Protein AF-A0A946YDR9-F1 (afdb_monomer)

Radius of gyration: 46.2 Å; Cα contacts (8 Å, |Δi|>4): 593; chains: 1; bounding box: 92×73×109 Å

Foldseek 3Di:
DADQQQGDWDDDLLHTPPDDDPDHGDDCPVPDPPDDDDDQADPVRPRHHDDDDQDDDDDPDDDDSVVSNVDSVVPGFDWDKDWAQPCVQQVHRQKTWIWTWTAPDPWKIKTFFTFIAGPPQVDQRAFKWFAQKFKDKPPGTAPAFGPRRGFTDGRHSVQQDHPPGHTRDRDMTIGTDDPDDVPIDMHMDTCGTGPDHDDDDDPDPPDDDDDDDDDDADPKWWDFLVLLLVLLCQLLQADCVPPQLVVLSVVLNVLDHHGGGPVPDDPSNLVSLLSNQLRSLLCSLVQVHPDGVCRLLPPQDDPPDQGFFLCPQLVDLVSLCSLLVSLCVSLADPPDPPDDDSVVLSVVLNVLSCVLCVQCDDDHRDRRGSVSVSVSSSVSSSPSSSDPSSTMD

Sequence (393 aa):
TYDPVNGRRIYVNGVFTYDVDPVAGGTLVDWDNSFAFVIGNEVSNDRPWAGTVRFVAIHNRAIDQAAITQNFNVGVGEKFFLLFNVGTHSGNADDYVLFEVSQFDSYSYLFNTPRYISLDPNVTPDGIPLAGMRIGINGAEANVGQAYQNINTTISSSLYTPGVGQPLSQMGTVIPLENGPNFDEFFLTFEVLGTSTNIVTEPAPLAPAPPPNLPPAPVIGLRTFEEIDATMAAVTDVSRNQVDVEAVYLTVKQQLPTVEGIEGFLSAHQMAVSQMAIEYCNALVEDNGQTSRDVYFAGFFQPGLAPATADTAFDTAGKRDQIIVPLMNRVMNTNLTDQPATADVTGELDSLITILTSCATGGSPTCATTQRTEEVVKAVCAATLGSAAMLIQ

pLDDT: mean 91.29, std 6.26, range [66.81, 98.38]

Nearest PDB structures (foldseek):
  1rke-assembly1_B  TM=2.268E-01  e=4.550E-01  Homo sapiens
  3h2u-assembly2_C  TM=2.664E-01  e=5.427E+00  Homo sapiens

Solvent-accessible surface area (backbone atoms only — not comparable to full-atom values): 22859 Å² total; per-residue (Å²): 78,54,44,49,84,78,16,59,45,60,66,58,96,53,37,76,69,78,68,78,61,93,60,78,40,57,79,74,81,88,61,66,87,83,66,82,91,70,79,61,37,52,98,85,62,84,51,79,54,92,80,84,87,82,75,87,87,89,69,101,58,59,72,52,70,67,57,42,37,50,51,51,73,72,58,76,66,69,72,46,77,48,73,44,79,40,11,93,45,60,77,44,81,52,26,25,42,36,29,47,32,29,66,69,56,101,54,27,32,34,44,28,54,38,20,44,36,59,74,44,91,89,62,74,64,58,79,28,40,38,25,33,34,36,54,24,47,75,91,41,71,48,95,56,53,54,69,46,41,75,37,74,51,62,46,32,53,91,63,44,40,92,96,74,24,23,78,68,46,88,64,62,30,53,37,78,54,83,76,37,91,93,63,58,45,75,50,77,48,47,34,28,35,37,88,44,75,42,91,80,80,78,79,77,79,80,75,77,78,77,80,81,87,71,80,83,76,69,88,53,28,26,50,27,46,68,53,46,54,52,48,51,24,67,56,51,38,25,56,67,79,38,73,67,41,35,53,50,46,70,70,32,54,86,37,38,43,87,54,49,45,51,89,70,71,48,75,55,32,56,56,31,42,40,54,51,21,38,40,49,24,45,37,22,71,70,50,62,21,79,52,47,38,33,69,65,25,51,87,62,39,52,87,98,52,81,59,54,31,26,44,68,48,54,70,42,70,74,48,44,43,32,54,52,50,54,52,45,69,54,52,46,80,81,92,64,88,91,59,84,56,70,68,57,55,51,50,52,52,53,50,49,49,52,62,75,39,50,50,17,49,77,98,75,50,78,43,54,30,42,66,47,33,54,54,49,53,26,50,51,44,16,57,56,56,48,26,63,69,56,41,52,84

Mean predicted aligned error: 16.1 Å

Secondary structure (DSSP, 8-state):
-EETTTEE--EETTEE--PPPSSPP--STT--TT----SSS-TTS-S---S--------SSPPPHHHHHHHHHH-SS-EEEEEEE-HHHHS-TTEEEEEEEEEEETTEEEEEEEEEEE--TT----SEEEE--EEEETTEE-SS--GGGG-EEEE-TTT-BTTTBEE--S--EEEE-SS-TTT--EEEE-SEETTEE----PPPPPPPPPPP-PPPPPSSBB--HHHHHHHHHHHHT--TTSHHHHHHHHHHGGGS-SSSBGGG--HHHHHHHHHHHHHHHHHHHTT-SSS-HHHHTBTTB-TTSPPPPHHHHSSSHHHHHHHHHHHHHHHSPSS-SSS--HHHHHHHHHHHHHHHHGGGSSSS-S--SHHHHHHHHHHHHHHHHTSHHHHB-

Structure (mmCIF, N/CA/C/O backbone):
data_AF-A0A946YDR9-F1
#
_entry.id   AF-A0A946YDR9-F1
#
loop_
_atom_site.group_PDB
_atom_site.id
_atom_site.type_symbol
_atom_site.label_atom_id
_atom_site.label_alt_id
_atom_site.label_comp_id
_atom_site.label_asym_id
_atom_site.label_entity_id
_atom_site.label_seq_id
_atom_site.pdbx_PDB_ins_code
_atom_site.Cartn_x
_atom_site.Cartn_y
_atom_site.Cartn_z
_atom_site.occupancy
_atom_site.B_iso_or_equiv
_atom_site.auth_seq_id
_atom_site.auth_comp_id
_atom_site.auth_asym_id
_atom_site.auth_atom_id
_atom_site.pdbx_PDB_model_num
ATOM 1 N N . THR A 1 1 ? -19.010 -35.464 39.115 1.00 91.50 1 THR A N 1
ATOM 2 C CA . THR A 1 1 ? -19.508 -36.052 40.374 1.00 91.50 1 THR A CA 1
ATOM 3 C C . THR A 1 1 ? -18.909 -37.430 40.567 1.00 91.50 1 THR A C 1
ATOM 5 O O . THR A 1 1 ? -18.359 -37.979 39.617 1.00 91.50 1 THR A O 1
ATOM 8 N N . TYR A 1 2 ? -18.986 -37.972 41.782 1.00 91.62 2 TYR A N 1
ATOM 9 C CA . TYR A 1 2 ? -18.615 -39.353 42.082 1.00 91.62 2 TYR A CA 1
ATOM 10 C C . TYR A 1 2 ? -19.626 -39.951 43.055 1.00 91.62 2 TYR A C 1
ATOM 12 O O . TYR A 1 2 ? -19.909 -39.327 44.079 1.00 91.62 2 TYR A O 1
ATOM 20 N N . ASP A 1 3 ? -20.134 -41.142 42.754 1.00 89.31 3 ASP A N 1
ATOM 21 C CA . ASP A 1 3 ? -20.862 -41.969 43.713 1.00 89.31 3 ASP A CA 1
ATOM 22 C C . ASP A 1 3 ? -20.497 -43.458 43.553 1.00 89.31 3 ASP A C 1
ATOM 24 O O . ASP A 1 3 ? -20.046 -43.861 42.477 1.00 89.31 3 ASP A O 1
ATOM 28 N N . PRO A 1 4 ? -20.683 -44.290 44.597 1.00 89.00 4 PRO A N 1
ATOM 29 C CA . PRO A 1 4 ? -20.256 -45.690 44.564 1.00 89.00 4 PRO A CA 1
ATOM 30 C C . PRO A 1 4 ? -20.956 -46.557 43.511 1.00 89.00 4 PRO A C 1
ATOM 32 O O . PRO A 1 4 ? -20.424 -47.600 43.147 1.00 89.00 4 PRO A O 1
ATOM 35 N N . VAL A 1 5 ? -22.141 -46.161 43.035 1.00 87.75 5 VAL A N 1
ATOM 36 C CA . VAL A 1 5 ? -22.944 -46.952 42.091 1.00 87.75 5 VAL A CA 1
ATOM 37 C C . VAL A 1 5 ? -22.599 -46.583 40.652 1.00 87.75 5 VAL A C 1
ATOM 39 O O . VAL A 1 5 ? -22.399 -47.460 39.817 1.00 87.75 5 VAL A O 1
ATOM 42 N N . ASN A 1 6 ? -22.524 -45.287 40.355 1.00 85.94 6 ASN A N 1
ATOM 43 C CA . ASN A 1 6 ? -22.332 -44.783 38.998 1.00 85.94 6 ASN A CA 1
ATOM 44 C C . ASN A 1 6 ? -20.879 -44.419 38.661 1.00 85.94 6 ASN A C 1
ATOM 46 O O . ASN A 1 6 ? -20.597 -44.118 37.502 1.00 85.94 6 ASN A O 1
ATOM 50 N N . GLY A 1 7 ? -19.975 -44.409 39.644 1.00 88.69 7 GLY A N 1
ATOM 51 C CA . GLY A 1 7 ? -18.570 -44.049 39.456 1.00 88.69 7 GLY A CA 1
ATOM 52 C C . GLY A 1 7 ? -18.347 -42.557 39.187 1.00 88.69 7 GLY A C 1
ATOM 53 O O . GLY A 1 7 ? -19.137 -41.698 39.592 1.00 88.69 7 GLY A O 1
ATOM 54 N N . ARG A 1 8 ? -17.221 -42.232 38.535 1.00 91.38 8 ARG A N 1
ATOM 55 C CA . ARG A 1 8 ? -16.860 -40.855 38.158 1.00 91.38 8 ARG A CA 1
ATOM 56 C C . ARG A 1 8 ? -17.678 -40.406 36.947 1.00 91.38 8 ARG A C 1
ATOM 58 O O . ARG A 1 8 ? -17.757 -41.107 35.947 1.00 91.38 8 ARG A O 1
ATOM 65 N N . ARG A 1 9 ? -18.236 -39.197 37.016 1.00 91.25 9 ARG A N 1
ATOM 66 C CA . ARG A 1 9 ? -18.926 -38.533 35.898 1.00 91.25 9 ARG A CA 1
ATOM 67 C C . ARG A 1 9 ? -18.440 -37.104 35.723 1.00 91.25 9 ARG A C 1
ATOM 69 O O . ARG A 1 9 ? -18.333 -36.369 36.708 1.00 91.25 9 ARG A O 1
ATOM 76 N N . ILE A 1 10 ? -18.209 -36.693 34.483 1.00 93.94 10 ILE A N 1
ATOM 77 C CA . ILE A 1 10 ? -17.803 -35.331 34.125 1.00 93.94 10 ILE A CA 1
ATOM 78 C C . ILE A 1 10 ? -18.978 -34.642 33.431 1.00 93.94 10 ILE A C 1
ATOM 80 O O . ILE A 1 10 ? -19.720 -35.259 32.673 1.00 93.94 10 ILE A O 1
ATOM 84 N N . TYR A 1 11 ? -19.184 -33.366 33.746 1.00 93.88 11 TYR A N 1
ATOM 85 C CA . TYR A 1 11 ? -20.238 -32.557 33.147 1.00 93.88 11 TYR A CA 1
ATOM 86 C C . TYR A 1 11 ? -19.611 -31.286 32.589 1.00 93.88 11 TYR A C 1
ATOM 88 O O . TYR A 1 11 ? -18.813 -30.645 33.274 1.00 93.88 11 TYR A O 1
ATOM 96 N N . VAL A 1 12 ? -19.989 -30.917 31.369 1.00 94.75 12 VAL A N 1
ATOM 97 C CA . VAL A 1 12 ? -19.563 -29.681 30.704 1.00 94.75 12 VAL A CA 1
ATOM 98 C C . VAL A 1 12 ? -20.820 -28.917 30.312 1.00 94.75 12 VAL A C 1
ATOM 100 O O . VAL A 1 12 ? -21.735 -29.486 29.725 1.00 94.75 12 VAL A O 1
ATOM 103 N N . ASN A 1 13 ? -20.895 -27.637 30.684 1.00 93.44 13 ASN A N 1
ATOM 104 C CA . ASN A 1 13 ? -22.062 -26.776 30.450 1.00 93.44 13 ASN A CA 1
ATOM 105 C C . ASN A 1 13 ? -23.391 -27.386 30.938 1.00 93.44 13 ASN A C 1
ATOM 107 O O . ASN A 1 13 ? -24.417 -27.321 30.267 1.00 93.44 13 ASN A O 1
ATOM 111 N N . GLY A 1 14 ? -23.348 -28.045 32.099 1.00 93.31 14 GLY A N 1
ATOM 112 C CA . GLY A 1 14 ? -24.506 -28.704 32.703 1.00 93.31 14 GLY A CA 1
ATOM 113 C C . GLY A 1 14 ? -24.895 -30.053 32.083 1.00 93.31 14 GLY A C 1
ATOM 114 O O . GLY A 1 14 ? -25.849 -30.665 32.557 1.00 93.31 14 GLY A O 1
ATOM 115 N N . VAL A 1 15 ? -24.173 -30.549 31.072 1.00 95.62 15 VAL A N 1
ATOM 116 C CA . VAL A 1 15 ? -24.495 -31.788 30.341 1.00 95.62 15 VAL A CA 1
ATOM 117 C C . VAL A 1 15 ? -23.473 -32.881 30.650 1.00 95.62 15 VAL A C 1
ATOM 119 O O . VAL A 1 15 ? -22.272 -32.615 30.677 1.00 95.62 15 VAL A O 1
ATOM 122 N N . PHE A 1 16 ? -23.939 -34.113 30.885 1.00 92.75 16 PHE A N 1
ATOM 123 C CA . PHE A 1 16 ? -23.058 -35.271 31.068 1.00 92.75 16 PHE A CA 1
ATOM 124 C C . PHE A 1 16 ? -22.285 -35.560 29.776 1.00 92.75 16 PHE A C 1
ATOM 126 O O . PHE A 1 16 ? -22.880 -35.646 28.704 1.00 92.75 16 PHE A O 1
ATOM 133 N N . THR A 1 17 ? -20.969 -35.731 29.875 1.00 94.56 17 THR A N 1
ATOM 134 C CA . THR A 1 17 ? -20.088 -35.932 28.712 1.00 94.56 17 THR A CA 1
ATOM 135 C C . THR A 1 17 ? -20.127 -37.349 28.138 1.00 94.56 17 THR A C 1
ATOM 137 O O . THR A 1 17 ? -19.547 -37.586 27.084 1.00 94.56 17 THR A O 1
ATOM 140 N N . TYR A 1 18 ? -20.822 -38.284 28.797 1.00 89.69 18 TYR A N 1
ATOM 141 C CA . TYR A 1 18 ? -20.838 -39.717 28.468 1.00 89.69 18 TYR A CA 1
ATOM 142 C C . TYR A 1 18 ? -19.482 -40.423 28.591 1.00 89.69 18 TYR A C 1
ATOM 144 O O . TYR A 1 18 ? -19.336 -41.552 28.123 1.00 89.69 18 TYR A O 1
ATOM 152 N N . ASP A 1 19 ? -18.512 -39.804 29.267 1.00 84.44 19 ASP A N 1
ATOM 153 C CA . ASP A 1 19 ? -17.231 -40.445 29.545 1.00 84.44 19 ASP A CA 1
ATOM 154 C C . ASP A 1 19 ? -17.431 -41.687 30.423 1.00 84.44 19 ASP A C 1
ATOM 156 O O . ASP A 1 19 ? -18.103 -41.640 31.460 1.00 84.44 19 ASP A O 1
ATOM 160 N N . VAL A 1 20 ? -16.834 -42.801 29.998 1.00 81.00 20 VAL A N 1
ATOM 161 C CA . VAL A 1 20 ? -16.876 -44.077 30.714 1.00 81.00 20 VAL A CA 1
ATOM 162 C C . VAL A 1 20 ? -15.559 -44.270 31.445 1.00 81.00 20 VAL A C 1
ATOM 164 O O . VAL A 1 20 ? -14.491 -44.339 30.839 1.00 81.00 20 VAL A O 1
ATOM 167 N N . ASP A 1 21 ? -15.648 -44.376 32.764 1.00 82.88 21 ASP A N 1
ATOM 168 C CA . ASP A 1 21 ? -14.520 -44.721 33.609 1.00 82.88 21 ASP A CA 1
ATOM 169 C C . ASP A 1 21 ? -14.238 -46.234 33.526 1.00 82.88 21 ASP A C 1
ATOM 171 O O . ASP A 1 21 ? -15.134 -47.026 33.826 1.00 82.88 21 ASP A O 1
ATOM 175 N N . PRO A 1 22 ? -13.022 -46.672 33.140 1.00 85.56 22 PRO A N 1
ATOM 176 C CA . PRO A 1 22 ? -12.668 -48.091 33.158 1.00 85.56 22 PRO A CA 1
ATOM 177 C C . PRO A 1 22 ? -12.613 -48.681 34.578 1.00 85.56 22 PRO A C 1
ATOM 179 O O . PRO A 1 22 ? -12.590 -49.902 34.731 1.00 85.56 22 PRO A O 1
ATOM 182 N N . VAL A 1 23 ? -12.579 -47.839 35.615 1.00 85.38 23 VAL A N 1
ATOM 183 C CA . VAL A 1 23 ? -12.617 -48.244 37.021 1.00 85.38 23 VAL A CA 1
ATOM 184 C C . VAL A 1 23 ? -14.060 -48.202 37.525 1.00 85.38 23 VAL A C 1
ATOM 186 O O . VAL A 1 23 ? -14.744 -47.186 37.423 1.00 85.38 23 VAL A O 1
ATOM 189 N N . ALA A 1 24 ? -14.526 -49.315 38.096 1.00 84.25 24 ALA A N 1
ATOM 190 C CA . ALA A 1 24 ? -15.854 -49.385 38.698 1.00 84.25 24 ALA A CA 1
ATOM 191 C C . ALA A 1 24 ? -15.983 -48.442 39.910 1.00 84.25 24 ALA A C 1
ATOM 193 O O . ALA A 1 24 ? -15.006 -48.153 40.606 1.00 84.25 24 ALA A O 1
ATOM 194 N N . GLY A 1 25 ? -17.209 -47.983 40.179 1.00 84.75 25 GLY A N 1
ATOM 195 C CA . GLY A 1 25 ? -17.519 -47.202 41.378 1.00 84.75 25 GLY A CA 1
ATOM 196 C C . GLY A 1 25 ? -17.183 -47.956 42.672 1.00 84.75 25 GLY A C 1
ATOM 197 O O . GLY A 1 25 ? -17.188 -49.186 42.717 1.00 84.75 25 GLY A O 1
ATOM 198 N N . GLY A 1 26 ? -16.869 -47.208 43.731 1.00 87.12 26 GLY A N 1
ATOM 199 C CA . GLY A 1 26 ? -16.431 -47.752 45.014 1.00 87.12 26 GLY A CA 1
ATOM 200 C C . GLY A 1 26 ? -16.503 -46.726 46.146 1.00 87.12 26 GLY A C 1
ATOM 201 O O . GLY A 1 26 ? -17.160 -45.690 46.039 1.00 87.12 26 GLY A O 1
ATOM 202 N N . THR A 1 27 ? -15.851 -47.025 47.267 1.00 85.19 27 THR A N 1
ATOM 203 C CA . THR A 1 27 ? -15.768 -46.117 48.420 1.00 85.19 27 THR A CA 1
ATOM 204 C C . THR A 1 27 ? -14.498 -45.276 48.365 1.00 85.19 27 THR A C 1
ATOM 206 O O . THR A 1 27 ? -13.451 -45.782 47.981 1.00 85.19 27 THR A O 1
ATOM 209 N N . LEU A 1 28 ? -14.551 -44.036 48.855 1.00 84.50 28 LEU A N 1
ATOM 210 C CA . LEU A 1 28 ? -13.370 -43.172 49.016 1.00 84.50 28 LEU A CA 1
ATOM 211 C C . LEU A 1 28 ? -12.676 -43.358 50.381 1.00 84.50 28 LEU A C 1
ATOM 213 O O . LEU A 1 28 ? -12.039 -42.438 50.876 1.00 84.50 28 LEU A O 1
ATOM 217 N N . VAL A 1 29 ? -12.842 -44.516 51.032 1.00 86.19 29 VAL A N 1
ATOM 218 C CA . VAL A 1 29 ? -12.305 -44.762 52.386 1.00 86.19 29 VAL A CA 1
ATOM 219 C C . VAL A 1 29 ? -10.777 -44.825 52.411 1.00 86.19 29 VAL A C 1
ATOM 221 O O . VAL A 1 29 ? -10.168 -44.445 53.403 1.00 86.19 29 VAL A O 1
ATOM 224 N N . ASP A 1 30 ? -10.170 -45.241 51.300 1.00 84.12 30 ASP A N 1
ATOM 225 C CA . ASP A 1 30 ? -8.717 -45.345 51.147 1.00 84.12 30 ASP A CA 1
ATOM 226 C C . ASP A 1 30 ? -8.065 -44.002 50.767 1.00 84.12 30 ASP A C 1
ATOM 228 O O . ASP A 1 30 ? -6.878 -43.946 50.448 1.00 84.12 30 ASP A O 1
ATOM 232 N N . TRP A 1 31 ? -8.839 -42.911 50.747 1.00 84.44 31 TRP A N 1
ATOM 233 C CA . TRP A 1 31 ? -8.338 -41.589 50.398 1.00 84.44 31 TRP A CA 1
ATOM 234 C C . TRP A 1 31 ? -7.679 -40.931 51.614 1.00 84.44 31 TRP A C 1
ATOM 236 O O . TRP A 1 31 ? -8.318 -40.712 52.644 1.00 84.44 31 TRP A O 1
ATOM 246 N N . ASP A 1 32 ? -6.388 -40.627 51.490 1.00 85.94 32 ASP A N 1
ATOM 247 C CA . ASP A 1 32 ? -5.591 -40.022 52.553 1.00 85.94 32 ASP A CA 1
ATOM 248 C C . ASP A 1 32 ? -5.863 -38.511 52.634 1.00 85.94 32 ASP A C 1
ATOM 250 O O . ASP A 1 32 ? -5.846 -37.795 51.629 1.00 85.94 32 ASP A O 1
ATOM 254 N N . ASN A 1 33 ? -6.115 -38.006 53.842 1.00 84.75 33 ASN A N 1
ATOM 255 C CA . ASN A 1 33 ? -6.421 -36.593 54.067 1.00 84.75 33 ASN A CA 1
ATOM 256 C C . ASN A 1 33 ? -5.191 -35.667 53.978 1.00 84.75 33 ASN A C 1
ATOM 258 O O . ASN A 1 33 ? -5.351 -34.449 54.036 1.00 84.75 33 ASN A O 1
ATOM 262 N N . SER A 1 34 ? -3.987 -36.221 53.824 1.00 87.06 34 SER A N 1
ATOM 263 C CA . SER A 1 34 ? -2.749 -35.483 53.554 1.00 87.06 34 SER A CA 1
ATOM 264 C C . SER A 1 34 ? -2.573 -35.091 52.084 1.00 87.06 34 SER A C 1
ATOM 266 O O . SER A 1 34 ? -1.670 -34.315 51.766 1.00 87.06 34 SER A O 1
ATOM 268 N N . PHE A 1 35 ? -3.419 -35.588 51.174 1.00 85.50 35 PHE A N 1
ATOM 269 C CA . PHE A 1 35 ? -3.336 -35.226 49.762 1.00 85.50 35 PHE A CA 1
ATOM 270 C C . PHE A 1 35 ? -3.655 -33.747 49.521 1.00 85.50 35 PHE A C 1
ATOM 272 O O . PHE A 1 35 ? -4.637 -33.196 50.019 1.00 85.50 35 PHE A O 1
ATOM 279 N N . ALA A 1 36 ? -2.814 -33.102 48.710 1.00 85.12 36 ALA A N 1
ATOM 280 C CA . ALA A 1 36 ? -2.982 -31.708 48.340 1.00 85.12 36 ALA A CA 1
ATOM 281 C C . ALA A 1 36 ? -4.062 -31.552 47.264 1.00 85.12 36 ALA A C 1
ATOM 283 O O . ALA A 1 36 ? -4.066 -32.252 46.250 1.00 85.12 36 ALA A O 1
ATOM 284 N N . PHE A 1 37 ? -4.943 -30.574 47.454 1.00 85.94 37 PHE A N 1
ATOM 285 C CA . PHE A 1 37 ? -5.838 -30.113 46.405 1.00 85.94 37 PHE A CA 1
ATOM 286 C C . PHE A 1 37 ? -5.147 -29.005 45.608 1.00 85.94 37 PHE A C 1
ATOM 288 O O . PHE A 1 37 ? -4.919 -27.911 46.123 1.00 85.94 37 PHE A O 1
ATOM 295 N N . VAL A 1 38 ? -4.799 -29.301 44.357 1.00 87.31 38 VAL A N 1
ATOM 296 C CA . VAL A 1 38 ? -4.127 -28.370 43.443 1.00 87.31 38 VAL A CA 1
ATOM 297 C C . VAL A 1 38 ? -5.003 -28.164 42.213 1.00 87.31 38 VAL A C 1
ATOM 299 O O . VAL A 1 38 ? -5.618 -29.104 41.711 1.00 87.31 38 VAL A O 1
ATOM 302 N N . ILE A 1 39 ? -5.075 -26.923 41.729 1.00 88.81 39 ILE A N 1
ATOM 303 C CA . ILE A 1 39 ? -5.800 -26.559 40.511 1.00 88.81 39 ILE A CA 1
ATOM 304 C C . ILE A 1 39 ? -4.841 -25.846 39.564 1.00 88.81 39 ILE A C 1
ATOM 306 O O . ILE A 1 39 ? -4.040 -25.021 39.994 1.00 88.81 39 ILE A O 1
ATOM 310 N N . GLY A 1 40 ? -4.947 -26.139 38.268 1.00 86.50 40 GLY A N 1
ATOM 311 C CA . GLY A 1 40 ? -4.155 -25.471 37.234 1.00 86.50 40 GLY A CA 1
ATOM 312 C C . GLY A 1 40 ? -2.707 -25.963 37.125 1.00 86.50 40 GLY A C 1
ATOM 313 O O . GLY A 1 40 ? -1.941 -25.410 36.340 1.00 86.50 40 GLY A O 1
ATOM 314 N N . ASN A 1 41 ? -2.332 -26.996 37.886 1.00 86.19 41 ASN A N 1
ATOM 315 C CA . ASN A 1 41 ? -1.095 -27.753 37.710 1.00 86.19 41 ASN A CA 1
ATOM 316 C C . ASN A 1 41 ? -1.170 -29.108 38.444 1.00 86.19 41 ASN A C 1
ATOM 318 O O . ASN A 1 41 ? -2.125 -29.379 39.173 1.00 86.19 41 ASN A O 1
ATOM 322 N N . GLU A 1 42 ? -0.149 -29.940 38.262 1.00 84.06 42 GLU A N 1
ATOM 323 C CA . GLU A 1 42 ? 0.174 -31.088 39.114 1.00 84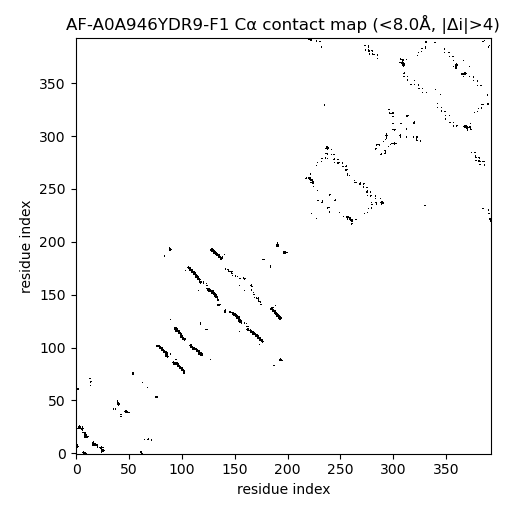.06 42 GLU A CA 1
ATOM 324 C C . GLU A 1 42 ? 1.109 -30.638 40.262 1.00 84.06 42 GLU A C 1
ATOM 326 O O . GLU A 1 42 ? 1.735 -29.578 40.174 1.00 84.06 42 GLU A O 1
ATOM 331 N N . VAL A 1 43 ? 1.211 -31.406 41.355 1.00 80.94 43 VAL A N 1
ATOM 332 C CA . VAL A 1 43 ? 2.051 -31.062 42.524 1.00 80.94 43 VAL A CA 1
ATOM 333 C C . VAL A 1 43 ? 3.537 -30.917 42.150 1.00 80.94 43 VAL A C 1
ATOM 335 O O . VAL A 1 43 ? 4.251 -30.110 42.741 1.00 80.94 43 VAL A O 1
ATOM 338 N N . SER A 1 44 ? 4.004 -31.652 41.141 1.00 82.38 44 SER A N 1
ATOM 339 C CA . SER A 1 44 ? 5.353 -31.580 40.567 1.00 82.38 44 SER A CA 1
ATOM 340 C C . SER A 1 44 ? 5.595 -30.358 39.678 1.00 82.38 44 SER A C 1
ATOM 342 O O . SER A 1 44 ? 6.733 -30.127 39.269 1.00 82.38 44 SER A O 1
ATOM 344 N N . ASN A 1 45 ? 4.561 -29.548 39.417 1.00 79.00 45 ASN A N 1
ATOM 345 C CA . ASN A 1 45 ? 4.618 -28.325 38.619 1.00 79.00 45 ASN A CA 1
ATOM 346 C C . ASN A 1 45 ? 4.960 -28.543 37.123 1.00 79.00 45 ASN A C 1
ATOM 348 O O . ASN A 1 45 ? 5.352 -27.597 36.440 1.00 79.00 45 ASN A O 1
ATOM 352 N N . ASP A 1 46 ? 4.805 -29.762 36.597 1.00 88.19 46 ASP A N 1
ATOM 353 C CA . ASP A 1 46 ? 5.217 -30.161 35.241 1.00 88.19 46 ASP A CA 1
ATOM 354 C C . ASP A 1 46 ? 4.137 -29.978 34.152 1.00 88.19 46 ASP A C 1
ATOM 356 O O . ASP A 1 46 ? 4.400 -30.196 32.966 1.00 88.19 46 ASP A O 1
ATOM 360 N N . ARG A 1 47 ? 2.923 -29.551 34.529 1.00 83.81 47 ARG A N 1
ATOM 361 C CA . ARG A 1 47 ? 1.763 -29.375 33.635 1.00 83.81 47 ARG A CA 1
ATOM 362 C C . ARG A 1 47 ? 1.051 -28.039 33.877 1.00 83.81 47 ARG A C 1
ATOM 364 O O . ARG A 1 47 ? -0.126 -28.031 34.251 1.00 83.81 47 ARG A O 1
ATOM 371 N N . PRO A 1 48 ? 1.735 -26.900 33.670 1.00 85.50 48 PRO A N 1
ATOM 372 C CA . PRO A 1 48 ? 1.143 -25.596 33.922 1.00 85.50 48 PRO A CA 1
ATOM 373 C C . PRO A 1 48 ? -0.043 -25.347 32.986 1.00 85.50 48 PRO A C 1
ATOM 375 O O . PRO A 1 48 ? 0.066 -25.465 31.765 1.00 85.50 48 PRO A O 1
ATOM 378 N N . TRP A 1 49 ? -1.179 -24.973 33.567 1.00 90.06 49 TRP A N 1
ATOM 379 C CA . TRP A 1 49 ? -2.359 -24.528 32.839 1.00 90.06 49 TRP A CA 1
ATOM 380 C C . TRP A 1 49 ? -2.459 -23.002 32.875 1.00 90.06 49 TRP A C 1
ATOM 382 O O . TRP A 1 49 ? -2.323 -22.379 33.927 1.00 90.06 49 TRP A O 1
ATOM 392 N N . ALA A 1 50 ? -2.731 -22.403 31.716 1.00 86.25 50 ALA A N 1
ATOM 393 C CA . ALA A 1 50 ? -2.963 -20.972 31.583 1.00 86.25 50 ALA A CA 1
ATOM 394 C C . ALA A 1 50 ? -4.468 -20.697 31.480 1.00 86.25 50 ALA A C 1
ATOM 396 O O . ALA A 1 50 ? -5.087 -20.925 30.440 1.00 86.25 50 ALA A O 1
ATOM 397 N N . GLY A 1 51 ? -5.052 -20.195 32.564 1.00 84.88 51 GLY A N 1
ATOM 398 C CA . GLY A 1 51 ? -6.431 -19.726 32.594 1.00 84.88 51 GLY A CA 1
ATOM 399 C C . GLY A 1 51 ? -6.829 -19.201 33.970 1.00 84.88 51 GLY A C 1
ATOM 400 O O . GLY A 1 51 ? -6.001 -19.081 34.873 1.00 84.88 51 GLY A O 1
ATOM 401 N N . THR A 1 52 ? -8.111 -18.881 34.138 1.00 81.19 52 THR A N 1
ATOM 402 C CA . THR A 1 52 ? -8.655 -18.361 35.399 1.00 81.19 52 THR A CA 1
ATOM 403 C C . THR A 1 52 ? -9.763 -19.264 35.911 1.00 81.19 52 THR A C 1
ATOM 405 O O . THR A 1 52 ? -10.712 -19.575 35.192 1.00 81.19 52 THR A O 1
ATOM 408 N N . VAL A 1 53 ? -9.670 -19.651 37.180 1.00 84.50 53 VAL A N 1
ATOM 409 C CA . VAL A 1 53 ? -10.723 -20.392 37.874 1.00 84.50 53 VAL A CA 1
ATOM 410 C C . VAL A 1 53 ? -11.551 -19.397 38.672 1.00 84.50 53 VAL A C 1
ATOM 412 O O . VAL A 1 53 ? -11.066 -18.820 39.639 1.00 84.50 53 VAL A O 1
ATOM 415 N N . ARG A 1 54 ? -12.794 -19.167 38.242 1.00 77.69 54 ARG A N 1
ATOM 416 C CA . ARG A 1 54 ? -13.678 -18.152 38.842 1.00 77.69 54 ARG A CA 1
ATOM 417 C C . ARG A 1 54 ? -14.438 -18.646 40.075 1.00 77.69 54 ARG A C 1
ATOM 419 O O . ARG A 1 54 ? -14.838 -17.837 40.900 1.00 77.69 54 ARG A O 1
ATOM 426 N N . PHE A 1 55 ? -14.654 -19.954 40.199 1.00 84.94 55 PHE A N 1
ATOM 427 C CA . PHE A 1 55 ? -15.346 -20.551 41.339 1.00 84.94 55 PHE A CA 1
ATOM 428 C C . PHE A 1 55 ? -15.002 -22.036 41.459 1.00 84.94 55 PHE A C 1
ATOM 430 O O . PHE A 1 55 ? -15.034 -22.760 40.463 1.00 84.94 55 PHE A O 1
ATOM 437 N N . VAL A 1 56 ? -14.715 -22.492 42.681 1.00 89.19 56 VAL A N 1
ATOM 438 C CA . VAL A 1 56 ? -14.574 -23.914 43.017 1.00 89.19 56 VAL A CA 1
ATOM 439 C C . VAL A 1 56 ? -15.385 -24.212 44.261 1.00 89.19 56 VAL A C 1
ATOM 441 O O . VAL A 1 56 ? -15.236 -23.546 45.282 1.00 89.19 56 VAL A O 1
ATOM 444 N N . ALA A 1 57 ? -16.202 -25.257 44.181 1.00 89.31 57 ALA A N 1
ATOM 445 C CA . ALA A 1 57 ? -16.910 -25.815 45.317 1.00 89.31 57 ALA A CA 1
ATOM 446 C C . ALA A 1 57 ? -16.644 -27.317 45.407 1.00 89.31 57 ALA A C 1
ATOM 448 O O . ALA A 1 57 ? -16.642 -28.026 44.399 1.00 89.31 57 ALA A O 1
ATOM 449 N N . ILE A 1 58 ? -16.448 -27.798 46.634 1.00 91.00 58 ILE A N 1
ATOM 450 C CA . ILE A 1 58 ? -16.312 -29.219 46.945 1.00 91.00 58 ILE A CA 1
ATOM 451 C C . ILE A 1 58 ? -17.515 -29.611 47.795 1.00 91.00 58 ILE A C 1
ATOM 453 O O . ILE A 1 58 ? -17.768 -29.026 48.847 1.00 91.00 58 ILE A O 1
ATOM 457 N N . HIS A 1 59 ? -18.265 -30.605 47.329 1.00 92.00 59 HIS A N 1
ATOM 458 C CA . HIS A 1 59 ? -19.423 -31.134 48.038 1.00 92.00 59 HIS A CA 1
ATOM 459 C C . HIS A 1 59 ? -19.086 -32.497 48.637 1.00 92.00 59 HIS A C 1
ATOM 461 O O . HIS A 1 59 ? -18.480 -33.339 47.980 1.00 92.00 59 HIS A O 1
ATOM 467 N N . ASN A 1 60 ? -19.563 -32.755 49.854 1.00 90.38 60 ASN A N 1
ATOM 468 C CA . ASN A 1 60 ? -19.448 -34.058 50.518 1.00 90.38 60 ASN A CA 1
ATOM 469 C C . ASN A 1 60 ? -20.490 -35.087 50.029 1.00 90.38 60 ASN A C 1
ATOM 471 O O . ASN A 1 60 ? -20.761 -36.074 50.710 1.00 90.38 60 ASN A O 1
ATOM 475 N N . ARG A 1 61 ? -21.115 -34.838 48.873 1.00 91.25 61 ARG A N 1
ATOM 476 C CA . ARG A 1 61 ? -22.123 -35.699 48.252 1.00 91.25 61 ARG A CA 1
ATOM 477 C C . ARG A 1 61 ? -22.080 -35.567 46.735 1.00 91.25 61 ARG A C 1
ATOM 479 O O . ARG A 1 61 ? -21.730 -34.508 46.211 1.00 91.25 61 ARG A O 1
ATOM 486 N N . ALA A 1 62 ? -22.517 -36.609 46.036 1.00 92.62 62 ALA A N 1
ATOM 487 C CA . ALA A 1 62 ? -22.833 -36.500 44.621 1.00 92.62 62 ALA A CA 1
ATOM 488 C C . ALA A 1 62 ? -24.048 -35.580 44.442 1.00 92.62 62 ALA A C 1
ATOM 490 O O . ALA A 1 62 ? -25.114 -35.831 45.001 1.00 92.62 62 ALA A O 1
ATOM 491 N N . ILE A 1 63 ? -23.872 -34.498 43.687 1.00 94.75 63 ILE A N 1
ATOM 492 C CA . ILE A 1 63 ? -24.978 -33.642 43.251 1.00 94.75 63 ILE A CA 1
ATOM 493 C C . ILE A 1 63 ? -25.701 -34.297 42.069 1.00 94.75 63 ILE A C 1
ATOM 495 O O . ILE A 1 63 ? -25.068 -34.958 41.242 1.00 94.75 63 ILE A O 1
ATOM 499 N N . ASP A 1 64 ? -27.021 -34.144 42.010 1.00 94.31 64 ASP A N 1
ATOM 500 C CA . ASP A 1 64 ? -27.837 -34.690 40.927 1.00 94.31 64 ASP A CA 1
ATOM 501 C C . ASP A 1 64 ? -27.849 -33.775 39.689 1.00 94.31 64 ASP A C 1
ATOM 503 O O . ASP A 1 64 ? -27.328 -32.657 39.696 1.00 94.31 64 ASP A O 1
ATOM 507 N N . GLN A 1 65 ? -28.443 -34.265 38.597 1.00 94.06 65 GLN A N 1
ATOM 508 C CA . GLN A 1 65 ? -28.518 -33.535 37.330 1.00 94.06 65 GLN A CA 1
ATOM 509 C C . GLN A 1 65 ? -29.270 -32.200 37.461 1.00 94.06 65 GLN A C 1
ATOM 511 O O . GLN A 1 65 ? -28.884 -31.224 36.821 1.00 94.06 65 GLN A O 1
ATOM 516 N N . ALA A 1 66 ? -30.315 -32.134 38.291 1.00 95.56 66 ALA A N 1
ATOM 517 C CA . ALA A 1 66 ? -31.092 -30.913 38.477 1.00 95.56 66 ALA A CA 1
ATOM 518 C C . ALA A 1 66 ? -30.253 -29.824 39.163 1.00 95.56 66 ALA A C 1
ATOM 520 O O . ALA A 1 66 ? -30.208 -28.691 38.684 1.00 95.56 66 ALA A O 1
ATOM 521 N N . ALA A 1 67 ? -29.522 -30.182 40.222 1.00 94.12 67 ALA A N 1
ATOM 522 C CA . ALA A 1 67 ? -28.609 -29.284 40.920 1.00 94.12 67 ALA A CA 1
ATOM 523 C C . ALA A 1 67 ? -27.441 -28.832 40.027 1.00 94.12 67 ALA A C 1
ATOM 525 O O . ALA A 1 67 ? -27.047 -27.668 40.071 1.00 94.12 67 ALA A O 1
ATOM 526 N N . ILE A 1 68 ? -26.905 -29.720 39.181 1.00 94.19 68 ILE A N 1
ATOM 527 C CA . ILE A 1 68 ? -25.861 -29.369 38.204 1.00 94.19 68 ILE A CA 1
ATOM 528 C C . ILE A 1 68 ? -26.372 -28.312 37.219 1.00 94.19 68 ILE A C 1
ATOM 530 O O . ILE A 1 68 ? -25.711 -27.294 37.013 1.00 94.19 68 ILE A O 1
ATOM 534 N N . THR A 1 69 ? -27.552 -28.527 36.631 1.00 94.44 69 THR A N 1
ATOM 535 C CA . THR A 1 69 ? -28.160 -27.572 35.694 1.00 94.44 69 THR A CA 1
ATOM 536 C C . THR A 1 69 ? -28.496 -26.249 36.383 1.00 94.44 69 THR A C 1
ATOM 538 O O . THR A 1 69 ? -28.233 -25.188 35.823 1.00 94.44 69 THR A O 1
ATOM 541 N N . GLN A 1 70 ? -29.012 -26.289 37.614 1.00 92.00 70 GLN A N 1
ATOM 542 C CA . GLN A 1 70 ? -29.273 -25.086 38.402 1.00 92.00 70 GLN A CA 1
ATOM 543 C C . GLN A 1 70 ? -27.990 -24.279 38.642 1.00 92.00 70 GLN A C 1
ATOM 545 O O . GLN A 1 70 ? -27.966 -23.088 38.345 1.00 92.00 70 GLN A O 1
ATOM 550 N N . ASN A 1 71 ? -26.919 -24.919 39.121 1.00 89.69 71 ASN A N 1
ATOM 551 C CA . ASN A 1 71 ? -25.639 -24.252 39.371 1.00 89.69 71 ASN A CA 1
ATOM 552 C C . ASN A 1 71 ? -25.056 -23.640 38.091 1.00 89.69 71 ASN A C 1
ATOM 554 O O . ASN A 1 71 ? -24.558 -22.518 38.119 1.00 89.69 71 ASN A O 1
ATOM 558 N N . PHE A 1 72 ? -25.150 -24.346 36.960 1.00 89.12 72 PHE A N 1
ATOM 559 C CA . PHE A 1 72 ? -24.707 -23.815 35.671 1.00 89.12 72 PHE A CA 1
ATOM 560 C C . PHE A 1 72 ? -25.501 -22.568 35.255 1.00 89.12 72 PHE A C 1
ATOM 562 O O . PHE A 1 72 ? -24.902 -21.575 34.850 1.00 89.12 72 PHE A O 1
ATOM 569 N N . ASN A 1 73 ? -26.828 -22.589 35.411 1.00 85.75 73 ASN A N 1
ATOM 570 C CA . ASN A 1 73 ? -27.694 -21.464 35.050 1.00 85.75 73 ASN A CA 1
ATOM 571 C C . ASN A 1 73 ? -27.473 -20.224 35.929 1.00 85.75 73 ASN A C 1
ATOM 573 O O . ASN A 1 73 ? -27.655 -19.103 35.459 1.00 85.75 73 ASN A O 1
ATOM 577 N N . VAL A 1 74 ? -27.088 -20.410 37.196 1.00 83.38 74 VAL A N 1
ATOM 578 C CA . VAL A 1 74 ? -26.744 -19.303 38.105 1.00 83.38 74 VAL A CA 1
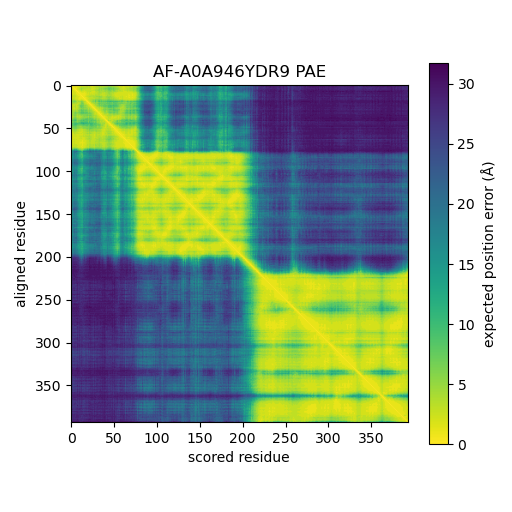ATOM 579 C C . VAL A 1 74 ? -25.430 -18.629 37.684 1.00 83.38 74 VAL A C 1
ATOM 581 O O . VAL A 1 74 ? -25.307 -17.407 37.781 1.00 83.38 74 VAL A O 1
ATOM 584 N N . GLY A 1 75 ? -24.476 -19.402 37.154 1.00 78.75 75 GLY A N 1
ATOM 585 C CA . GLY A 1 75 ? -23.167 -18.907 36.729 1.00 78.75 75 GLY A CA 1
ATOM 586 C C . GLY A 1 75 ? -22.187 -18.713 37.893 1.00 78.75 75 GLY A C 1
ATOM 587 O O . GLY A 1 75 ? -22.332 -19.309 38.957 1.00 78.75 75 GLY A O 1
ATOM 588 N N . VAL A 1 76 ? -21.146 -17.903 37.671 1.00 74.94 76 VAL A N 1
ATOM 589 C CA . VAL A 1 76 ? -20.067 -17.628 38.638 1.00 74.94 76 VAL A CA 1
ATOM 590 C C . VAL A 1 76 ? -19.834 -16.119 38.769 1.00 74.94 76 VAL A C 1
ATOM 592 O O . VAL A 1 76 ? -19.896 -15.409 37.767 1.00 74.94 76 VAL A O 1
ATOM 595 N N . GLY A 1 77 ? -19.530 -15.650 39.983 1.00 66.81 77 GLY A N 1
ATOM 596 C CA . GLY A 1 77 ? -19.316 -14.233 40.313 1.00 66.81 77 GLY A CA 1
ATOM 597 C C . GLY A 1 77 ? -20.456 -13.628 41.139 1.00 66.81 77 GLY A C 1
ATOM 598 O O . GLY A 1 77 ? -21.601 -14.068 41.046 1.00 66.81 77 GLY A O 1
ATOM 599 N N . GLU A 1 78 ? -20.141 -12.632 41.970 1.00 67.94 78 GLU A N 1
ATOM 600 C CA . GLU A 1 78 ? -21.156 -11.874 42.707 1.00 67.94 78 GLU A CA 1
ATOM 601 C C . GLU A 1 78 ? -21.984 -11.050 41.720 1.00 67.94 78 GLU A C 1
ATOM 603 O O . GLU A 1 78 ? -21.485 -10.114 41.093 1.00 67.94 78 GLU A O 1
ATOM 608 N N . LYS A 1 79 ? -23.253 -11.432 41.573 1.00 78.88 79 LYS A N 1
ATOM 609 C CA . LYS A 1 79 ? -24.273 -10.615 40.926 1.00 78.88 79 LYS A CA 1
ATOM 610 C C . LYS A 1 79 ? -25.027 -9.861 42.001 1.00 78.88 79 LYS A C 1
ATOM 612 O O . LYS A 1 79 ? -25.530 -10.470 42.945 1.00 78.88 79 LYS A O 1
ATOM 617 N N . PHE A 1 80 ? -25.136 -8.558 41.838 1.00 85.25 80 PHE A N 1
ATOM 618 C CA . PHE A 1 80 ? -25.906 -7.708 42.728 1.00 85.25 80 PHE A CA 1
ATOM 619 C C . PHE A 1 80 ? -26.734 -6.720 41.919 1.00 85.25 80 PHE A C 1
ATOM 621 O O . PHE A 1 80 ? -26.466 -6.448 40.748 1.00 85.25 80 PHE A O 1
ATOM 628 N N . PHE A 1 81 ? -27.784 -6.215 42.551 1.00 91.44 81 PHE A N 1
ATOM 629 C CA . PHE A 1 81 ? -28.666 -5.234 41.950 1.00 91.44 81 PHE A CA 1
ATOM 630 C C . PHE A 1 81 ? -28.292 -3.845 42.445 1.00 91.44 81 PHE A C 1
ATOM 632 O O . PHE A 1 81 ? -28.218 -3.625 43.653 1.00 91.44 81 PHE A O 1
ATOM 639 N N . LEU A 1 82 ? -28.087 -2.913 41.517 1.00 94.50 82 LEU A N 1
ATOM 640 C CA . LEU A 1 82 ? -27.964 -1.494 41.840 1.00 94.50 82 LEU A CA 1
ATOM 641 C C . LEU A 1 82 ? -29.248 -0.779 41.440 1.00 94.50 82 LEU A C 1
ATOM 643 O O . LEU A 1 82 ? -29.699 -0.898 40.301 1.00 94.50 82 LEU A O 1
ATOM 647 N N . LEU A 1 83 ? -29.832 -0.053 42.392 1.00 96.56 83 LEU A N 1
ATOM 648 C CA . LEU A 1 83 ? -31.026 0.756 42.191 1.00 96.56 83 LEU A CA 1
ATOM 649 C C . LEU A 1 83 ? -30.652 2.230 42.317 1.00 96.56 83 LEU A C 1
ATOM 651 O O . LEU A 1 83 ? -30.270 2.694 43.390 1.00 96.56 83 LEU A O 1
ATOM 655 N N . PHE A 1 84 ? -30.809 2.969 41.227 1.00 97.69 84 PHE A N 1
ATOM 656 C CA . PHE A 1 84 ? -30.587 4.407 41.172 1.00 97.69 84 PHE A CA 1
ATOM 657 C C . PHE A 1 84 ? -31.930 5.112 41.282 1.00 97.69 84 PHE A C 1
ATOM 659 O O . PHE A 1 84 ? -32.757 4.976 40.383 1.00 97.69 84 PHE A O 1
ATOM 666 N N . ASN A 1 85 ? -32.175 5.827 42.381 1.00 97.56 85 ASN A N 1
ATOM 667 C CA . ASN A 1 85 ? -33.423 6.572 42.535 1.00 97.56 85 ASN A CA 1
ATOM 668 C C . ASN A 1 85 ? -33.486 7.693 41.488 1.00 97.56 85 ASN A C 1
ATOM 670 O O . ASN A 1 85 ? -32.552 8.481 41.354 1.00 97.56 85 ASN A O 1
ATOM 674 N N . VAL A 1 86 ? -34.594 7.752 40.758 1.00 97.12 86 VAL A N 1
ATOM 675 C CA . VAL A 1 86 ? -34.868 8.758 39.724 1.00 97.12 86 VAL A CA 1
ATOM 676 C C . VAL A 1 86 ? -36.150 9.534 40.018 1.00 97.12 86 VAL A C 1
ATOM 678 O O . VAL A 1 86 ? -36.666 10.254 39.157 1.00 97.12 86 VAL A O 1
ATOM 681 N N . GLY A 1 87 ? -36.687 9.394 41.230 1.00 95.62 87 GLY A N 1
ATOM 682 C CA . GLY A 1 87 ? -38.036 9.828 41.564 1.00 95.62 87 GLY A CA 1
ATOM 683 C C . GLY A 1 87 ? -38.265 11.329 41.436 1.00 95.62 87 GLY A C 1
ATOM 684 O O . GLY A 1 87 ? -39.301 11.778 40.947 1.00 95.62 87 GLY A O 1
ATOM 685 N N . THR A 1 88 ? -37.250 12.121 41.779 1.00 94.19 88 THR A N 1
ATOM 686 C CA . THR A 1 88 ? -37.281 13.588 41.676 1.00 94.19 88 THR A CA 1
ATOM 687 C C . THR A 1 88 ? -37.463 14.097 40.247 1.00 94.19 88 THR A C 1
ATOM 689 O O . THR A 1 88 ? -38.003 15.184 40.059 1.00 94.19 88 THR A O 1
ATOM 692 N N . HIS A 1 89 ? -37.022 13.333 39.245 1.00 94.44 89 HIS A N 1
ATOM 693 C CA . HIS A 1 89 ? -37.067 13.728 37.834 1.00 94.44 89 HIS A CA 1
ATOM 694 C C . HIS A 1 89 ? -38.167 13.010 37.048 1.00 94.44 89 HIS A C 1
ATOM 696 O O . HIS A 1 89 ? -38.645 13.535 36.044 1.00 94.44 89 HIS A O 1
ATOM 702 N N . SER A 1 90 ? -38.582 11.831 37.509 1.00 93.31 90 SER A N 1
ATOM 703 C CA . SER A 1 90 ? -39.644 11.027 36.898 1.00 93.31 90 SER A CA 1
ATOM 704 C C . SER A 1 90 ? -41.050 11.353 37.408 1.00 93.31 90 SER A C 1
ATOM 706 O O . SER A 1 90 ? -42.018 11.127 36.688 1.00 93.31 90 SER A O 1
ATOM 708 N N . GLY A 1 91 ? -41.170 11.925 38.611 1.00 90.31 91 GLY A N 1
ATOM 709 C CA . GLY A 1 91 ? -42.438 12.380 39.184 1.00 90.31 91 GLY A CA 1
ATOM 710 C C . GLY A 1 91 ? -43.013 11.494 40.293 1.00 90.31 91 GLY A C 1
ATOM 711 O O . GLY A 1 91 ? -43.954 11.937 40.949 1.00 90.31 91 GLY A O 1
ATOM 712 N N . ASN A 1 92 ? -42.444 10.311 40.565 1.00 91.50 92 ASN A N 1
ATOM 713 C CA . ASN A 1 92 ? -42.842 9.457 41.695 1.00 91.50 92 ASN A CA 1
ATOM 714 C C . ASN A 1 92 ? -41.635 9.113 42.571 1.00 91.50 92 ASN A C 1
ATOM 716 O O . ASN A 1 92 ? -40.606 8.692 42.062 1.00 91.50 92 ASN A O 1
ATOM 720 N N . ALA A 1 93 ? -41.755 9.245 43.895 1.00 93.12 93 ALA A N 1
ATOM 721 C CA . ALA A 1 93 ? -40.621 9.102 44.818 1.00 93.12 93 ALA A CA 1
ATOM 722 C C . ALA A 1 93 ? -39.924 7.728 44.756 1.00 93.12 93 ALA A C 1
ATOM 724 O O . ALA A 1 93 ? -38.702 7.656 44.900 1.00 93.12 93 ALA A O 1
ATOM 725 N N . ASP A 1 94 ? -40.693 6.672 44.491 1.00 95.56 94 ASP A N 1
ATOM 726 C CA . ASP A 1 94 ? -40.238 5.281 44.513 1.00 95.56 94 ASP A CA 1
ATOM 727 C C . ASP A 1 94 ? -39.869 4.739 43.122 1.00 95.56 94 ASP A C 1
ATOM 729 O O . ASP A 1 94 ? -39.886 3.527 42.899 1.00 95.56 94 ASP A O 1
ATOM 733 N N . ASP A 1 95 ? -39.520 5.622 42.183 1.00 96.62 95 ASP A N 1
ATOM 734 C CA . ASP A 1 95 ? -39.054 5.244 40.849 1.00 96.62 95 ASP A CA 1
ATOM 735 C C . ASP A 1 95 ? -37.523 5.121 40.794 1.00 96.62 95 ASP A C 1
ATOM 737 O O . ASP A 1 95 ? -36.777 5.990 41.262 1.00 96.62 95 ASP A O 1
ATOM 741 N N . TYR A 1 96 ? -37.048 4.031 40.188 1.00 98.12 96 TYR A N 1
ATOM 742 C CA . TYR A 1 96 ? -35.638 3.663 40.100 1.00 98.12 96 TYR A CA 1
ATOM 743 C C . TYR A 1 96 ? -35.247 3.196 38.696 1.00 98.12 96 TYR A C 1
ATOM 745 O O . TYR A 1 96 ? -36.038 2.591 37.970 1.00 98.12 96 TYR A O 1
ATOM 753 N N . VAL A 1 97 ? -33.974 3.386 38.352 1.00 98.06 97 VAL A N 1
ATOM 754 C CA . VAL A 1 97 ? -33.306 2.598 37.313 1.00 98.06 97 VAL A CA 1
ATOM 755 C C . VAL A 1 97 ? -32.541 1.465 37.990 1.00 98.06 97 VAL A C 1
ATOM 757 O O . VAL A 1 97 ? -31.659 1.697 38.812 1.00 98.06 97 VAL A O 1
ATOM 760 N N . LEU A 1 98 ? -32.902 0.234 37.651 1.00 97.06 98 LEU A N 1
ATOM 761 C CA . LEU A 1 98 ? -32.325 -1.001 38.159 1.00 97.06 98 LEU A CA 1
ATOM 762 C C . LEU A 1 98 ? -31.315 -1.564 37.157 1.00 97.06 98 LEU A C 1
ATOM 764 O O . LEU A 1 98 ? -31.628 -1.710 35.973 1.00 97.06 98 LEU A O 1
ATOM 768 N N . PHE A 1 99 ? -30.151 -1.967 37.658 1.00 96.19 99 PHE A N 1
ATOM 769 C CA . PHE A 1 99 ? -29.151 -2.734 36.921 1.00 96.19 99 PHE A CA 1
ATOM 770 C C . PHE A 1 99 ? -28.862 -4.068 37.599 1.00 96.19 99 PHE A C 1
ATOM 772 O O . PHE A 1 99 ? -28.768 -4.134 38.824 1.00 96.19 99 PHE A O 1
ATOM 779 N N . GLU A 1 100 ? -28.639 -5.107 36.793 1.00 93.25 100 GLU A N 1
ATOM 780 C CA . GLU A 1 100 ? -27.881 -6.284 37.222 1.00 93.25 100 GLU A CA 1
ATOM 781 C C . GLU A 1 100 ? -26.396 -5.985 36.998 1.00 93.25 100 GLU A C 1
ATOM 783 O O . GLU A 1 100 ? -25.982 -5.695 35.873 1.00 93.25 100 GLU A O 1
ATOM 788 N N . VAL A 1 101 ? -25.598 -6.033 38.063 1.00 92.31 101 VAL A N 1
ATOM 789 C CA . VAL A 1 101 ? -24.169 -5.713 38.027 1.00 92.31 101 VAL A CA 1
ATOM 790 C C . VAL A 1 101 ? -23.359 -6.901 38.528 1.00 92.31 101 VAL A C 1
ATOM 792 O O . VAL A 1 101 ? -23.772 -7.617 39.440 1.00 92.31 101 VAL A O 1
ATOM 795 N N . SER A 1 102 ? -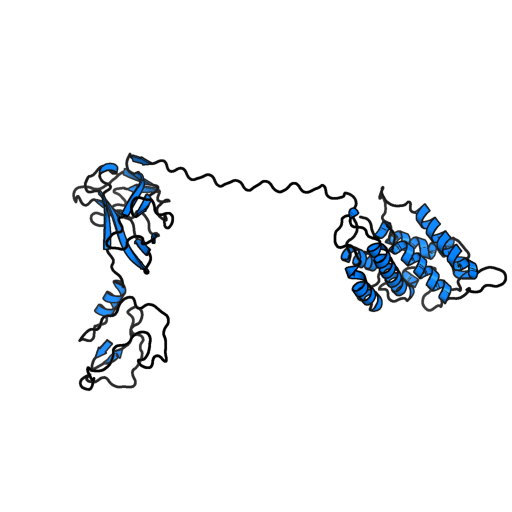22.203 -7.130 37.911 1.00 89.19 102 SER A N 1
ATOM 796 C CA . SER A 1 102 ? -21.244 -8.150 38.345 1.00 89.19 102 SER A CA 1
ATOM 797 C C . SER A 1 102 ? -19.813 -7.705 38.075 1.00 89.19 102 SER A C 1
ATOM 799 O O . SER A 1 102 ? -19.578 -6.939 37.141 1.00 89.19 102 SER A O 1
ATOM 801 N N . GLN A 1 103 ? -18.845 -8.199 38.848 1.00 87.19 103 GLN A N 1
ATOM 802 C CA . GLN A 1 103 ? -17.431 -8.046 38.486 1.00 87.19 103 GLN A CA 1
ATOM 803 C C . GLN A 1 103 ? -17.140 -8.872 37.225 1.00 87.19 103 GLN A C 1
ATOM 805 O O . GLN A 1 103 ? -17.337 -10.091 37.207 1.00 87.19 103 GLN A O 1
ATOM 810 N N . PHE A 1 104 ? -16.705 -8.206 36.156 1.00 85.31 104 PHE A N 1
ATOM 811 C CA . PHE A 1 104 ? -16.444 -8.845 34.866 1.00 85.31 104 PHE A CA 1
ATOM 812 C C . PHE A 1 104 ? -15.052 -9.489 34.830 1.00 85.31 104 PHE A C 1
ATOM 814 O O . PHE A 1 104 ? -14.895 -10.638 34.389 1.00 85.31 104 PHE A O 1
ATOM 821 N N . ASP A 1 105 ? -14.069 -8.757 35.353 1.00 83.44 105 ASP A N 1
ATOM 822 C CA . ASP A 1 105 ? -12.688 -9.160 35.598 1.00 83.44 105 ASP A CA 1
ATOM 823 C C . ASP A 1 105 ? -12.109 -8.386 36.802 1.00 83.44 105 ASP A C 1
ATOM 825 O O . ASP A 1 105 ? -12.842 -7.745 37.551 1.00 83.44 105 ASP A O 1
ATOM 829 N N . SER A 1 106 ? -10.792 -8.461 37.014 1.00 83.56 106 SER A N 1
ATOM 830 C CA . SER A 1 106 ? -10.110 -7.780 38.125 1.00 83.56 106 SER A CA 1
ATOM 831 C C . SER A 1 106 ? -10.065 -6.249 38.011 1.00 83.56 106 SER A C 1
ATOM 833 O O . SER A 1 106 ? -9.558 -5.606 38.927 1.00 83.56 106 SER A O 1
ATOM 835 N N . TYR A 1 107 ? -10.552 -5.668 36.911 1.00 89.62 107 TYR A N 1
ATOM 836 C CA . TYR A 1 107 ? -10.436 -4.243 36.596 1.00 89.62 107 TYR A CA 1
ATOM 837 C C . TYR A 1 107 ? -11.753 -3.612 36.134 1.00 89.62 107 TYR A C 1
ATOM 839 O O . TYR A 1 107 ? -11.748 -2.454 35.714 1.00 89.62 107 TYR A O 1
ATOM 847 N N . SER A 1 108 ? -12.876 -4.335 36.167 1.00 91.94 108 SER A N 1
ATOM 848 C CA . SER A 1 108 ? -14.125 -3.820 35.612 1.00 91.94 108 SER A CA 1
ATOM 849 C C . SER A 1 108 ? -15.393 -4.497 36.127 1.00 91.94 108 SER A C 1
ATOM 851 O O . SER A 1 108 ? -15.409 -5.657 36.552 1.00 91.94 108 SER A O 1
ATOM 853 N N . TYR A 1 109 ? -16.492 -3.757 36.014 1.00 93.19 109 TYR A N 1
ATOM 854 C CA . TYR A 1 109 ? -17.854 -4.206 36.262 1.00 93.19 109 TYR A CA 1
ATOM 855 C C . TYR A 1 109 ? -18.608 -4.342 34.944 1.00 93.19 109 TYR A C 1
ATOM 857 O O . TYR A 1 109 ? -18.509 -3.486 34.067 1.00 93.19 109 TYR A O 1
ATOM 865 N N . LEU A 1 110 ? -19.429 -5.378 34.826 1.00 93.56 110 LEU A N 1
ATOM 866 C CA . LEU A 1 110 ? -20.440 -5.490 33.786 1.00 93.56 110 LEU A CA 1
ATOM 867 C C . LEU A 1 110 ? -21.771 -4.978 34.339 1.00 93.56 110 LEU A C 1
ATOM 869 O O . LEU A 1 110 ? -22.350 -5.611 35.221 1.00 93.56 110 LEU A O 1
ATOM 873 N N . PHE A 1 111 ? -22.261 -3.873 33.783 1.00 95.81 111 PHE A N 1
ATOM 874 C CA . PHE A 1 111 ? -23.614 -3.359 33.986 1.00 95.81 111 PHE A CA 1
ATOM 875 C C . PHE A 1 111 ? -24.516 -3.912 32.896 1.00 95.81 111 PHE A C 1
ATOM 877 O O . PHE A 1 111 ? -24.301 -3.632 31.716 1.00 95.81 111 PHE A O 1
ATOM 884 N N . ASN A 1 112 ? -25.541 -4.665 33.275 1.00 93.50 112 ASN A N 1
ATOM 885 C CA . ASN A 1 112 ? -26.399 -5.359 32.330 1.00 93.50 112 ASN A CA 1
ATOM 886 C C . ASN A 1 112 ? -27.884 -5.096 32.592 1.00 93.50 112 ASN A C 1
ATOM 888 O O . ASN A 1 112 ? -28.314 -4.856 33.724 1.00 93.50 112 ASN A O 1
ATOM 892 N N . THR A 1 113 ? -28.676 -5.194 31.522 1.00 91.62 113 THR A N 1
ATOM 893 C CA . THR A 1 113 ? -30.145 -5.148 31.552 1.00 91.62 113 THR A CA 1
ATOM 894 C C . THR A 1 113 ? -30.722 -3.966 32.348 1.00 91.62 113 THR A C 1
ATOM 896 O O . THR A 1 113 ? -31.430 -4.199 33.328 1.00 91.62 113 THR A O 1
ATOM 899 N N . PRO A 1 114 ? -30.458 -2.704 31.960 1.00 96.88 114 PRO A N 1
ATOM 900 C CA . PRO A 1 114 ? -31.095 -1.559 32.605 1.00 96.88 114 PRO A CA 1
ATOM 901 C C . PRO A 1 114 ? -32.616 -1.645 32.497 1.00 96.88 114 PRO A C 1
ATOM 903 O O . PRO A 1 114 ? -33.164 -1.877 31.411 1.00 96.88 114 PRO A O 1
ATOM 906 N N . ARG A 1 115 ? -33.308 -1.418 33.613 1.00 96.94 115 ARG A N 1
ATOM 907 C CA . ARG A 1 115 ? -34.774 -1.389 33.679 1.00 96.94 115 ARG A CA 1
ATOM 908 C C . ARG A 1 115 ? -35.252 -0.203 34.489 1.00 96.94 115 ARG A C 1
ATOM 910 O O . ARG A 1 115 ? -34.680 0.101 35.526 1.00 96.94 115 ARG A O 1
ATOM 917 N N . TYR A 1 116 ? -36.338 0.413 34.057 1.00 98.06 116 TYR A N 1
ATOM 918 C CA . TYR A 1 116 ? -37.096 1.330 34.894 1.00 98.06 116 TYR A CA 1
ATOM 919 C C . TYR A 1 116 ? -38.061 0.540 35.773 1.00 98.06 116 TYR A C 1
ATOM 921 O O . TYR A 1 116 ? -38.813 -0.285 35.253 1.00 98.06 116 TYR A O 1
ATOM 929 N N . ILE A 1 117 ? -38.074 0.783 37.079 1.00 97.38 117 ILE A N 1
ATOM 930 C CA . ILE A 1 117 ? -38.963 0.098 38.019 1.00 97.38 117 ILE A CA 1
ATOM 931 C C . ILE A 1 117 ? -39.503 1.074 39.063 1.00 97.38 117 ILE A C 1
ATOM 933 O O . ILE A 1 117 ? -38.748 1.864 39.618 1.00 97.38 117 ILE A O 1
ATOM 937 N N . SER A 1 118 ? -40.804 0.993 39.337 1.00 96.19 118 SER A N 1
ATOM 938 C CA . SER A 1 118 ? -41.417 1.635 40.500 1.00 96.19 118 SER A CA 1
ATOM 939 C C . SER A 1 118 ? -41.551 0.612 41.623 1.00 96.19 118 SER A C 1
ATOM 941 O O . SER A 1 118 ? -42.016 -0.508 41.383 1.00 96.19 118 SER A O 1
ATOM 943 N N . LEU A 1 119 ? -41.130 0.975 42.834 1.00 95.06 119 LEU A N 1
ATOM 944 C CA . LEU A 1 119 ? -41.313 0.151 44.031 1.00 95.06 119 LEU A CA 1
ATOM 945 C C . LEU A 1 119 ? -42.653 0.421 44.737 1.00 95.06 119 LEU A C 1
ATOM 947 O O . LEU A 1 119 ? -43.011 -0.342 45.636 1.00 95.06 119 LEU A O 1
ATOM 951 N N . ASP A 1 120 ? -43.417 1.436 44.314 1.00 93.25 120 ASP A N 1
ATOM 952 C CA . ASP A 1 120 ? -44.796 1.636 44.771 1.00 93.25 120 ASP A CA 1
ATOM 953 C C . ASP A 1 120 ? -45.744 0.704 43.989 1.00 93.25 120 ASP A C 1
ATOM 955 O O . ASP A 1 120 ? -45.930 0.873 42.780 1.00 93.25 120 ASP A O 1
ATOM 959 N N . PRO A 1 121 ? -46.392 -0.278 44.647 1.00 88.88 121 PRO A N 1
ATOM 960 C CA . PRO A 1 121 ? -47.291 -1.214 43.974 1.00 88.88 121 PRO A CA 1
ATOM 961 C C . PRO A 1 121 ? -48.564 -0.558 43.416 1.00 88.88 121 PRO A C 1
ATOM 963 O O . PRO A 1 121 ? -49.288 -1.203 42.657 1.00 88.88 121 PRO A O 1
ATOM 966 N N . ASN A 1 122 ? -48.863 0.690 43.790 1.00 89.69 122 ASN A N 1
ATOM 967 C CA . ASN A 1 122 ? -50.045 1.424 43.336 1.00 89.69 122 ASN A CA 1
ATOM 968 C C . ASN A 1 122 ? -49.762 2.327 42.128 1.00 89.69 122 ASN A C 1
ATOM 970 O O . ASN A 1 122 ? -50.698 2.903 41.570 1.00 89.69 122 ASN A O 1
ATOM 974 N N . VAL A 1 123 ? -48.498 2.455 41.717 1.00 89.56 123 VAL A N 1
ATOM 975 C CA . VAL A 1 123 ? -48.086 3.304 40.598 1.00 89.56 123 VAL A CA 1
ATOM 976 C C . VAL A 1 123 ? -47.846 2.450 39.357 1.00 89.56 123 VAL A C 1
ATOM 978 O O . VAL A 1 123 ? -47.161 1.430 39.377 1.00 89.56 123 VAL A O 1
ATOM 981 N N . THR A 1 124 ? -48.417 2.884 38.234 1.00 93.19 124 THR A N 1
ATOM 982 C CA . THR A 1 124 ? -48.057 2.391 36.901 1.00 93.19 124 THR A CA 1
ATOM 983 C C . THR A 1 124 ? -47.481 3.569 36.119 1.00 93.19 124 THR A C 1
ATOM 985 O O . THR A 1 124 ? -48.252 4.436 35.706 1.00 93.19 124 THR A O 1
ATOM 988 N N . PRO A 1 125 ? -46.148 3.640 35.952 1.00 94.69 125 PRO A N 1
ATOM 989 C CA . PRO A 1 125 ? -45.501 4.741 35.248 1.00 94.69 125 PRO A CA 1
ATOM 990 C C . PRO A 1 125 ? -45.989 4.844 33.801 1.00 94.69 125 PRO A C 1
ATOM 992 O O . PRO A 1 125 ? -46.097 3.833 33.104 1.00 94.69 125 PRO A O 1
ATOM 995 N N . ASP A 1 126 ? -46.260 6.062 33.339 1.00 95.75 126 ASP A N 1
ATOM 996 C CA . ASP A 1 126 ? -46.699 6.316 31.969 1.00 95.75 126 ASP A CA 1
ATOM 997 C C . ASP A 1 126 ? -46.254 7.699 31.485 1.00 95.75 126 ASP A C 1
ATOM 999 O O . ASP A 1 126 ? -46.268 8.668 32.243 1.00 95.75 126 ASP A O 1
ATOM 1003 N N . GLY A 1 127 ? -45.858 7.790 30.216 1.00 95.81 127 GLY A N 1
ATOM 1004 C CA . GLY A 1 127 ? -45.521 9.050 29.557 1.00 95.81 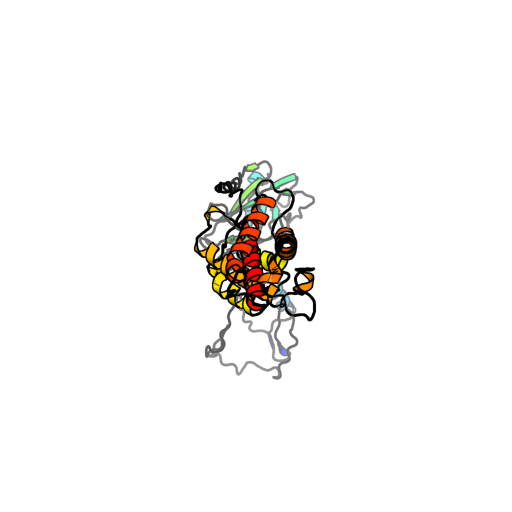127 GLY A CA 1
ATOM 1005 C C . GLY A 1 127 ? -44.249 9.752 30.048 1.00 95.81 127 GLY A C 1
ATOM 1006 O O . GLY A 1 127 ? -44.187 10.972 29.940 1.00 95.81 127 GLY A O 1
ATOM 1007 N N . ILE A 1 128 ? -43.241 9.036 30.567 1.00 97.62 128 ILE A N 1
ATOM 1008 C CA . ILE A 1 128 ? -41.994 9.642 31.088 1.00 97.62 128 ILE A CA 1
ATOM 1009 C C . ILE A 1 128 ? -40.876 9.513 30.040 1.00 97.62 128 ILE A C 1
ATOM 1011 O O . ILE A 1 128 ? -40.387 8.405 29.817 1.00 97.62 128 ILE A O 1
ATOM 1015 N N . PRO A 1 129 ? -40.435 10.595 29.375 1.00 97.88 129 PRO A N 1
ATOM 1016 C CA . PRO A 1 129 ? -39.323 10.523 28.430 1.00 97.88 129 PRO A CA 1
ATOM 1017 C C . PRO A 1 129 ? -38.004 10.190 29.137 1.00 97.88 129 PRO A C 1
ATOM 1019 O O . PRO A 1 129 ? -37.744 10.694 30.230 1.00 97.88 129 PRO A O 1
ATOM 1022 N N . LEU A 1 130 ? -37.162 9.372 28.506 1.00 98.00 130 LEU A N 1
ATOM 1023 C CA . LEU A 1 130 ? -35.821 9.033 28.979 1.00 98.00 130 LEU A CA 1
ATOM 1024 C C . LEU A 1 130 ? -34.868 8.950 27.783 1.00 98.00 130 LEU A C 1
ATOM 1026 O O . LEU A 1 130 ? -35.050 8.108 26.898 1.00 98.00 130 LEU A O 1
ATOM 1030 N N . ALA A 1 131 ? -33.840 9.799 27.769 1.00 97.25 131 ALA A N 1
ATOM 1031 C CA . ALA A 1 131 ? -32.822 9.798 26.726 1.00 97.25 131 ALA A CA 1
ATOM 1032 C C . ALA A 1 131 ? -31.415 10.109 27.254 1.00 97.25 131 ALA A C 1
ATOM 1034 O O . ALA A 1 131 ? -31.255 10.808 28.259 1.00 97.25 131 ALA A O 1
ATOM 1035 N N . GLY A 1 132 ? -30.393 9.608 26.557 1.00 95.44 132 GLY A N 1
ATOM 1036 C CA . GLY A 1 132 ? -29.002 9.990 26.810 1.00 95.44 132 GLY A CA 1
ATOM 1037 C C . GLY A 1 132 ? -28.462 9.537 28.164 1.00 95.44 132 GLY A C 1
ATOM 1038 O O . GLY A 1 132 ? -27.799 10.323 28.837 1.00 95.44 132 GLY A O 1
ATOM 1039 N N . MET A 1 133 ? -28.784 8.313 28.602 1.00 97.06 133 MET A N 1
ATOM 1040 C CA . MET A 1 133 ? -28.372 7.814 29.919 1.00 97.06 133 MET A CA 1
ATOM 1041 C C . MET A 1 133 ? -26.884 7.439 29.936 1.00 97.06 133 MET A C 1
ATOM 1043 O O . MET A 1 133 ? -26.448 6.612 29.137 1.00 97.06 133 MET A O 1
ATOM 1047 N N . ARG A 1 134 ? -26.112 7.982 30.878 1.00 96.44 134 ARG A N 1
ATOM 1048 C CA . ARG A 1 134 ? -24.694 7.651 31.083 1.00 96.44 134 ARG A CA 1
ATOM 1049 C C . ARG A 1 134 ? -24.442 7.194 32.513 1.00 96.44 134 ARG A C 1
ATOM 1051 O O . ARG A 1 134 ? -25.171 7.567 33.430 1.00 96.44 134 ARG A O 1
ATOM 1058 N N . ILE A 1 135 ? -23.418 6.364 32.689 1.00 97.50 135 ILE A N 1
ATOM 1059 C CA . ILE A 1 135 ? -22.971 5.893 34.004 1.00 97.50 135 ILE A CA 1
ATOM 1060 C C . ILE A 1 135 ? -21.751 6.703 34.422 1.00 97.50 135 ILE A C 1
ATOM 1062 O O . ILE A 1 135 ? -20.768 6.790 33.685 1.00 97.50 135 ILE A O 1
ATOM 1066 N N . GLY A 1 136 ? -21.808 7.279 35.612 1.00 96.38 136 GLY A N 1
ATOM 1067 C CA . GLY A 1 136 ? -20.661 7.864 36.278 1.00 96.38 136 GLY A CA 1
ATOM 1068 C C . GLY A 1 136 ? -20.146 6.993 37.412 1.00 96.38 136 GLY A C 1
ATOM 1069 O O . GLY A 1 136 ? -20.892 6.204 37.996 1.00 96.38 136 GLY A O 1
ATOM 1070 N N . ILE A 1 137 ? -18.860 7.150 37.697 1.00 96.38 137 ILE A N 1
ATOM 1071 C CA . ILE A 1 137 ? -18.126 6.492 38.770 1.00 96.38 137 ILE A CA 1
ATOM 1072 C C . ILE A 1 137 ? -17.337 7.559 39.538 1.00 96.38 137 ILE A C 1
ATOM 1074 O O . ILE A 1 137 ? -16.765 8.469 38.939 1.00 96.38 137 ILE A O 1
ATOM 1078 N N . ASN A 1 138 ? -17.382 7.507 40.871 1.00 94.94 138 ASN A N 1
ATOM 1079 C CA . ASN A 1 138 ? -16.596 8.353 41.778 1.00 94.94 138 ASN A CA 1
ATOM 1080 C C . ASN A 1 138 ? -16.630 9.864 41.451 1.00 94.94 138 ASN A C 1
ATOM 1082 O O . ASN A 1 138 ? -15.629 10.575 41.549 1.00 94.94 138 ASN A O 1
ATOM 1086 N N . GLY A 1 139 ? -17.807 10.371 41.069 1.00 93.06 139 GLY A N 1
ATOM 1087 C CA . GLY A 1 139 ? -18.048 11.797 40.821 1.00 93.06 139 GLY A CA 1
ATOM 1088 C C . GLY A 1 139 ? -17.786 12.293 39.393 1.00 93.06 139 GLY A C 1
ATOM 1089 O O . GLY A 1 139 ? -17.987 13.480 39.138 1.00 93.06 139 GLY A O 1
ATOM 1090 N N . ALA A 1 140 ? -17.397 11.425 38.453 1.00 94.31 140 ALA A N 1
ATOM 1091 C CA . ALA A 1 140 ? -17.264 11.767 37.034 1.00 94.31 140 ALA A CA 1
ATOM 1092 C C . ALA A 1 140 ? -17.977 10.752 36.125 1.00 94.31 140 ALA A C 1
ATOM 1094 O O . ALA A 1 140 ? -18.125 9.585 36.475 1.00 94.31 140 ALA A O 1
ATOM 1095 N N . GLU A 1 141 ? -18.439 11.185 34.949 1.00 94.38 141 GLU A N 1
ATOM 1096 C CA . GLU A 1 141 ? -18.941 10.250 33.934 1.00 94.38 141 GLU A CA 1
ATOM 1097 C C . GLU A 1 141 ? -17.806 9.335 33.456 1.00 94.38 141 GLU A C 1
ATOM 1099 O O . GLU A 1 141 ? -16.687 9.794 33.221 1.00 94.38 141 GLU A O 1
ATOM 1104 N N . ALA A 1 142 ? -18.078 8.037 33.294 1.00 94.00 142 ALA A N 1
ATOM 1105 C CA . ALA A 1 142 ? -17.064 7.112 32.804 1.00 94.00 142 ALA A CA 1
ATOM 1106 C C . ALA A 1 142 ? -16.670 7.469 31.358 1.00 94.00 142 ALA A C 1
ATOM 1108 O O . ALA A 1 142 ? -17.526 7.591 30.480 1.00 94.00 142 ALA A O 1
ATOM 1109 N N . ASN A 1 143 ? -15.367 7.589 31.094 1.00 89.44 143 ASN A N 1
ATOM 1110 C CA . ASN A 1 143 ? -14.843 7.977 29.773 1.00 89.44 143 ASN A CA 1
ATOM 1111 C C . ASN A 1 143 ? -15.064 6.912 28.685 1.00 89.44 143 ASN A C 1
ATOM 1113 O O . ASN A 1 143 ? -14.927 7.185 27.494 1.00 89.44 143 ASN A O 1
ATOM 1117 N N . VAL A 1 144 ? -15.351 5.677 29.093 1.00 89.44 144 VAL A N 1
ATOM 1118 C CA . VAL A 1 144 ? -15.563 4.517 28.224 1.00 89.44 144 VAL A CA 1
ATOM 1119 C C . VAL A 1 144 ? -16.741 3.704 28.748 1.00 89.44 144 VAL A C 1
ATOM 1121 O O . VAL A 1 144 ? -17.128 3.838 29.906 1.00 89.44 144 VAL A O 1
ATOM 1124 N N . GLY A 1 145 ? -17.318 2.853 27.899 1.00 87.88 145 GLY A N 1
ATOM 1125 C CA . GLY A 1 145 ? -18.429 2.001 28.322 1.00 87.88 145 GLY A CA 1
ATOM 1126 C C . GLY A 1 145 ? -19.761 2.745 28.463 1.00 87.88 145 GLY A C 1
ATOM 1127 O O . GLY A 1 145 ? -20.584 2.384 29.300 1.00 87.88 145 GLY A O 1
ATOM 1128 N N . GLN A 1 146 ? -20.020 3.752 27.626 1.00 93.69 146 GLN A N 1
ATOM 1129 C CA . GLN A 1 146 ? -21.295 4.484 27.604 1.00 93.69 146 GLN A CA 1
ATOM 1130 C C . GLN A 1 146 ? -22.289 3.912 26.582 1.00 93.69 146 GLN A C 1
ATOM 1132 O O . GLN A 1 146 ? -22.839 4.636 25.757 1.00 93.69 146 GLN A O 1
ATOM 1137 N N . ALA A 1 147 ? -22.547 2.599 26.609 1.00 94.50 147 ALA A N 1
ATOM 1138 C CA . ALA A 1 147 ? -23.478 1.973 25.657 1.00 94.50 147 ALA A CA 1
ATOM 1139 C C . ALA A 1 147 ? -24.914 2.534 25.754 1.00 94.50 147 ALA A C 1
ATOM 1141 O O . ALA A 1 147 ? -25.672 2.496 24.785 1.00 94.50 147 ALA A O 1
ATOM 1142 N N . TYR A 1 148 ? -25.282 3.075 26.917 1.00 96.19 148 TYR A N 1
ATOM 1143 C CA . TYR A 1 148 ? -26.620 3.589 27.207 1.00 96.19 148 TYR A CA 1
ATOM 1144 C C . TYR A 1 148 ? -26.857 5.032 26.747 1.00 96.19 148 TYR A C 1
ATOM 1146 O O . TYR A 1 148 ? -28.006 5.478 26.754 1.00 96.19 148 TYR A O 1
ATOM 1154 N N . GLN A 1 149 ? -25.822 5.731 26.260 1.00 94.25 149 GLN A N 1
ATOM 1155 C CA . GLN A 1 149 ? -25.948 7.122 25.805 1.00 94.25 149 GLN A CA 1
ATOM 1156 C C . GLN A 1 149 ? -26.893 7.278 24.605 1.00 94.25 149 GLN A C 1
ATOM 1158 O O . GLN A 1 149 ? -27.431 8.347 24.372 1.00 94.25 149 GLN A O 1
ATOM 1163 N N . ASN A 1 150 ? -27.127 6.201 23.851 1.00 93.06 150 ASN A N 1
ATOM 1164 C CA . ASN A 1 150 ? -28.021 6.207 22.692 1.00 93.06 150 ASN A CA 1
ATOM 1165 C C . ASN A 1 150 ? -29.457 5.784 23.031 1.00 93.06 150 ASN A C 1
ATOM 1167 O O . ASN A 1 150 ? -30.286 5.656 22.129 1.00 93.06 150 ASN A O 1
ATOM 1171 N N . ILE A 1 151 ? -29.768 5.514 24.304 1.00 95.94 151 ILE A N 1
ATOM 1172 C CA . ILE A 1 151 ? -31.147 5.236 24.705 1.00 95.94 151 ILE A CA 1
ATOM 1173 C C . ILE A 1 151 ? -31.981 6.480 24.417 1.00 95.94 151 ILE A C 1
ATOM 1175 O O . ILE A 1 151 ? -31.617 7.586 24.807 1.00 95.94 151 ILE A O 1
ATOM 1179 N N . ASN A 1 152 ? -33.107 6.273 23.747 1.00 96.75 152 ASN A N 1
ATOM 1180 C CA . ASN A 1 152 ? -34.133 7.274 23.518 1.00 96.75 152 ASN A CA 1
ATOM 1181 C C . ASN A 1 152 ? -35.480 6.551 23.534 1.00 96.75 152 ASN A C 1
ATOM 1183 O O . ASN A 1 152 ? -35.844 5.865 22.578 1.00 96.75 152 ASN A O 1
ATOM 1187 N N . THR A 1 153 ? -36.169 6.615 24.668 1.00 96.56 153 THR A N 1
ATOM 1188 C CA . THR A 1 153 ? -37.413 5.884 24.902 1.00 96.56 153 THR A CA 1
ATOM 1189 C C . THR A 1 153 ? -38.371 6.702 25.761 1.00 96.56 153 THR A C 1
ATOM 1191 O O . THR A 1 153 ? -38.028 7.737 26.326 1.00 96.56 153 THR A O 1
ATOM 1194 N N . THR A 1 154 ? -39.606 6.233 25.870 1.00 97.81 154 THR A N 1
ATOM 1195 C CA . THR A 1 154 ? -40.582 6.729 26.840 1.00 97.81 154 THR A CA 1
ATOM 1196 C C . THR A 1 154 ? -40.980 5.576 27.750 1.00 97.81 154 THR A C 1
ATOM 1198 O O . THR A 1 154 ? -41.266 4.471 27.279 1.00 97.81 154 THR A O 1
ATOM 1201 N N . ILE A 1 155 ? -40.968 5.810 29.059 1.00 97.81 155 ILE A N 1
ATOM 1202 C CA . ILE A 1 155 ? -41.552 4.883 30.022 1.00 97.81 155 ILE A CA 1
ATOM 1203 C C . ILE A 1 155 ? -43.060 4.940 29.838 1.00 97.81 155 ILE A C 1
ATOM 1205 O O . ILE A 1 155 ? -43.652 6.016 29.921 1.00 97.81 155 ILE A O 1
ATOM 1209 N N . SER A 1 156 ? -43.670 3.799 29.538 1.00 96.50 156 SER A N 1
ATOM 1210 C CA . SER A 1 156 ? -45.096 3.706 29.251 1.00 96.50 156 SER A CA 1
ATOM 1211 C C . SER A 1 156 ? -45.716 2.516 29.960 1.00 96.50 156 SER A C 1
ATOM 1213 O O . SER A 1 156 ? -45.121 1.440 30.044 1.00 96.50 156 SER A O 1
ATOM 1215 N N . SER A 1 157 ? -46.967 2.684 30.361 1.00 95.19 157 SER A N 1
ATOM 1216 C CA . SER A 1 157 ? -47.794 1.641 30.962 1.00 95.19 157 SER A CA 1
ATOM 1217 C C . SER A 1 157 ? -47.890 0.389 30.081 1.00 95.19 157 SER A C 1
ATOM 1219 O O . SER A 1 157 ? -47.979 -0.723 30.591 1.00 95.19 157 SER A O 1
ATOM 1221 N N . SER A 1 158 ? -47.805 0.549 28.754 1.00 95.56 158 SER A N 1
ATOM 1222 C CA . SER A 1 158 ? -47.857 -0.555 27.784 1.00 95.56 158 SER A CA 1
ATOM 1223 C C . SER A 1 158 ? -46.607 -1.444 27.753 1.00 95.56 158 SER A C 1
ATOM 1225 O O . SER A 1 158 ? -46.690 -2.603 27.350 1.00 95.56 158 SER A O 1
ATOM 1227 N N . LEU A 1 159 ? -45.455 -0.912 28.172 1.00 95.25 159 LEU A N 1
ATOM 1228 C CA . LEU A 1 159 ? -44.166 -1.614 28.193 1.00 95.25 159 LEU A CA 1
ATOM 1229 C C . LEU A 1 159 ? -43.710 -1.947 29.622 1.00 95.25 159 LEU A C 1
ATOM 1231 O O . LEU A 1 159 ? -42.686 -2.607 29.809 1.00 95.25 159 LEU A O 1
ATOM 1235 N N . TYR A 1 160 ? -44.464 -1.496 30.624 1.00 96.44 160 TYR A N 1
ATOM 1236 C CA . TYR A 1 160 ? -44.182 -1.695 32.034 1.00 96.44 160 TYR A CA 1
ATOM 1237 C C . TYR A 1 160 ? -44.921 -2.918 32.583 1.00 96.44 160 TYR A C 1
ATOM 1239 O O . TYR A 1 160 ? -46.135 -3.048 32.445 1.00 96.44 160 TYR A O 1
ATOM 1247 N N . THR A 1 161 ? -44.195 -3.808 33.261 1.00 95.00 161 THR A N 1
ATOM 1248 C CA . THR A 1 161 ? -44.787 -4.940 33.988 1.00 95.00 161 THR A CA 1
ATOM 1249 C C . THR A 1 161 ? -44.576 -4.762 35.497 1.00 95.00 161 THR A C 1
ATOM 1251 O O . THR A 1 161 ? -43.420 -4.690 35.927 1.00 95.00 161 THR A O 1
ATOM 1254 N N . PRO A 1 162 ? -45.639 -4.722 36.328 1.00 90.44 162 PRO A N 1
ATOM 1255 C CA . PRO A 1 162 ? -45.506 -4.604 37.781 1.00 90.44 162 PRO A CA 1
ATOM 1256 C C . PRO A 1 162 ? -44.576 -5.668 38.381 1.00 90.44 162 PRO A C 1
ATOM 1258 O O . PRO A 1 162 ? -44.660 -6.847 38.038 1.00 90.44 162 PRO A O 1
ATOM 1261 N N . GLY A 1 163 ? -43.659 -5.244 39.255 1.00 88.00 163 GLY A N 1
ATOM 1262 C CA . GLY A 1 163 ? -42.643 -6.105 39.878 1.00 88.00 163 GLY A CA 1
ATOM 1263 C C . GLY A 1 163 ? -41.466 -6.505 38.975 1.00 88.00 163 GLY A C 1
ATOM 1264 O O . GLY A 1 163 ? -40.493 -7.065 39.472 1.00 88.00 163 GLY A O 1
ATOM 1265 N N . VAL A 1 164 ? -41.519 -6.210 37.671 1.00 91.81 164 VAL A N 1
ATOM 1266 C CA . VAL A 1 164 ? -40.453 -6.531 36.700 1.00 91.81 164 VAL A CA 1
ATOM 1267 C C . VAL A 1 164 ? -39.828 -5.270 36.093 1.00 91.81 164 VAL A C 1
ATOM 1269 O O . VAL A 1 164 ? -38.628 -5.263 35.807 1.00 91.81 164 VAL A O 1
ATOM 1272 N N . GLY A 1 165 ? -40.624 -4.214 35.914 1.00 95.44 165 GLY A N 1
ATOM 1273 C CA . GLY A 1 165 ? -40.222 -2.952 35.301 1.00 95.44 165 GLY A CA 1
ATOM 1274 C C . GLY A 1 165 ? -40.376 -2.915 33.777 1.00 95.44 165 GLY A C 1
ATOM 1275 O O . GLY A 1 165 ? -40.894 -3.847 33.160 1.00 95.44 165 GLY A O 1
ATOM 1276 N N . GLN A 1 166 ? -39.906 -1.825 33.170 1.00 97.69 166 GLN A N 1
ATOM 1277 C CA . GLN A 1 166 ? -39.751 -1.657 31.724 1.00 97.69 166 GLN A CA 1
ATOM 1278 C C . GLN A 1 166 ? -38.261 -1.771 31.346 1.00 97.69 166 GLN A C 1
ATOM 1280 O O . GLN A 1 166 ? -37.454 -0.982 31.842 1.00 97.69 166 GLN A O 1
ATOM 1285 N N . PRO A 1 167 ? -37.863 -2.696 30.454 1.00 96.81 167 PRO A N 1
ATOM 1286 C CA . PRO A 1 167 ? -36.503 -2.744 29.916 1.00 96.81 167 PRO A CA 1
ATOM 1287 C C . PRO A 1 167 ? -36.136 -1.473 29.140 1.00 96.81 167 PRO A C 1
ATOM 1289 O O . PRO A 1 167 ? -36.910 -1.012 28.304 1.00 96.81 167 PRO A O 1
ATOM 1292 N N . LEU A 1 168 ? -34.943 -0.928 29.395 1.00 97.12 168 LEU A N 1
ATOM 1293 C CA . LEU A 1 168 ? -34.431 0.278 28.728 1.00 97.12 168 LEU A CA 1
ATOM 1294 C C . LEU A 1 168 ? -33.454 -0.045 27.593 1.00 97.12 168 LEU A C 1
ATOM 1296 O O . LEU A 1 168 ? -33.403 0.667 26.596 1.00 97.12 168 LEU A O 1
ATOM 1300 N N . SER A 1 169 ? -32.676 -1.117 27.736 1.00 94.44 169 SER A N 1
ATOM 1301 C CA . SER A 1 169 ? -31.749 -1.605 26.715 1.00 94.44 169 SER A CA 1
ATOM 1302 C C . SER A 1 169 ? -31.488 -3.097 26.900 1.00 94.44 169 SER A C 1
ATOM 1304 O O . SER A 1 169 ? -31.567 -3.625 28.010 1.00 94.44 169 SER A O 1
ATOM 1306 N N . GLN A 1 170 ? -31.170 -3.776 25.800 1.00 89.94 170 GLN A N 1
ATOM 1307 C CA . GLN A 1 170 ? -30.689 -5.161 25.803 1.00 89.94 170 GLN A CA 1
ATOM 1308 C C . GLN A 1 170 ? -29.157 -5.245 25.822 1.00 89.94 170 GLN A C 1
ATOM 1310 O O . GLN A 1 170 ? -28.608 -6.332 25.985 1.00 89.94 170 GLN A O 1
ATOM 1315 N N . MET A 1 171 ? -28.463 -4.121 25.619 1.00 91.06 171 MET A N 1
ATOM 1316 C CA . MET A 1 171 ? -27.004 -4.083 25.632 1.00 91.06 171 MET A CA 1
ATOM 1317 C C . MET A 1 171 ? -26.501 -4.112 27.076 1.00 91.06 171 MET A C 1
ATOM 1319 O O . MET A 1 171 ? -27.124 -3.530 27.959 1.00 91.06 171 MET A O 1
ATOM 1323 N N . GLY A 1 172 ? -25.373 -4.781 27.302 1.00 91.94 172 GLY A N 1
ATOM 1324 C CA . GLY A 1 172 ? -24.569 -4.607 28.508 1.00 91.94 172 GLY A CA 1
ATOM 1325 C C . GLY A 1 172 ? -23.450 -3.603 28.250 1.00 91.94 172 GLY A C 1
ATOM 1326 O O . GLY A 1 172 ? -23.093 -3.344 27.098 1.00 91.94 172 GLY A O 1
ATOM 1327 N N . THR A 1 173 ? -22.869 -3.059 29.312 1.00 94.75 173 THR A N 1
ATOM 1328 C CA . THR A 1 173 ? -21.694 -2.195 29.210 1.00 94.75 173 THR A CA 1
ATOM 1329 C C . THR A 1 173 ? -20.688 -2.479 30.312 1.00 94.75 173 THR A C 1
ATOM 1331 O O . THR A 1 173 ? -21.059 -2.899 31.407 1.00 94.75 173 THR A O 1
ATOM 1334 N N . VAL A 1 174 ? -19.411 -2.262 30.010 1.00 95.25 174 VAL A N 1
ATOM 1335 C CA . VAL A 1 174 ? -18.304 -2.500 30.938 1.00 95.25 174 VAL A CA 1
ATOM 1336 C C . VAL A 1 174 ? -17.811 -1.161 31.470 1.00 95.25 174 VAL A C 1
ATOM 1338 O O . VAL A 1 174 ? -17.423 -0.299 30.685 1.00 95.25 174 VAL A O 1
ATOM 1341 N N . ILE A 1 175 ? -17.828 -1.001 32.792 1.00 95.81 175 ILE A N 1
ATOM 1342 C CA . ILE A 1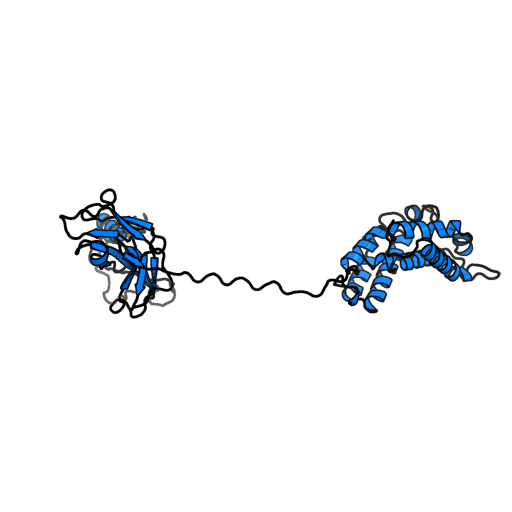 175 ? -17.359 0.196 33.496 1.00 95.81 175 ILE A CA 1
ATOM 1343 C C . ILE A 1 175 ? -16.071 -0.158 34.249 1.00 95.81 175 ILE A C 1
ATOM 1345 O O . ILE A 1 175 ? -16.044 -1.198 34.914 1.00 95.81 175 ILE A O 1
ATOM 1349 N N . PRO A 1 176 ? -15.003 0.652 34.149 1.00 93.38 176 PRO A N 1
ATOM 1350 C CA . PRO A 1 176 ? -13.767 0.410 34.887 1.00 93.38 176 PRO A CA 1
ATOM 1351 C C . PRO A 1 176 ? -13.987 0.352 36.402 1.00 93.38 176 PRO A C 1
ATOM 1353 O O . PRO A 1 176 ? -14.852 1.034 36.943 1.00 93.38 176 PRO A O 1
ATOM 1356 N N . LEU A 1 177 ? -13.173 -0.454 37.075 1.00 92.81 177 LEU A N 1
ATOM 1357 C CA . LEU A 1 177 ? -12.997 -0.439 38.522 1.00 92.81 177 LEU A CA 1
ATOM 1358 C C . LEU A 1 177 ? -11.931 0.596 38.879 1.00 92.81 177 LEU A C 1
ATOM 1360 O O . LEU A 1 177 ? -10.869 0.617 38.255 1.00 92.81 177 LEU A O 1
ATOM 1364 N N . GLU A 1 178 ? -12.197 1.423 39.891 1.00 92.12 178 GLU A N 1
ATOM 1365 C CA . GLU A 1 178 ? -11.276 2.485 40.316 1.00 92.12 178 GLU A CA 1
ATOM 1366 C C . GLU A 1 178 ? -10.774 2.264 41.748 1.00 92.12 178 GLU A C 1
ATOM 1368 O O . GLU A 1 178 ? -9.645 1.820 41.954 1.00 92.12 178 GLU A O 1
ATOM 1373 N N . ASN A 1 179 ? -11.616 2.529 42.746 1.00 90.12 179 ASN A N 1
ATOM 1374 C CA . ASN A 1 179 ? -11.299 2.414 44.170 1.00 90.12 179 ASN A CA 1
ATOM 1375 C C . ASN A 1 179 ? -11.613 1.017 44.732 1.00 90.12 179 ASN A C 1
ATOM 1377 O O . ASN A 1 179 ? -11.228 0.690 45.858 1.00 90.12 179 ASN A O 1
ATOM 1381 N N . GLY A 1 180 ? -12.288 0.180 43.942 1.00 84.81 180 GLY A N 1
ATOM 1382 C CA . GLY A 1 180 ? -12.641 -1.194 44.271 1.00 84.81 180 GLY A CA 1
ATOM 1383 C C . GLY A 1 180 ? -14.090 -1.356 44.737 1.00 84.81 180 GLY A C 1
ATOM 1384 O O . GLY A 1 180 ? -14.741 -0.381 45.108 1.00 84.81 180 GLY A O 1
ATOM 1385 N N . PRO A 1 181 ? -14.608 -2.598 44.792 1.00 81.44 181 PRO A N 1
ATOM 1386 C CA . PRO A 1 181 ? -16.052 -2.856 44.872 1.00 81.44 181 PRO A CA 1
ATOM 1387 C C . PRO A 1 181 ? -16.743 -2.349 46.140 1.00 81.44 181 PRO A C 1
ATOM 1389 O O . PRO A 1 181 ? -17.950 -2.146 46.140 1.00 81.44 181 PRO A O 1
ATOM 1392 N N . ASN A 1 182 ? -15.985 -2.142 47.218 1.00 84.38 182 ASN A N 1
ATOM 1393 C CA . ASN A 1 182 ? -16.509 -1.619 48.482 1.00 84.38 182 ASN A CA 1
ATOM 1394 C C . ASN A 1 182 ? -16.512 -0.084 48.554 1.00 84.38 182 ASN A C 1
ATOM 1396 O O . ASN A 1 182 ? -17.073 0.465 49.499 1.00 84.38 182 ASN A O 1
ATOM 1400 N N . PHE A 1 183 ? -15.836 0.593 47.623 1.00 89.31 183 PHE A N 1
ATOM 1401 C CA . PHE A 1 183 ? -15.598 2.038 47.661 1.00 89.31 183 PHE A CA 1
ATOM 1402 C C . PHE A 1 183 ? -16.051 2.764 46.396 1.00 89.31 183 PHE A C 1
ATOM 1404 O O . PHE A 1 183 ? -16.242 3.973 46.453 1.00 89.31 183 PHE A O 1
ATOM 1411 N N . ASP A 1 184 ? -16.203 2.059 45.274 1.00 93.19 184 ASP A N 1
ATOM 1412 C CA . ASP A 1 184 ? -16.703 2.653 44.040 1.00 93.19 184 ASP A CA 1
ATOM 1413 C C . ASP A 1 184 ? -18.171 3.052 44.192 1.00 93.19 184 ASP A C 1
ATOM 1415 O O . ASP A 1 184 ? -19.047 2.226 44.464 1.00 93.19 184 ASP A O 1
ATOM 1419 N N . GLU A 1 185 ? -18.436 4.337 43.983 1.00 93.94 185 GLU A N 1
ATOM 1420 C CA . GLU A 1 185 ? -19.780 4.896 43.961 1.00 93.94 185 GLU A CA 1
ATOM 1421 C C . GLU A 1 185 ? -20.198 5.164 42.520 1.00 93.94 185 GLU A C 1
ATOM 1423 O O . GLU A 1 185 ? -19.456 5.764 41.740 1.00 93.94 185 GLU A O 1
ATOM 1428 N N . PHE A 1 186 ? -21.416 4.759 42.174 1.00 96.12 186 PHE A N 1
ATOM 1429 C CA . PHE A 1 186 ? -21.972 4.968 40.845 1.00 96.12 186 PHE A CA 1
ATOM 1430 C C . PHE A 1 186 ? -23.085 6.005 40.879 1.00 96.12 186 PHE A C 1
ATOM 1432 O O . PHE A 1 186 ? -23.837 6.106 41.850 1.00 96.12 186 PHE A O 1
ATOM 1439 N N . PHE A 1 187 ? -23.255 6.719 39.774 1.00 96.69 187 PHE A N 1
ATOM 1440 C CA . PHE A 1 187 ? -24.402 7.591 39.546 1.00 96.69 187 PHE A CA 1
ATOM 1441 C C . PHE A 1 187 ? -24.829 7.540 38.081 1.00 96.69 187 PHE A C 1
ATOM 1443 O O . PHE A 1 187 ? -24.098 7.044 37.225 1.00 96.69 187 PHE A O 1
ATOM 1450 N N . LEU A 1 188 ? -26.026 8.047 37.792 1.00 97.12 188 LEU A N 1
ATOM 1451 C CA . LEU A 1 188 ? -26.535 8.163 36.430 1.00 97.12 188 LEU A CA 1
ATOM 1452 C C . LEU A 1 188 ? -26.695 9.629 36.056 1.00 97.12 188 LEU A C 1
ATOM 1454 O O . LEU A 1 188 ? -27.140 10.440 36.869 1.00 97.12 188 LEU A O 1
ATOM 1458 N N . THR A 1 189 ? -26.390 9.944 34.806 1.00 96.19 189 THR A N 1
ATOM 1459 C CA . THR A 1 189 ? -26.762 11.212 34.178 1.00 96.19 189 THR A CA 1
ATOM 1460 C C . THR A 1 189 ? -27.656 10.934 32.979 1.00 96.19 189 THR A C 1
ATOM 1462 O O . THR A 1 189 ? -27.653 9.837 32.419 1.00 96.19 189 THR A O 1
ATOM 1465 N N . PHE A 1 190 ? -28.470 11.919 32.615 1.00 97.00 190 PHE A N 1
ATOM 1466 C CA . PHE A 1 190 ? -29.448 11.815 31.538 1.00 97.00 190 PHE A CA 1
ATOM 1467 C C . PHE A 1 190 ? -29.434 13.106 30.739 1.00 97.00 190 PHE A C 1
ATOM 1469 O O . PHE A 1 190 ? -29.369 14.178 31.337 1.00 97.00 190 PHE A O 1
ATOM 1476 N N . GLU A 1 191 ? -29.565 13.016 29.419 1.00 96.81 191 GLU A N 1
ATOM 1477 C CA . GLU A 1 191 ? -29.893 14.183 28.592 1.00 96.81 191 GLU A CA 1
ATOM 1478 C C . GLU A 1 191 ? -31.354 14.584 28.780 1.00 96.81 191 GLU A C 1
ATOM 1480 O O . GLU A 1 191 ? -31.666 15.772 28.838 1.00 96.81 191 GLU A O 1
ATOM 1485 N N . VAL A 1 192 ? -32.248 13.601 28.928 1.00 97.31 192 VAL A N 1
ATOM 1486 C CA . VAL A 1 192 ? -33.665 13.815 29.239 1.00 97.31 192 VAL A CA 1
ATOM 1487 C C . VAL A 1 192 ? -34.139 12.772 30.242 1.00 97.31 192 VAL A C 1
ATOM 1489 O O . VAL A 1 192 ? -33.916 11.577 30.048 1.00 97.31 192 VAL A O 1
ATOM 1492 N N . LEU A 1 193 ? -34.843 13.218 31.280 1.00 97.56 193 LEU A N 1
ATOM 1493 C CA . LEU A 1 193 ? -35.593 12.357 32.190 1.00 97.56 193 LEU A CA 1
ATOM 1494 C C . LEU A 1 193 ? -36.833 13.098 32.702 1.00 97.56 193 LEU A C 1
ATOM 1496 O O . LEU A 1 193 ? -36.721 14.111 33.398 1.00 97.56 193 LEU A O 1
ATOM 1500 N N . GLY A 1 194 ? -38.016 12.604 32.333 1.00 95.44 194 GLY A N 1
ATOM 1501 C CA . GLY A 1 194 ? -39.278 13.286 32.606 1.00 95.44 194 GLY A CA 1
ATOM 1502 C C . GLY A 1 194 ? -39.293 14.672 31.963 1.00 95.44 194 GLY A C 1
ATOM 1503 O O . GLY A 1 194 ? -39.155 14.807 30.748 1.00 95.44 194 GLY A O 1
ATOM 1504 N N . THR A 1 195 ? -39.438 15.713 32.783 1.00 93.50 195 THR A N 1
ATOM 1505 C CA . THR A 1 195 ? -39.379 17.118 32.339 1.00 93.50 195 THR A CA 1
ATOM 1506 C C . THR A 1 195 ? -37.987 17.743 32.464 1.00 93.50 195 THR A C 1
ATOM 1508 O O . THR A 1 195 ? -37.820 18.919 32.149 1.00 93.50 195 THR A O 1
ATOM 1511 N N . SER A 1 196 ? -37.002 17.005 32.981 1.00 96.31 196 SER A N 1
ATOM 1512 C CA . SER A 1 196 ? -35.644 17.508 33.210 1.00 96.31 196 SER A CA 1
ATOM 1513 C C . SER A 1 196 ? -34.771 17.281 31.980 1.00 96.31 196 SER A C 1
ATOM 1515 O O . SER A 1 196 ? -34.830 16.210 31.375 1.00 96.31 196 SER A O 1
ATOM 1517 N N . THR A 1 197 ? -33.941 18.268 31.635 1.00 95.50 197 THR A N 1
ATOM 1518 C CA . THR A 1 197 ? -33.016 18.199 30.494 1.00 95.50 197 THR A CA 1
ATOM 1519 C C . THR A 1 197 ? -31.599 18.593 30.898 1.00 95.50 197 THR A C 1
ATOM 1521 O O . THR A 1 197 ? -31.425 19.588 31.604 1.00 95.50 197 THR A O 1
ATOM 1524 N N . ASN A 1 198 ? -30.599 17.881 30.389 1.00 92.38 198 ASN A N 1
ATOM 1525 C CA . ASN A 1 198 ? -29.183 18.226 30.477 1.00 92.38 198 ASN A CA 1
ATOM 1526 C C . ASN A 1 198 ? -28.607 18.342 29.060 1.00 92.38 198 ASN A C 1
ATOM 1528 O O . ASN A 1 198 ? -28.744 17.422 28.257 1.00 92.38 198 ASN A O 1
ATOM 1532 N N . ILE A 1 199 ? -27.975 19.471 28.743 1.00 86.31 199 ILE A N 1
ATOM 1533 C CA . ILE A 1 199 ? -27.410 19.701 27.411 1.00 86.31 199 ILE A CA 1
ATOM 1534 C C . ILE A 1 199 ? -25.976 19.181 27.401 1.00 86.31 199 ILE A C 1
ATOM 1536 O O . ILE A 1 199 ? -25.086 19.791 27.991 1.00 86.31 199 ILE A O 1
ATOM 1540 N N . VAL A 1 200 ? -25.753 18.081 26.687 1.00 83.88 200 VAL A N 1
ATOM 1541 C CA . VAL A 1 200 ? -24.414 17.555 26.410 1.00 83.88 200 VAL A CA 1
ATOM 1542 C C . VAL A 1 200 ? -23.968 18.066 25.042 1.00 83.88 200 VAL A C 1
ATOM 1544 O O . VAL A 1 200 ? -24.626 17.826 24.032 1.00 83.88 200 VAL A O 1
ATOM 1547 N N . THR A 1 201 ? -22.858 18.801 24.996 1.00 77.75 201 THR A N 1
ATOM 1548 C CA . THR A 1 201 ? -22.250 19.251 23.738 1.00 77.75 201 THR A CA 1
ATOM 1549 C C . THR A 1 201 ? -21.087 18.341 23.382 1.00 77.75 201 THR A C 1
ATOM 1551 O O . THR A 1 201 ? -20.042 18.398 24.033 1.00 77.75 201 THR A O 1
ATOM 1554 N N . GLU A 1 202 ? -21.244 17.524 22.344 1.00 71.38 202 GLU A N 1
ATOM 1555 C CA . GLU A 1 202 ? -20.116 16.769 21.804 1.00 71.38 202 GLU A CA 1
ATOM 1556 C C . GLU A 1 202 ? -19.082 17.729 21.193 1.00 71.38 202 GLU A C 1
ATOM 1558 O O . GLU A 1 202 ? -19.458 18.667 20.476 1.00 71.38 202 GLU A O 1
ATOM 1563 N N . PRO A 1 203 ? -17.776 17.536 21.452 1.00 71.00 203 PRO A N 1
ATOM 1564 C CA . PRO A 1 203 ? -16.744 18.315 20.788 1.00 71.00 203 PRO A CA 1
ATOM 1565 C C . PRO A 1 203 ? -16.834 18.088 19.280 1.00 71.00 203 PRO A C 1
ATOM 1567 O O . PRO A 1 203 ? -16.811 16.947 18.818 1.00 71.00 203 PRO A O 1
ATOM 1570 N N . ALA A 1 204 ? -16.907 19.169 18.502 1.00 76.00 204 ALA A N 1
ATOM 1571 C CA . ALA A 1 204 ? -16.837 19.054 17.053 1.00 76.00 204 ALA A CA 1
ATOM 1572 C C . ALA A 1 204 ? -15.525 18.338 16.667 1.00 76.00 204 ALA A C 1
ATOM 1574 O O . ALA A 1 204 ? -14.466 18.706 17.193 1.00 76.00 204 ALA A O 1
ATOM 1575 N N . PRO A 1 205 ? -15.562 17.341 15.761 1.00 75.38 205 PRO A N 1
ATOM 1576 C CA . PRO A 1 205 ? -14.350 16.707 15.268 1.00 75.38 205 PRO A CA 1
ATOM 1577 C C . PRO A 1 205 ? -13.405 17.780 14.729 1.00 75.38 205 PRO A C 1
ATOM 1579 O O . PRO A 1 205 ? -13.831 18.666 13.983 1.00 75.38 205 PRO A O 1
ATOM 1582 N N . LEU A 1 206 ? -12.123 17.712 15.094 1.00 76.69 206 LEU A N 1
ATOM 1583 C CA . LEU A 1 206 ? -11.134 18.606 14.504 1.00 76.69 206 LEU A CA 1
ATOM 1584 C C . LEU A 1 206 ? -11.101 18.357 12.995 1.00 76.69 206 LEU A C 1
ATOM 1586 O O . LEU A 1 206 ? -10.933 17.221 12.548 1.00 76.69 206 LEU A O 1
ATOM 1590 N N . ALA A 1 207 ? -11.273 19.421 12.211 1.00 81.75 207 ALA A N 1
ATOM 1591 C CA . ALA A 1 207 ? -11.124 19.331 10.770 1.00 81.75 207 ALA A CA 1
ATOM 1592 C C . ALA A 1 207 ? -9.694 18.858 10.443 1.00 81.75 207 ALA A C 1
ATOM 1594 O O . ALA A 1 207 ? -8.739 19.367 11.043 1.00 81.75 207 ALA A O 1
ATOM 1595 N N . PRO A 1 208 ? -9.521 17.910 9.505 1.00 78.44 208 PRO A N 1
ATOM 1596 C CA . PRO A 1 208 ? -8.202 17.547 9.011 1.00 78.44 208 PRO A CA 1
ATOM 1597 C C . PRO A 1 208 ? -7.445 18.790 8.537 1.00 78.44 208 PRO A C 1
ATOM 1599 O O . PRO A 1 208 ? -8.043 19.714 7.977 1.00 78.44 208 PRO A O 1
ATOM 1602 N N . ALA A 1 209 ? -6.128 18.812 8.745 1.00 79.19 209 ALA A N 1
ATOM 1603 C CA . ALA A 1 209 ? -5.302 19.884 8.209 1.00 79.19 209 ALA A CA 1
ATOM 1604 C C . ALA A 1 209 ? -5.451 19.947 6.673 1.00 79.19 209 ALA A C 1
ATOM 1606 O O . ALA A 1 209 ? -5.560 18.895 6.032 1.00 79.19 209 ALA A O 1
ATOM 1607 N N . PRO A 1 210 ? -5.442 21.149 6.068 1.00 81.81 210 PRO A N 1
ATOM 1608 C CA . PRO A 1 210 ? -5.396 21.279 4.619 1.00 81.81 210 PRO A CA 1
ATOM 1609 C C . PRO A 1 210 ? -4.197 20.507 4.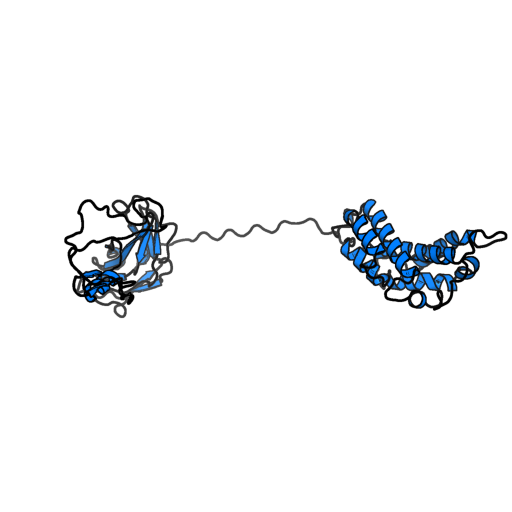049 1.00 81.81 210 PRO A C 1
ATOM 1611 O O . PRO A 1 210 ? -3.133 20.497 4.680 1.00 81.81 210 PRO A O 1
ATOM 1614 N N . PRO A 1 211 ? -4.332 19.879 2.869 1.00 75.75 211 PRO A N 1
ATOM 1615 C CA . PRO A 1 211 ? -3.204 19.225 2.226 1.00 75.75 211 PRO A CA 1
ATOM 1616 C C . PRO A 1 211 ? -2.065 20.233 1.988 1.00 75.75 211 PRO A C 1
ATOM 1618 O O . PRO A 1 211 ? -2.329 21.409 1.712 1.00 75.75 211 PRO A O 1
ATOM 1621 N N . PRO A 1 212 ? -0.798 19.799 2.103 1.00 77.94 212 PRO A N 1
ATOM 1622 C CA . PRO A 1 212 ? 0.342 20.674 1.874 1.00 77.94 212 PRO A CA 1
ATOM 1623 C C . PRO A 1 212 ? 0.343 21.190 0.431 1.00 77.94 212 PRO A C 1
ATOM 1625 O O . PRO A 1 212 ? 0.100 20.437 -0.511 1.00 77.94 212 PRO A O 1
ATOM 1628 N N . ASN A 1 213 ? 0.645 22.479 0.264 1.00 79.38 213 ASN A N 1
ATOM 1629 C CA . ASN A 1 213 ? 0.843 23.074 -1.051 1.00 79.38 213 ASN A CA 1
ATOM 1630 C C . ASN A 1 213 ? 2.217 22.648 -1.585 1.00 79.38 213 ASN A C 1
ATOM 1632 O O . ASN A 1 213 ? 3.246 23.122 -1.098 1.00 79.38 213 ASN A O 1
ATOM 1636 N N . LEU A 1 214 ? 2.231 21.713 -2.534 1.00 74.75 214 LEU A N 1
ATOM 1637 C CA . LEU A 1 214 ? 3.456 21.265 -3.192 1.00 74.75 214 LEU A CA 1
ATOM 1638 C C . LEU A 1 214 ? 3.918 22.310 -4.221 1.00 74.75 214 LEU A C 1
ATOM 1640 O O . LEU A 1 214 ? 3.084 23.028 -4.779 1.00 74.75 214 LEU A O 1
ATOM 1644 N N . PRO A 1 215 ? 5.233 22.417 -4.488 1.00 74.94 215 PRO A N 1
ATOM 1645 C CA . PRO A 1 215 ? 5.712 23.227 -5.600 1.00 74.94 215 PRO A CA 1
ATOM 1646 C C . PRO A 1 215 ? 5.062 22.770 -6.922 1.00 74.94 215 PRO A C 1
ATOM 1648 O O . PRO A 1 215 ? 4.740 21.586 -7.062 1.00 74.94 215 PRO A O 1
ATOM 1651 N N . PRO A 1 216 ? 4.859 23.683 -7.892 1.00 72.44 216 PRO A N 1
ATOM 1652 C CA . PRO A 1 216 ? 4.345 23.323 -9.209 1.00 72.44 216 PRO A CA 1
ATOM 1653 C C . PRO A 1 216 ? 5.197 22.218 -9.842 1.00 72.44 216 PRO A C 1
ATOM 1655 O O . PRO A 1 216 ? 6.422 22.327 -9.867 1.00 72.44 216 PRO A O 1
ATOM 1658 N N . ALA A 1 217 ? 4.554 21.168 -10.355 1.00 68.56 217 ALA A N 1
ATOM 1659 C CA . ALA A 1 217 ? 5.249 20.154 -11.138 1.00 68.56 217 ALA A CA 1
ATOM 1660 C C . ALA A 1 217 ? 5.762 20.771 -12.455 1.00 68.56 217 ALA A C 1
ATOM 1662 O O . ALA A 1 217 ? 5.083 21.638 -13.023 1.00 68.56 217 ALA A O 1
ATOM 1663 N N . PRO A 1 218 ? 6.942 20.360 -12.947 1.00 72.88 218 PRO A N 1
ATOM 1664 C CA . PRO A 1 218 ? 7.451 20.842 -14.222 1.00 72.88 218 PRO A CA 1
ATOM 1665 C C . PRO A 1 218 ? 6.510 20.424 -15.361 1.00 72.88 218 PRO A C 1
ATOM 1667 O O . PRO A 1 218 ? 6.030 19.297 -15.403 1.00 72.88 218 PRO A O 1
ATOM 1670 N N . VAL A 1 219 ? 6.242 21.355 -16.283 1.00 76.69 219 VAL A N 1
ATOM 1671 C CA . VAL A 1 219 ? 5.401 21.118 -17.476 1.00 76.69 219 VAL A CA 1
ATOM 1672 C C . VAL A 1 219 ? 6.115 20.225 -18.495 1.00 76.69 219 VAL A C 1
ATOM 1674 O O . VAL A 1 219 ? 5.459 19.539 -19.265 1.00 76.69 219 VAL A O 1
ATOM 1677 N N . ILE A 1 220 ? 7.451 20.251 -18.487 1.00 82.19 220 ILE A N 1
ATOM 1678 C CA . ILE A 1 220 ? 8.311 19.423 -19.333 1.00 82.19 220 ILE A CA 1
ATOM 1679 C C . ILE A 1 220 ? 8.837 18.276 -18.478 1.00 82.19 220 ILE A C 1
ATOM 1681 O O . ILE A 1 220 ? 9.515 18.513 -17.470 1.00 82.19 220 ILE A O 1
ATOM 1685 N N . GLY A 1 221 ? 8.521 17.057 -18.895 1.00 86.62 221 GLY A N 1
ATOM 1686 C CA . GLY A 1 221 ? 8.937 15.832 -18.248 1.00 86.62 221 GLY A CA 1
ATOM 1687 C C . GLY A 1 221 ? 10.189 15.228 -18.874 1.00 86.62 221 GLY A C 1
ATOM 1688 O O . GLY A 1 221 ? 10.558 15.497 -20.019 1.00 86.62 221 GLY A O 1
ATOM 1689 N N . LEU A 1 222 ? 10.846 14.371 -18.107 1.00 90.12 222 LEU A N 1
ATOM 1690 C CA . LEU A 1 222 ? 11.900 13.487 -18.585 1.00 90.12 222 LEU A CA 1
ATOM 1691 C C . LEU A 1 222 ? 11.437 12.046 -18.385 1.00 90.12 222 LEU A C 1
ATOM 1693 O O . LEU A 1 222 ? 11.012 11.704 -17.287 1.00 90.12 222 LEU A O 1
ATOM 1697 N N . ARG A 1 223 ? 11.549 11.195 -19.407 1.00 91.56 223 ARG A N 1
ATOM 1698 C CA . ARG A 1 223 ? 11.222 9.773 -19.256 1.00 91.56 223 ARG A CA 1
ATOM 1699 C C . ARG A 1 223 ? 12.062 9.136 -18.150 1.00 91.56 223 ARG A C 1
ATOM 1701 O O . ARG A 1 223 ? 13.281 9.316 -18.082 1.00 91.56 223 ARG A O 1
ATOM 1708 N N . THR A 1 224 ? 11.396 8.374 -17.296 1.00 92.06 224 THR A N 1
ATOM 1709 C CA . THR A 1 224 ? 12.025 7.517 -16.290 1.00 92.06 224 THR A CA 1
ATOM 1710 C C . THR A 1 224 ? 12.759 6.354 -16.948 1.00 92.06 224 THR A C 1
ATOM 1712 O O . THR A 1 224 ? 12.605 6.072 -18.138 1.00 92.06 224 THR A O 1
ATOM 1715 N N . PHE A 1 225 ? 13.596 5.660 -16.183 1.00 90.19 225 PHE A N 1
ATOM 1716 C CA . PHE A 1 225 ? 14.413 4.583 -16.723 1.00 90.19 225 PHE A CA 1
ATOM 1717 C C . PHE A 1 225 ? 13.584 3.446 -17.341 1.00 90.19 225 PHE A C 1
ATOM 1719 O O . PHE A 1 225 ? 13.990 2.908 -18.371 1.00 90.19 225 PHE A O 1
ATOM 1726 N N . GLU A 1 226 ? 12.430 3.086 -16.764 1.00 90.94 226 GLU A N 1
ATOM 1727 C CA . GLU A 1 226 ? 11.541 2.080 -17.353 1.00 90.94 226 GLU A CA 1
ATOM 1728 C C . GLU A 1 226 ? 10.914 2.561 -18.659 1.00 90.94 226 GLU A C 1
ATOM 1730 O O . GLU A 1 226 ? 10.776 1.776 -19.596 1.00 90.94 226 GLU A O 1
ATOM 1735 N N . GLU A 1 227 ? 10.549 3.840 -18.731 1.00 93.75 227 GLU A N 1
ATOM 1736 C CA . GLU A 1 227 ? 9.963 4.441 -19.928 1.00 93.75 227 GLU A CA 1
ATOM 1737 C C . GLU A 1 227 ? 10.985 4.559 -21.057 1.00 93.75 227 GLU A C 1
ATOM 1739 O O . GLU A 1 227 ? 10.641 4.304 -22.210 1.00 93.75 227 GLU A O 1
ATOM 1744 N N . ILE A 1 228 ? 12.241 4.892 -20.741 1.00 94.94 228 ILE A N 1
ATOM 1745 C CA . ILE A 1 228 ? 13.343 4.909 -21.711 1.00 94.94 228 ILE A CA 1
ATOM 1746 C C . ILE A 1 228 ? 13.535 3.508 -22.301 1.00 94.94 228 ILE A C 1
ATOM 1748 O O . ILE A 1 228 ? 13.507 3.357 -23.521 1.00 94.94 228 ILE A O 1
ATOM 1752 N N . ASP A 1 229 ? 13.676 2.481 -21.457 1.00 96.00 229 ASP A N 1
ATOM 1753 C CA . ASP A 1 229 ? 13.860 1.093 -21.902 1.00 96.00 229 ASP A CA 1
ATOM 1754 C C . ASP A 1 229 ? 12.674 0.601 -22.749 1.00 96.00 229 ASP A C 1
ATOM 1756 O O . ASP A 1 229 ? 12.855 0.074 -23.847 1.00 96.00 229 ASP A O 1
ATOM 1760 N N . ALA A 1 230 ? 11.445 0.848 -22.287 1.00 96.56 230 ALA A N 1
ATOM 1761 C CA . ALA A 1 230 ? 10.236 0.472 -23.014 1.00 96.56 230 ALA A CA 1
ATOM 1762 C C . ALA A 1 230 ? 10.107 1.198 -24.363 1.00 96.56 230 ALA A C 1
ATOM 1764 O O . ALA A 1 230 ? 9.717 0.583 -25.357 1.00 96.56 230 ALA A O 1
ATOM 1765 N N . THR A 1 231 ? 10.451 2.488 -24.413 1.00 95.75 231 THR A N 1
ATOM 1766 C CA . THR A 1 231 ? 10.405 3.282 -25.647 1.00 95.75 231 THR A CA 1
ATOM 1767 C C . THR A 1 231 ? 11.443 2.782 -26.642 1.00 95.75 231 THR A C 1
ATOM 1769 O O . THR A 1 231 ? 11.110 2.562 -27.803 1.00 95.75 231 THR A O 1
ATOM 1772 N N . MET A 1 232 ? 12.684 2.543 -26.209 1.00 96.88 232 MET A N 1
ATOM 1773 C CA . MET A 1 232 ? 13.734 2.030 -27.093 1.00 96.88 232 MET A CA 1
ATOM 1774 C C . MET A 1 232 ? 13.391 0.648 -27.659 1.00 96.88 232 MET A C 1
ATOM 1776 O O . MET A 1 232 ? 13.563 0.433 -28.862 1.00 96.88 232 MET A O 1
ATOM 1780 N N . ALA A 1 233 ? 12.836 -0.249 -26.838 1.00 97.69 233 ALA A N 1
ATOM 1781 C CA . ALA A 1 233 ? 12.345 -1.549 -27.290 1.00 97.69 233 ALA A CA 1
ATOM 1782 C C . ALA A 1 233 ? 11.229 -1.410 -28.337 1.00 97.69 233 ALA A C 1
ATOM 1784 O O . ALA A 1 233 ? 11.281 -2.042 -29.390 1.00 97.69 233 ALA A O 1
ATOM 1785 N N . ALA A 1 234 ? 10.240 -0.548 -28.080 1.00 96.19 234 ALA A N 1
ATOM 1786 C CA . ALA A 1 234 ? 9.120 -0.327 -28.993 1.00 96.19 234 ALA A CA 1
ATOM 1787 C C . ALA A 1 234 ? 9.551 0.324 -30.316 1.00 96.19 234 ALA A C 1
ATOM 1789 O O . ALA A 1 234 ? 9.048 -0.031 -31.377 1.00 96.19 234 ALA A O 1
ATOM 1790 N N . VAL A 1 235 ? 10.488 1.273 -30.272 1.00 95.25 235 VAL A N 1
ATOM 1791 C CA . VAL A 1 235 ? 10.993 1.933 -31.478 1.00 95.25 235 VAL A CA 1
ATOM 1792 C C . VAL A 1 235 ? 11.792 0.955 -32.333 1.00 95.25 235 VAL A C 1
ATOM 1794 O O . VAL A 1 235 ? 11.597 0.909 -33.544 1.00 95.25 235 VAL A O 1
ATOM 1797 N N . THR A 1 236 ? 12.681 0.169 -31.729 1.00 96.75 236 THR A N 1
ATOM 1798 C CA . THR A 1 236 ? 13.595 -0.713 -32.473 1.00 96.75 236 THR A CA 1
ATOM 1799 C C . THR A 1 236 ? 13.009 -2.085 -32.802 1.00 96.75 236 THR A C 1
ATOM 1801 O O . THR A 1 236 ? 13.629 -2.833 -33.548 1.00 96.75 236 THR A O 1
ATOM 1804 N N . ASP A 1 237 ? 11.836 -2.435 -32.267 1.00 96.88 237 ASP A N 1
ATOM 1805 C CA . ASP A 1 237 ? 11.286 -3.801 -32.246 1.00 96.88 237 ASP A CA 1
ATOM 1806 C C . ASP A 1 237 ? 12.237 -4.838 -31.611 1.00 96.88 237 ASP A C 1
ATOM 1808 O O . ASP A 1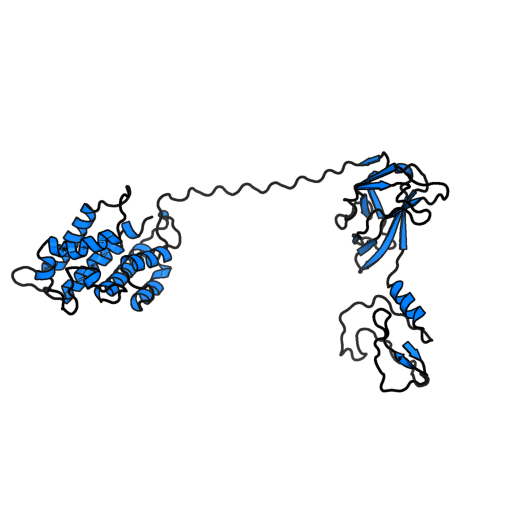 237 ? 12.082 -6.042 -31.816 1.00 96.88 237 ASP A O 1
ATOM 1812 N N . VAL A 1 238 ? 13.240 -4.420 -30.839 1.00 98.00 238 VAL A N 1
ATOM 1813 C CA . VAL A 1 238 ? 14.137 -5.337 -30.127 1.00 98.00 238 VAL A CA 1
ATOM 1814 C C . VAL A 1 238 ? 13.556 -5.623 -28.748 1.00 98.00 238 VAL A C 1
ATOM 1816 O O . VAL A 1 238 ? 13.151 -4.726 -28.011 1.00 98.00 238 VAL A O 1
ATOM 1819 N N . SER A 1 239 ? 13.516 -6.902 -28.377 1.00 97.31 239 SER A N 1
ATOM 1820 C CA . SER A 1 239 ? 13.064 -7.303 -27.047 1.00 97.31 239 SER A CA 1
ATOM 1821 C C . SER A 1 239 ? 14.014 -6.774 -25.977 1.00 97.31 239 SER A C 1
ATOM 1823 O O . SER A 1 239 ? 15.218 -7.002 -26.053 1.00 97.31 239 SER A O 1
ATOM 1825 N N . ARG A 1 240 ? 13.464 -6.200 -24.905 1.00 95.75 240 ARG A N 1
ATOM 1826 C CA . ARG A 1 240 ? 14.231 -5.836 -23.703 1.00 95.75 240 ARG A CA 1
ATOM 1827 C C . ARG A 1 240 ? 14.958 -7.015 -23.035 1.00 95.75 240 ARG A C 1
ATOM 1829 O O . ARG A 1 240 ? 15.867 -6.806 -22.248 1.00 95.75 240 ARG A O 1
ATOM 1836 N N . ASN A 1 241 ? 14.533 -8.245 -23.340 1.00 96.44 241 ASN A N 1
ATOM 1837 C CA . ASN A 1 241 ? 15.154 -9.483 -22.857 1.00 96.44 241 ASN A CA 1
ATOM 1838 C C . ASN A 1 241 ? 16.190 -10.045 -23.853 1.00 96.44 241 ASN A C 1
ATOM 1840 O O . ASN A 1 241 ? 16.582 -11.206 -23.737 1.00 96.44 241 ASN A O 1
ATOM 1844 N N . GLN A 1 242 ? 16.564 -9.295 -24.897 1.00 97.75 242 GLN A N 1
ATOM 1845 C CA . GLN A 1 242 ? 17.739 -9.644 -25.694 1.00 97.75 242 GLN A CA 1
ATOM 1846 C C . GLN A 1 242 ? 18.960 -9.571 -24.761 1.00 97.75 242 GLN A C 1
ATOM 1848 O O . GLN A 1 242 ? 19.063 -8.663 -23.941 1.00 97.75 242 GLN A O 1
ATOM 1853 N N . VAL A 1 243 ? 19.835 -10.575 -24.838 1.00 97.19 243 VAL A N 1
ATOM 1854 C CA . VAL A 1 243 ? 20.862 -10.852 -23.818 1.00 97.19 243 VAL A CA 1
ATOM 1855 C C . VAL A 1 243 ? 21.792 -9.662 -23.555 1.00 97.19 243 VAL A C 1
ATOM 1857 O O . VAL A 1 243 ? 22.083 -9.354 -22.400 1.00 97.19 243 VAL A O 1
ATOM 1860 N N . ASP A 1 244 ? 22.244 -8.991 -24.609 1.00 96.75 244 ASP A N 1
ATOM 1861 C CA . ASP A 1 244 ? 23.194 -7.883 -24.527 1.00 96.75 244 ASP A CA 1
ATOM 1862 C C . ASP A 1 244 ? 22.496 -6.584 -24.096 1.00 96.75 244 ASP A C 1
ATOM 1864 O O . ASP A 1 244 ? 23.001 -5.860 -23.234 1.00 96.75 244 ASP A O 1
ATOM 1868 N N . VAL A 1 245 ? 21.275 -6.348 -24.591 1.00 97.31 245 VAL A N 1
ATOM 1869 C CA . VAL A 1 245 ? 20.405 -5.242 -24.157 1.00 97.31 245 VAL A CA 1
ATOM 1870 C C . VAL A 1 245 ? 20.100 -5.340 -22.661 1.00 97.31 245 VAL A C 1
ATOM 1872 O O . VAL A 1 245 ? 20.271 -4.360 -21.934 1.00 97.31 245 VAL A O 1
ATOM 1875 N N . GLU A 1 246 ? 19.701 -6.518 -22.174 1.00 96.94 246 GLU A N 1
ATOM 1876 C CA . GLU A 1 246 ? 19.414 -6.745 -20.754 1.00 96.94 246 GLU A CA 1
ATOM 1877 C C . GLU A 1 246 ? 20.668 -6.513 -19.897 1.00 96.94 246 GLU A C 1
ATOM 1879 O O . GLU A 1 246 ? 20.602 -5.863 -18.849 1.00 96.94 246 GLU A O 1
ATOM 1884 N N . ALA A 1 247 ? 21.832 -6.986 -20.352 1.00 97.38 247 ALA A N 1
ATOM 1885 C CA . ALA A 1 247 ? 23.096 -6.798 -19.646 1.00 97.38 247 ALA A CA 1
ATOM 1886 C C . ALA A 1 247 ? 23.490 -5.313 -19.529 1.00 97.38 247 ALA A C 1
ATOM 1888 O O . ALA A 1 247 ? 23.882 -4.856 -18.444 1.00 97.38 247 ALA A O 1
ATOM 1889 N N . VAL A 1 248 ? 23.358 -4.540 -20.613 1.00 96.38 248 VAL A N 1
ATOM 1890 C CA . VAL A 1 248 ? 23.611 -3.091 -20.598 1.00 96.38 248 VAL A CA 1
ATOM 1891 C C . VAL A 1 248 ? 22.594 -2.384 -19.706 1.00 96.38 248 VAL A C 1
ATOM 1893 O O . VAL A 1 248 ? 22.997 -1.602 -18.842 1.00 96.38 248 VAL A O 1
ATOM 1896 N N . TYR A 1 249 ? 21.307 -2.718 -19.821 1.00 94.75 249 TYR A N 1
ATOM 1897 C CA . TYR A 1 249 ? 20.249 -2.156 -18.983 1.00 94.75 249 TYR A CA 1
ATOM 1898 C C . TYR A 1 249 ? 20.532 -2.347 -17.494 1.00 94.75 249 TYR A C 1
ATOM 1900 O O . TYR A 1 249 ? 20.524 -1.378 -16.735 1.00 94.75 249 TYR A O 1
ATOM 1908 N N . LEU A 1 250 ? 20.864 -3.566 -17.063 1.00 95.12 250 LEU A N 1
ATOM 1909 C CA . LEU A 1 250 ? 21.194 -3.846 -15.663 1.00 95.12 250 LEU A CA 1
ATOM 1910 C C . LEU A 1 250 ? 22.426 -3.067 -15.180 1.00 95.12 250 LEU A C 1
ATOM 1912 O O . LEU A 1 250 ? 22.475 -2.663 -14.016 1.00 95.12 250 LEU A O 1
ATOM 1916 N N . THR A 1 251 ? 23.388 -2.817 -16.068 1.00 94.75 251 THR A N 1
ATOM 1917 C CA . THR A 1 251 ? 24.605 -2.054 -15.763 1.00 94.75 251 THR A CA 1
ATOM 1918 C C . THR A 1 251 ? 24.313 -0.565 -15.576 1.00 94.75 251 THR A C 1
ATOM 1920 O O . THR A 1 251 ? 24.806 0.050 -14.627 1.00 94.75 251 THR A O 1
ATOM 1923 N N . VAL A 1 252 ? 23.503 0.030 -16.456 1.00 93.44 252 VAL A N 1
ATOM 1924 C CA . VAL A 1 252 ? 23.286 1.486 -16.489 1.00 93.44 252 VAL A CA 1
ATOM 1925 C C . VAL A 1 252 ? 22.012 1.937 -15.778 1.00 93.44 252 VAL A C 1
ATOM 1927 O O . VAL A 1 252 ? 21.818 3.135 -15.600 1.00 93.44 252 VAL A O 1
ATOM 1930 N N . LYS A 1 253 ? 21.170 1.016 -15.293 1.00 91.44 253 LYS A N 1
ATOM 1931 C CA . LYS A 1 253 ? 19.908 1.319 -14.594 1.00 91.44 253 LYS A CA 1
ATOM 1932 C C . LYS A 1 253 ? 20.060 2.348 -13.472 1.00 91.44 253 LYS A C 1
ATOM 1934 O O . LYS A 1 253 ? 19.253 3.262 -13.359 1.00 91.44 253 LYS A O 1
ATOM 1939 N N . GLN A 1 254 ? 21.107 2.229 -12.653 1.00 87.88 254 GLN A N 1
ATOM 1940 C CA . GLN A 1 254 ? 21.363 3.170 -11.549 1.00 87.88 254 GLN A CA 1
ATOM 1941 C C . GLN A 1 254 ? 21.774 4.571 -12.027 1.00 87.88 254 GLN A C 1
ATOM 1943 O O . GLN A 1 254 ? 21.754 5.521 -11.250 1.00 87.88 254 GLN A O 1
ATOM 1948 N N . GLN A 1 255 ? 22.172 4.692 -13.291 1.00 87.56 255 GLN A N 1
ATOM 1949 C CA . GLN A 1 255 ? 22.590 5.930 -13.931 1.00 87.56 255 GLN A CA 1
ATOM 1950 C C . GLN A 1 255 ? 21.463 6.567 -14.751 1.00 87.56 255 GLN A C 1
ATOM 1952 O O . GLN A 1 255 ? 21.738 7.554 -15.423 1.00 87.56 255 GLN A O 1
ATOM 1957 N N . LEU A 1 256 ? 20.230 6.043 -14.732 1.00 86.56 256 LEU A N 1
ATOM 1958 C CA . LEU A 1 256 ? 19.075 6.583 -15.461 1.00 86.56 256 LEU A CA 1
ATOM 1959 C C . LEU A 1 256 ? 18.105 7.351 -14.532 1.00 86.56 256 LEU A C 1
ATOM 1961 O O . LEU A 1 256 ? 18.160 7.177 -13.311 1.00 86.56 256 LEU A O 1
ATOM 1965 N N . PRO A 1 257 ? 17.237 8.225 -15.080 1.00 87.81 257 PRO A N 1
ATOM 1966 C CA . PRO A 1 257 ? 16.297 9.021 -14.289 1.00 87.81 257 PRO A CA 1
ATOM 1967 C C . PRO A 1 257 ? 15.276 8.156 -13.541 1.00 87.81 257 PRO A C 1
ATOM 1969 O O . PRO A 1 257 ? 14.741 7.198 -14.090 1.00 87.81 257 PRO A O 1
ATOM 1972 N N . THR A 1 258 ? 14.966 8.519 -12.296 1.00 88.75 258 THR A N 1
ATOM 1973 C CA . THR A 1 258 ? 13.959 7.828 -11.454 1.00 88.75 258 THR A CA 1
ATOM 1974 C C . THR A 1 258 ? 12.711 8.667 -11.190 1.00 88.75 258 THR A C 1
ATOM 1976 O O . THR A 1 258 ? 11.755 8.186 -10.590 1.00 88.75 258 THR A O 1
ATOM 1979 N N . VAL A 1 259 ? 12.724 9.926 -11.625 1.00 87.88 259 VAL A N 1
ATOM 1980 C CA . VAL A 1 259 ? 11.622 10.876 -11.492 1.00 87.88 259 VAL A CA 1
ATOM 1981 C C . VAL A 1 259 ? 11.461 11.625 -12.805 1.00 87.88 259 VAL A C 1
ATOM 1983 O O . VAL A 1 259 ? 12.445 11.868 -13.502 1.00 87.88 259 VAL A O 1
ATOM 1986 N N . GLU A 1 260 ? 10.237 12.044 -13.104 1.00 86.62 260 GLU A N 1
ATOM 1987 C CA . GLU A 1 260 ? 9.898 12.689 -14.377 1.00 86.62 260 GLU A CA 1
ATOM 1988 C C . GLU A 1 260 ? 10.285 14.176 -14.446 1.00 86.62 260 GLU A C 1
ATOM 1990 O O . GLU A 1 260 ? 9.896 14.887 -15.365 1.00 86.62 260 GLU A O 1
ATOM 1995 N N . GLY A 1 261 ? 11.044 14.691 -13.477 1.00 86.06 261 GLY A N 1
ATOM 1996 C CA . GLY A 1 261 ? 11.416 16.102 -13.432 1.00 86.06 261 GLY A CA 1
ATOM 1997 C C . GLY A 1 261 ? 12.614 16.423 -14.322 1.00 86.06 261 GLY A C 1
ATOM 1998 O O . GLY A 1 261 ? 13.711 15.922 -14.077 1.00 86.06 261 GLY A O 1
ATOM 1999 N N . ILE A 1 262 ? 12.447 17.341 -15.282 1.00 86.00 262 ILE A N 1
ATOM 2000 C CA . ILE A 1 262 ? 13.541 17.806 -16.157 1.00 86.00 262 ILE A CA 1
ATOM 2001 C C . ILE A 1 262 ? 14.730 18.401 -15.379 1.00 86.00 262 ILE A C 1
ATOM 2003 O O . ILE A 1 262 ? 15.880 18.286 -15.795 1.00 86.00 262 ILE A O 1
ATOM 2007 N N . GLU A 1 263 ? 14.467 18.984 -14.206 1.00 83.00 263 GLU A N 1
ATOM 2008 C CA . GLU A 1 263 ? 15.480 19.543 -13.300 1.00 83.00 263 GLU A CA 1
ATOM 2009 C C . GLU A 1 263 ? 16.431 18.475 -12.733 1.00 83.00 263 GLU A C 1
ATOM 2011 O O . GLU A 1 263 ? 17.535 18.793 -12.296 1.00 83.00 263 GLU A O 1
ATOM 2016 N N . GLY A 1 264 ? 16.017 17.205 -12.758 1.00 81.94 264 GLY A N 1
ATOM 2017 C CA . GLY A 1 264 ? 16.815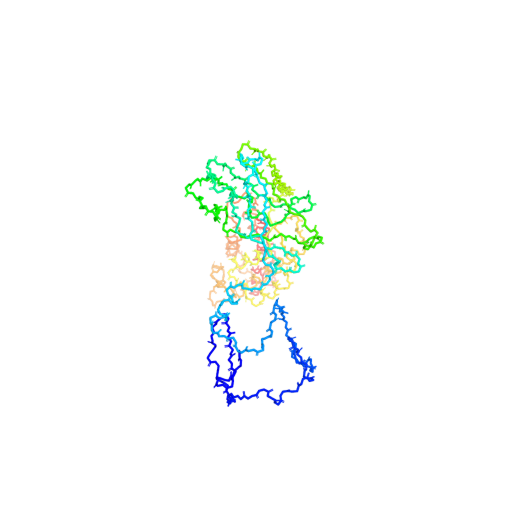 16.061 -12.327 1.00 81.94 264 GLY A CA 1
ATOM 2018 C C . GLY A 1 264 ? 17.761 15.520 -13.398 1.00 81.94 264 GLY A C 1
ATOM 2019 O O . GLY A 1 264 ? 18.413 14.508 -13.154 1.00 81.94 264 GLY A O 1
ATOM 2020 N N . PHE A 1 265 ? 17.847 16.140 -14.581 1.00 88.31 265 PHE A N 1
ATOM 2021 C CA . PHE A 1 265 ? 18.700 15.636 -15.652 1.00 88.31 265 PHE A CA 1
ATOM 2022 C C . PHE A 1 265 ? 20.195 15.835 -15.361 1.00 88.31 265 PHE A C 1
ATOM 2024 O O . PHE A 1 265 ? 20.679 16.955 -15.203 1.00 88.31 265 PHE A O 1
ATOM 2031 N N . LEU A 1 266 ? 20.951 14.735 -15.341 1.00 89.62 266 LEU A N 1
ATOM 2032 C CA . LEU A 1 266 ? 22.384 14.711 -15.050 1.00 89.62 266 LEU A CA 1
ATOM 2033 C C . LEU A 1 266 ? 23.188 14.174 -16.239 1.00 89.62 266 LEU A C 1
ATOM 2035 O O . LEU A 1 266 ? 22.696 13.394 -17.052 1.00 89.62 266 LEU A O 1
ATOM 2039 N N . SER A 1 267 ? 24.479 14.506 -16.289 1.00 88.12 267 SER A N 1
ATOM 2040 C CA . SER A 1 267 ? 25.411 13.974 -17.297 1.00 88.12 267 SER A CA 1
ATOM 2041 C C . SER A 1 267 ? 25.510 12.442 -17.281 1.00 88.12 267 SER A C 1
ATOM 2043 O O . SER A 1 267 ? 25.719 11.827 -18.325 1.00 88.12 267 SER A O 1
ATOM 2045 N N . ALA A 1 268 ? 25.301 11.812 -16.119 1.00 87.94 268 ALA A N 1
ATOM 2046 C CA . ALA A 1 268 ? 25.222 10.358 -15.998 1.00 87.94 268 ALA A CA 1
ATOM 2047 C C . ALA A 1 268 ? 24.072 9.769 -16.836 1.00 87.94 268 ALA A C 1
ATOM 2049 O O . ALA A 1 268 ? 24.268 8.757 -17.508 1.00 87.94 268 ALA A O 1
ATOM 2050 N N . HIS A 1 269 ? 22.917 10.447 -16.881 1.00 92.00 269 HIS A N 1
ATOM 2051 C CA . HIS A 1 269 ? 21.768 10.022 -17.682 1.00 92.00 269 HIS A CA 1
ATOM 2052 C C . HIS A 1 269 ? 22.088 10.065 -19.178 1.00 92.00 269 HIS A C 1
ATOM 2054 O O . HIS A 1 269 ? 21.762 9.123 -19.890 1.00 92.00 269 HIS A O 1
ATOM 2060 N N . GLN A 1 270 ? 22.803 11.092 -19.655 1.00 90.31 270 GLN A N 1
ATOM 2061 C CA . GLN A 1 270 ? 23.229 11.158 -21.061 1.00 90.31 270 GLN A CA 1
ATOM 2062 C C . GLN A 1 270 ? 24.083 9.959 -21.474 1.00 90.31 270 GLN A C 1
ATOM 2064 O O . GLN A 1 270 ? 23.876 9.385 -22.544 1.00 90.31 270 GLN A O 1
ATOM 2069 N N . MET A 1 271 ? 25.037 9.570 -20.629 1.00 91.56 271 MET A N 1
ATOM 2070 C CA . MET A 1 271 ? 25.924 8.444 -20.923 1.00 91.56 271 MET A CA 1
ATOM 2071 C C . MET A 1 271 ? 25.188 7.108 -20.872 1.00 91.56 271 MET A C 1
ATOM 2073 O O . MET A 1 271 ? 25.402 6.269 -21.745 1.00 91.56 271 MET A O 1
ATOM 2077 N N . ALA A 1 272 ? 24.301 6.925 -19.895 1.00 93.88 272 ALA A N 1
ATOM 2078 C CA . ALA A 1 272 ? 23.484 5.725 -19.768 1.00 93.88 272 ALA A CA 1
ATOM 2079 C C . ALA A 1 272 ? 22.524 5.552 -20.954 1.00 93.88 272 ALA A C 1
ATOM 2081 O O . ALA A 1 272 ? 22.465 4.480 -21.552 1.00 93.88 272 ALA A O 1
ATOM 2082 N N . VAL A 1 273 ? 21.835 6.624 -21.352 1.00 94.88 273 VAL A N 1
ATOM 2083 C CA . VAL A 1 273 ? 20.933 6.621 -22.512 1.00 94.88 273 VAL A CA 1
ATOM 2084 C C . VAL A 1 273 ? 21.695 6.326 -23.796 1.00 94.88 273 VAL A C 1
ATOM 2086 O O . VAL A 1 273 ? 21.229 5.541 -24.612 1.00 94.88 273 VAL A O 1
ATOM 2089 N N . SER A 1 274 ? 22.884 6.907 -23.968 1.00 94.62 274 SER A N 1
ATOM 2090 C CA . SER A 1 274 ? 23.714 6.639 -25.147 1.00 94.62 274 SER A CA 1
ATOM 2091 C C . SER A 1 274 ? 24.122 5.166 -25.224 1.00 94.62 274 SER A C 1
ATOM 2093 O O . SER A 1 274 ? 24.051 4.571 -26.293 1.00 94.62 274 SER A O 1
ATOM 2095 N N . GLN A 1 275 ? 24.506 4.559 -24.096 1.00 95.38 275 GLN A N 1
ATOM 2096 C CA . GLN A 1 275 ? 24.852 3.134 -24.037 1.00 95.38 275 GLN A CA 1
ATOM 2097 C C . GLN A 1 275 ? 23.654 2.239 -24.370 1.00 95.38 275 GLN A C 1
ATOM 2099 O O . GLN A 1 275 ? 23.791 1.336 -25.190 1.00 95.38 275 GLN A O 1
ATOM 2104 N N . MET A 1 276 ? 22.475 2.530 -23.809 1.00 96.50 276 MET A N 1
ATOM 2105 C CA . MET A 1 276 ? 21.240 1.814 -24.153 1.00 96.50 276 MET A CA 1
ATOM 2106 C C . MET A 1 276 ? 20.898 1.958 -25.638 1.00 96.50 276 MET A C 1
ATOM 2108 O O . MET A 1 276 ? 20.604 0.970 -26.303 1.00 96.50 276 MET A O 1
ATOM 2112 N N . ALA A 1 277 ? 20.970 3.181 -26.172 1.00 97.50 277 ALA A N 1
ATOM 2113 C CA . ALA A 1 277 ? 20.658 3.462 -27.567 1.00 97.50 277 ALA A CA 1
ATOM 2114 C C . ALA A 1 277 ? 21.592 2.708 -28.521 1.00 97.50 277 ALA A C 1
ATOM 2116 O O . ALA A 1 277 ? 21.130 2.131 -29.503 1.00 97.50 277 ALA A O 1
ATOM 2117 N N . ILE A 1 278 ? 22.893 2.683 -28.216 1.00 97.75 278 ILE A N 1
ATOM 2118 C CA . ILE A 1 278 ? 23.882 1.912 -28.974 1.00 97.75 278 ILE A CA 1
ATOM 2119 C C . ILE A 1 278 ? 23.520 0.430 -28.961 1.00 97.75 278 ILE A C 1
ATOM 2121 O O . ILE A 1 278 ? 23.519 -0.182 -30.025 1.00 97.75 278 ILE A O 1
ATOM 2125 N N . GLU A 1 279 ? 23.177 -0.137 -27.805 1.00 98.00 279 GLU A N 1
ATOM 2126 C CA . GLU A 1 279 ? 22.942 -1.577 -27.704 1.00 98.00 279 GLU A CA 1
ATOM 2127 C C . GLU A 1 279 ? 21.642 -2.022 -28.381 1.00 98.00 279 GLU A C 1
ATOM 2129 O O . GLU A 1 279 ? 21.636 -2.979 -29.155 1.00 98.00 279 GLU A O 1
ATOM 2134 N N . TYR A 1 280 ? 20.558 -1.264 -28.209 1.00 98.38 280 TYR A N 1
ATOM 2135 C CA . TYR A 1 280 ? 19.316 -1.494 -28.949 1.00 98.38 280 TYR A CA 1
ATOM 2136 C C . TYR A 1 280 ? 19.532 -1.421 -30.469 1.00 98.38 280 TYR A C 1
ATOM 2138 O O . TYR A 1 280 ? 19.034 -2.259 -31.223 1.00 98.38 280 TYR A O 1
ATOM 2146 N N . CYS A 1 281 ? 20.323 -0.454 -30.934 1.00 98.19 281 CYS A N 1
ATOM 2147 C CA . CYS A 1 281 ? 20.650 -0.313 -32.348 1.00 98.19 281 CYS A CA 1
ATOM 2148 C C . CYS A 1 281 ? 21.637 -1.375 -32.855 1.00 98.19 281 CYS A C 1
ATOM 2150 O O . CYS A 1 281 ? 21.538 -1.779 -34.015 1.00 98.19 281 CYS A O 1
ATOM 2152 N N . ASN A 1 282 ? 22.555 -1.861 -32.012 1.00 98.06 282 ASN A N 1
ATOM 2153 C CA . ASN A 1 282 ? 23.407 -3.005 -32.325 1.00 98.06 282 ASN A CA 1
ATOM 2154 C C . ASN A 1 282 ? 22.545 -4.233 -32.597 1.00 98.06 282 ASN A C 1
ATOM 2156 O O . ASN A 1 282 ? 22.635 -4.798 -33.685 1.00 98.06 282 ASN A O 1
ATOM 2160 N N . ALA A 1 283 ? 21.664 -4.575 -31.655 1.00 98.12 283 ALA A N 1
ATOM 2161 C CA . ALA A 1 283 ? 20.762 -5.710 -31.771 1.00 98.12 283 ALA A CA 1
ATOM 2162 C C . ALA A 1 283 ? 19.853 -5.603 -33.007 1.00 98.12 283 ALA A C 1
ATOM 2164 O O . ALA A 1 283 ? 19.718 -6.574 -33.748 1.00 98.12 283 ALA A O 1
ATOM 2165 N N . LEU A 1 284 ? 19.288 -4.422 -33.284 1.00 97.56 284 LEU A N 1
ATOM 2166 C CA . LEU A 1 284 ? 18.480 -4.191 -34.485 1.00 97.56 284 LEU A CA 1
ATOM 2167 C C . LEU A 1 284 ? 19.280 -4.443 -35.775 1.00 97.56 284 LEU A C 1
ATOM 2169 O O . LEU A 1 284 ? 18.833 -5.176 -36.654 1.00 97.56 284 LEU A O 1
ATOM 2173 N N . VAL A 1 285 ? 20.468 -3.846 -35.908 1.00 96.75 285 VAL A N 1
ATOM 2174 C CA . VAL A 1 285 ? 21.274 -3.955 -37.138 1.00 96.75 285 VAL A CA 1
ATOM 2175 C C . VAL A 1 285 ? 21.893 -5.343 -37.298 1.00 96.75 285 VAL A C 1
ATOM 2177 O O . VAL A 1 285 ? 22.134 -5.770 -38.425 1.00 96.75 285 VAL A O 1
ATOM 2180 N N . GLU A 1 286 ? 22.118 -6.071 -36.210 1.00 95.38 286 GLU A N 1
ATOM 2181 C CA . GLU A 1 286 ? 22.586 -7.463 -36.219 1.00 95.38 286 GLU A CA 1
ATOM 2182 C C . GLU A 1 286 ? 21.461 -8.489 -36.407 1.00 95.38 286 GLU A C 1
ATOM 2184 O O . GLU A 1 286 ? 21.714 -9.687 -36.333 1.00 95.38 286 GLU A O 1
ATOM 2189 N N . ASP A 1 287 ? 20.244 -8.030 -36.719 1.00 94.31 287 ASP A N 1
ATOM 2190 C CA . ASP A 1 287 ? 19.079 -8.880 -36.995 1.00 94.31 287 ASP A CA 1
ATOM 2191 C C . ASP A 1 287 ? 18.587 -9.679 -35.771 1.00 94.31 287 ASP A C 1
ATOM 2193 O O . ASP A 1 287 ? 17.964 -10.729 -35.897 1.00 94.31 287 ASP A O 1
ATOM 2197 N N . ASN A 1 288 ? 18.833 -9.154 -34.565 1.00 95.75 288 ASN A N 1
ATOM 2198 C CA . ASN A 1 288 ? 18.344 -9.691 -33.288 1.00 95.75 288 ASN A CA 1
ATOM 2199 C C . ASN A 1 288 ? 17.021 -9.034 -32.828 1.00 95.75 288 ASN A C 1
ATOM 2201 O O . ASN A 1 288 ? 16.628 -9.159 -31.665 1.00 95.75 288 ASN A O 1
ATOM 2205 N N . GLY A 1 289 ? 16.340 -8.305 -33.719 1.00 92.31 289 GLY A N 1
ATOM 2206 C CA . GLY A 1 289 ? 15.019 -7.717 -33.483 1.00 92.31 289 GLY A CA 1
ATOM 2207 C C . GLY A 1 289 ? 13.865 -8.698 -33.717 1.00 92.31 289 GLY A C 1
ATOM 2208 O O . GLY A 1 289 ? 14.035 -9.778 -34.277 1.00 92.31 289 GLY A O 1
ATOM 2209 N N . GLN A 1 290 ? 12.656 -8.320 -33.299 1.00 94.50 290 GLN A N 1
ATOM 2210 C CA . GLN A 1 290 ? 11.419 -9.036 -33.644 1.00 94.50 290 GLN A CA 1
ATOM 2211 C C . GLN A 1 290 ? 11.037 -8.823 -35.114 1.00 94.50 290 GLN A C 1
ATOM 2213 O O . GLN A 1 290 ? 10.483 -9.720 -35.751 1.00 94.50 290 GLN A O 1
ATOM 2218 N N . THR A 1 291 ? 11.352 -7.641 -35.645 1.00 94.38 291 THR A N 1
ATOM 2219 C CA . THR A 1 291 ? 11.312 -7.325 -37.073 1.00 94.38 291 THR A CA 1
ATOM 2220 C C . THR A 1 291 ? 12.721 -7.476 -37.633 1.00 94.38 291 THR A C 1
ATOM 2222 O O . THR A 1 291 ? 13.660 -6.908 -37.076 1.00 94.38 291 THR A O 1
ATOM 2225 N N . SER A 1 292 ? 12.876 -8.216 -38.734 1.00 94.25 292 SER A N 1
ATOM 2226 C CA . SER A 1 292 ? 14.182 -8.367 -39.375 1.00 94.25 292 SER A CA 1
ATOM 2227 C C . SER A 1 292 ? 14.666 -7.036 -39.955 1.00 94.25 292 SER A C 1
ATOM 2229 O O . SER A 1 292 ? 13.878 -6.196 -40.406 1.00 94.25 292 SER A O 1
ATOM 2231 N N . ARG A 1 293 ? 15.980 -6.821 -39.962 1.00 95.12 293 ARG A N 1
ATOM 2232 C CA . ARG A 1 293 ? 16.600 -5.546 -40.350 1.00 95.12 293 ARG A CA 1
ATOM 2233 C C . ARG A 1 293 ? 16.304 -5.138 -41.793 1.00 95.12 293 ARG A C 1
ATOM 2235 O O . ARG A 1 293 ? 16.269 -3.949 -42.093 1.00 95.12 293 ARG A O 1
ATOM 2242 N N . ASP A 1 294 ? 16.083 -6.098 -42.688 1.00 95.12 294 ASP A N 1
ATOM 2243 C CA . ASP A 1 294 ? 15.699 -5.864 -44.085 1.00 95.12 294 ASP A CA 1
ATOM 2244 C C . ASP A 1 294 ? 14.253 -5.394 -44.238 1.00 95.12 294 ASP A C 1
ATOM 2246 O O . ASP A 1 294 ? 13.954 -4.629 -45.152 1.00 95.12 294 ASP A O 1
ATOM 2250 N N . VAL A 1 295 ? 13.373 -5.782 -43.315 1.00 95.19 295 VAL A N 1
ATOM 2251 C CA . VAL A 1 295 ? 12.010 -5.252 -43.239 1.00 95.19 295 VAL A CA 1
ATOM 2252 C C . VAL A 1 295 ? 12.013 -3.883 -42.564 1.00 95.19 295 VAL A C 1
ATOM 2254 O O . VAL A 1 295 ? 11.332 -2.971 -43.033 1.00 95.19 295 VAL A O 1
ATOM 2257 N N . TYR A 1 296 ? 12.800 -3.713 -41.497 1.00 96.12 296 TYR A N 1
ATOM 2258 C CA . TYR A 1 296 ? 12.903 -2.442 -40.779 1.00 96.12 296 TYR A CA 1
ATOM 2259 C C . TYR A 1 296 ? 13.490 -1.331 -41.666 1.00 96.12 296 TYR A C 1
ATOM 2261 O O . TYR A 1 296 ? 12.919 -0.246 -41.773 1.00 96.12 296 TYR A O 1
ATOM 2269 N N . PHE A 1 297 ? 14.601 -1.614 -42.350 1.00 96.38 297 PHE A N 1
ATOM 2270 C CA . PHE A 1 297 ? 15.267 -0.712 -43.293 1.00 96.38 297 PHE A CA 1
ATOM 2271 C C . PHE A 1 297 ? 14.986 -1.129 -44.741 1.00 96.38 297 PHE A C 1
ATOM 2273 O O . PHE A 1 297 ? 15.900 -1.404 -45.531 1.00 96.38 297 PHE A O 1
ATOM 2280 N N . ALA A 1 298 ? 13.697 -1.210 -45.078 1.00 93.75 298 ALA A N 1
ATOM 2281 C CA . ALA A 1 298 ? 13.228 -1.669 -46.378 1.00 93.75 298 ALA A CA 1
ATOM 2282 C C . ALA A 1 298 ? 13.910 -0.931 -47.542 1.00 93.75 298 ALA A C 1
ATOM 2284 O O . ALA A 1 298 ? 13.868 0.294 -47.656 1.00 93.75 298 ALA A O 1
ATOM 2285 N N . GLY A 1 299 ? 14.521 -1.705 -48.441 1.00 90.50 299 GLY A N 1
ATOM 2286 C CA . GLY A 1 299 ? 15.227 -1.191 -49.616 1.00 90.50 299 GLY A CA 1
ATOM 2287 C C . GLY A 1 299 ? 16.710 -0.883 -49.397 1.00 90.50 299 GLY A C 1
ATOM 2288 O O . GLY A 1 299 ? 17.408 -0.719 -50.398 1.00 90.50 299 GLY A O 1
ATOM 2289 N N . PHE A 1 300 ? 17.192 -0.866 -48.148 1.00 96.12 300 PHE A N 1
ATOM 2290 C CA . PHE A 1 300 ? 18.616 -0.738 -47.824 1.00 96.12 300 PHE A CA 1
ATOM 2291 C C . PHE A 1 300 ? 19.276 -2.105 -47.602 1.00 96.12 300 PHE A C 1
ATOM 2293 O O . PHE A 1 300 ? 20.221 -2.464 -48.306 1.00 96.12 300 PHE A O 1
ATOM 2300 N N . PHE A 1 301 ? 18.760 -2.896 -46.654 1.00 95.12 301 PHE A N 1
ATOM 2301 C CA . PHE A 1 301 ? 19.176 -4.289 -46.472 1.00 95.12 301 PHE A CA 1
ATOM 2302 C C . PHE A 1 301 ? 18.303 -5.213 -47.325 1.00 95.12 301 PHE A C 1
ATOM 2304 O O . PHE A 1 301 ? 17.115 -4.962 -47.524 1.00 95.12 301 PHE A O 1
ATOM 2311 N N . GLN A 1 302 ? 18.903 -6.285 -47.846 1.00 91.62 302 GLN A N 1
ATOM 2312 C CA . GLN A 1 302 ? 18.207 -7.282 -48.656 1.00 91.62 302 GLN A CA 1
ATOM 2313 C C . GLN A 1 302 ? 18.273 -8.657 -47.979 1.00 91.62 302 GLN A C 1
ATOM 2315 O O . GLN A 1 302 ? 19.356 -9.060 -47.540 1.00 91.62 302 GLN A O 1
ATOM 2320 N N . PRO A 1 303 ? 17.155 -9.400 -47.912 1.00 89.94 303 PRO A N 1
ATOM 2321 C CA . PRO A 1 303 ? 17.129 -10.688 -47.234 1.00 89.94 303 PRO A CA 1
ATOM 2322 C C . PRO A 1 303 ? 18.090 -11.687 -47.886 1.00 89.94 303 PRO A C 1
ATOM 2324 O O . PRO A 1 303 ? 18.076 -11.900 -49.100 1.00 89.94 303 PRO A O 1
ATOM 2327 N N . GLY A 1 304 ? 18.936 -12.306 -47.060 1.00 85.44 304 GLY A N 1
ATOM 2328 C CA . GLY A 1 304 ? 19.913 -13.311 -47.490 1.00 85.44 304 GLY A CA 1
ATOM 2329 C C . GLY A 1 304 ? 21.131 -12.766 -48.246 1.00 85.44 304 GLY A C 1
ATOM 2330 O O . GLY A 1 304 ? 21.924 -13.565 -48.745 1.00 85.44 304 GLY A O 1
ATOM 2331 N N . LEU A 1 305 ? 21.304 -11.442 -48.333 1.00 88.50 305 LEU A N 1
ATOM 2332 C CA . LEU A 1 305 ? 22.444 -10.808 -48.997 1.00 88.50 305 LEU A CA 1
ATOM 2333 C C . LEU A 1 305 ? 23.279 -9.985 -48.014 1.00 88.50 305 LEU A C 1
ATOM 2335 O O . LEU A 1 305 ? 22.765 -9.380 -47.073 1.00 88.50 305 LEU A O 1
ATOM 2339 N N . ALA A 1 306 ? 24.592 -9.957 -48.248 1.00 89.38 306 ALA A N 1
ATOM 2340 C CA . ALA A 1 306 ? 25.479 -9.058 -47.523 1.00 89.38 306 ALA A CA 1
ATOM 2341 C C . ALA A 1 306 ? 25.170 -7.594 -47.901 1.00 89.38 306 ALA A C 1
ATOM 2343 O O . ALA A 1 306 ? 24.851 -7.330 -49.065 1.00 89.38 306 ALA A O 1
ATOM 2344 N N . PRO A 1 307 ? 25.296 -6.639 -46.961 1.00 93.00 307 PRO A N 1
ATOM 2345 C CA . PRO A 1 307 ? 25.152 -5.221 -47.272 1.00 93.00 307 PRO A CA 1
ATOM 2346 C C . PRO A 1 307 ? 26.157 -4.781 -48.341 1.00 93.00 307 PRO A C 1
ATOM 2348 O O . PRO A 1 307 ? 27.245 -5.347 -48.451 1.00 93.00 307 PRO A O 1
ATOM 2351 N N . ALA A 1 308 ? 25.833 -3.731 -49.095 1.00 95.31 308 ALA A N 1
ATOM 2352 C CA . ALA A 1 308 ? 26.827 -3.075 -49.939 1.00 95.31 308 ALA A CA 1
ATOM 2353 C C . ALA A 1 308 ? 27.948 -2.457 -49.078 1.00 95.31 308 ALA A C 1
ATOM 2355 O O . ALA A 1 308 ? 27.753 -2.144 -47.900 1.00 95.31 308 ALA A O 1
ATOM 2356 N N . THR A 1 309 ? 29.131 -2.265 -49.662 1.00 96.56 309 THR A N 1
ATOM 2357 C CA . THR A 1 309 ? 30.231 -1.538 -49.016 1.00 96.56 309 THR A CA 1
ATOM 2358 C C . THR A 1 309 ? 29.881 -0.057 -48.852 1.00 96.56 309 THR A C 1
ATOM 2360 O O . THR A 1 309 ? 29.091 0.490 -49.625 1.00 96.56 309 THR A O 1
ATOM 2363 N N . ALA A 1 310 ? 30.442 0.598 -47.831 1.00 96.38 310 ALA A N 1
ATOM 2364 C CA . ALA A 1 310 ? 30.035 1.945 -47.415 1.00 96.38 310 ALA A CA 1
ATOM 2365 C C . ALA A 1 310 ? 30.126 3.022 -48.519 1.00 96.38 310 ALA A C 1
ATOM 2367 O O . ALA A 1 310 ? 29.353 3.976 -48.513 1.00 96.38 310 ALA A O 1
ATOM 2368 N N . ASP A 1 311 ? 31.028 2.856 -49.487 1.00 94.62 311 ASP A N 1
ATOM 2369 C CA . ASP A 1 311 ? 31.185 3.726 -50.658 1.00 94.62 311 ASP A CA 1
ATOM 2370 C C . ASP A 1 311 ? 29.996 3.659 -51.624 1.00 94.62 311 ASP A C 1
ATOM 2372 O O . ASP A 1 311 ? 29.697 4.643 -52.289 1.00 94.62 311 ASP A O 1
ATOM 2376 N N . THR A 1 312 ? 29.303 2.518 -51.673 1.00 95.25 312 THR A N 1
ATOM 2377 C CA . THR A 1 312 ? 28.141 2.280 -52.538 1.00 95.25 312 THR A CA 1
ATOM 2378 C C . THR A 1 312 ? 26.827 2.372 -51.758 1.00 95.25 312 THR A C 1
ATOM 2380 O O . THR A 1 312 ? 25.804 2.777 -52.308 1.00 95.25 312 THR A O 1
ATOM 2383 N N . ALA A 1 313 ? 26.818 2.001 -50.476 1.00 96.31 313 ALA A N 1
ATOM 2384 C CA . ALA A 1 313 ? 25.613 1.980 -49.647 1.00 96.31 313 ALA A CA 1
ATOM 2385 C C . ALA A 1 313 ? 25.055 3.386 -49.358 1.00 96.31 313 ALA A C 1
ATOM 2387 O O . ALA A 1 313 ? 23.849 3.535 -49.206 1.00 96.31 313 ALA A O 1
ATOM 2388 N N . PHE A 1 314 ? 25.904 4.421 -49.332 1.00 96.62 314 PHE A N 1
ATOM 2389 C CA . PHE A 1 314 ? 25.521 5.789 -48.946 1.00 96.62 314 PHE A CA 1
ATOM 2390 C C . PHE A 1 314 ? 25.835 6.861 -50.012 1.00 96.62 314 PHE A C 1
ATOM 2392 O O . PHE A 1 314 ? 25.808 8.061 -49.723 1.00 96.62 314 PHE A O 1
ATOM 2399 N N . ASP A 1 315 ? 26.122 6.442 -51.251 1.00 94.00 315 ASP A N 1
ATOM 2400 C CA . ASP A 1 315 ? 26.573 7.298 -52.367 1.00 94.00 315 ASP A CA 1
ATOM 2401 C C . ASP A 1 315 ? 25.564 8.368 -52.825 1.00 94.00 315 ASP A C 1
ATOM 2403 O O . ASP A 1 315 ? 25.923 9.335 -53.498 1.00 94.00 315 ASP A O 1
ATOM 2407 N N . THR A 1 316 ? 24.295 8.213 -52.461 1.00 95.50 316 THR A N 1
ATOM 2408 C CA . THR A 1 316 ? 23.185 9.060 -52.893 1.00 95.50 316 THR A CA 1
ATOM 2409 C C . THR A 1 316 ? 22.280 9.381 -51.712 1.00 95.50 316 THR A C 1
ATOM 2411 O O . THR A 1 316 ? 22.087 8.549 -50.827 1.00 95.50 316 THR A O 1
ATOM 2414 N N . ALA A 1 317 ? 21.678 10.576 -51.719 1.00 94.88 317 ALA A N 1
ATOM 2415 C CA . ALA A 1 317 ? 20.737 10.995 -50.676 1.00 94.88 317 ALA A CA 1
ATOM 2416 C C . ALA A 1 317 ? 19.583 9.991 -50.515 1.00 94.88 317 ALA A C 1
ATOM 2418 O O . ALA A 1 317 ? 19.294 9.559 -49.408 1.00 94.88 317 ALA A O 1
ATOM 2419 N N . GLY A 1 318 ? 19.029 9.495 -51.629 1.00 96.31 318 GLY A N 1
ATOM 2420 C CA . GLY A 1 318 ? 17.942 8.516 -51.596 1.00 96.31 318 GLY A CA 1
ATOM 2421 C C . GLY A 1 318 ? 18.292 7.196 -50.899 1.00 96.31 318 GLY A C 1
ATOM 2422 O O . GLY A 1 318 ? 17.412 6.606 -50.288 1.00 96.31 318 GLY A O 1
ATOM 2423 N N . LYS A 1 319 ? 19.553 6.734 -50.937 1.00 96.00 319 LYS A N 1
ATOM 2424 C CA . LYS A 1 319 ? 19.973 5.548 -50.165 1.00 96.00 319 LYS A CA 1
ATOM 2425 C C . LYS A 1 319 ? 20.160 5.856 -48.681 1.00 96.00 319 LYS A C 1
ATOM 2427 O O . LYS A 1 319 ? 19.855 5.019 -47.841 1.00 96.00 319 LYS A O 1
ATOM 2432 N N . ARG A 1 320 ? 20.627 7.059 -48.340 1.00 97.06 320 ARG A N 1
ATOM 2433 C CA . ARG A 1 320 ? 20.734 7.497 -46.938 1.00 97.06 320 ARG A CA 1
ATOM 2434 C C . ARG A 1 320 ? 19.352 7.664 -46.301 1.00 97.06 320 ARG A C 1
ATOM 2436 O O . ARG A 1 320 ? 19.143 7.221 -45.173 1.00 97.06 320 ARG A O 1
ATOM 2443 N N . ASP A 1 321 ? 18.382 8.162 -47.065 1.00 96.69 321 ASP A N 1
ATOM 2444 C CA . ASP A 1 321 ? 16.982 8.283 -46.644 1.00 96.69 321 ASP A CA 1
ATOM 2445 C C . ASP A 1 321 ? 16.332 6.930 -46.312 1.00 96.69 321 ASP A C 1
ATOM 2447 O O . ASP A 1 321 ? 15.459 6.874 -45.447 1.00 96.69 321 ASP A O 1
ATOM 2451 N N . GLN A 1 322 ? 16.786 5.823 -46.918 1.00 96.94 322 GLN A N 1
ATOM 2452 C CA . GLN A 1 322 ? 16.309 4.472 -46.578 1.00 96.94 322 GLN A CA 1
ATOM 2453 C C . GLN A 1 322 ? 16.663 4.049 -45.141 1.00 96.94 322 GLN A C 1
ATOM 2455 O O . GLN A 1 322 ? 16.059 3.115 -44.619 1.00 96.94 322 GLN A O 1
ATOM 2460 N N . ILE A 1 323 ? 17.612 4.733 -44.493 1.00 97.31 323 ILE A N 1
ATOM 2461 C CA . ILE A 1 323 ? 17.944 4.553 -43.074 1.00 97.31 323 ILE A CA 1
ATOM 2462 C C . ILE A 1 323 ? 17.304 5.645 -42.220 1.00 97.31 323 ILE A C 1
ATOM 2464 O O . ILE A 1 323 ? 16.676 5.348 -41.204 1.00 97.31 323 ILE A O 1
ATOM 2468 N N . ILE A 1 324 ? 17.449 6.905 -42.635 1.00 96.94 324 ILE A N 1
ATOM 2469 C CA . ILE A 1 324 ? 17.032 8.062 -41.836 1.00 96.94 324 ILE A CA 1
ATOM 2470 C C . ILE A 1 324 ? 15.511 8.085 -41.649 1.00 96.94 324 ILE A C 1
ATOM 2472 O O . ILE A 1 324 ? 15.027 8.224 -40.526 1.00 96.94 324 ILE A O 1
ATOM 2476 N N . VAL A 1 325 ? 14.743 7.916 -42.728 1.00 94.94 325 VAL A N 1
ATOM 2477 C CA . VAL A 1 325 ? 13.283 8.088 -42.693 1.00 94.94 325 VAL A CA 1
ATOM 2478 C C . VAL A 1 325 ? 12.589 7.050 -41.794 1.00 94.94 325 VAL A C 1
ATOM 2480 O O . VAL A 1 325 ? 11.760 7.459 -40.977 1.00 94.94 325 VAL A O 1
ATOM 2483 N N . PRO A 1 326 ? 12.907 5.738 -41.857 1.00 95.38 326 PRO A N 1
ATOM 2484 C CA . PRO A 1 326 ? 12.316 4.757 -40.943 1.00 95.38 326 PRO A CA 1
ATOM 2485 C C . PRO A 1 326 ? 12.588 5.040 -39.461 1.00 95.38 326 PRO A C 1
ATOM 2487 O O . PRO A 1 326 ? 11.678 4.905 -38.644 1.00 95.38 326 PRO A O 1
ATOM 2490 N N . LEU A 1 327 ? 13.807 5.469 -39.109 1.00 95.44 327 LEU A N 1
ATOM 2491 C CA . LEU A 1 327 ? 14.166 5.821 -37.729 1.00 95.44 327 LEU A CA 1
ATOM 2492 C C . LEU A 1 327 ? 13.376 7.037 -37.245 1.00 95.44 327 LEU A C 1
ATOM 2494 O O . LEU A 1 327 ? 12.778 7.016 -36.170 1.00 95.44 327 LEU A O 1
ATOM 2498 N N . MET A 1 328 ? 13.325 8.073 -38.076 1.00 93.12 328 MET A N 1
ATOM 2499 C CA . MET A 1 328 ? 12.618 9.316 -37.794 1.00 93.12 328 MET A CA 1
ATOM 2500 C C . MET A 1 328 ? 11.123 9.099 -37.574 1.00 93.12 328 MET A C 1
ATOM 2502 O O . MET A 1 328 ? 10.574 9.601 -36.599 1.00 93.12 328 MET A O 1
ATOM 2506 N N . ASN A 1 329 ? 10.477 8.304 -38.428 1.00 92.25 329 ASN A N 1
ATOM 2507 C CA . ASN A 1 329 ? 9.045 8.019 -38.321 1.00 92.25 329 ASN A CA 1
ATOM 2508 C C . ASN A 1 329 ? 8.664 7.243 -37.053 1.00 92.25 329 ASN A C 1
ATOM 2510 O O . ASN A 1 329 ? 7.498 7.260 -36.667 1.00 92.25 329 ASN A O 1
ATOM 2514 N N . ARG A 1 330 ? 9.615 6.530 -36.438 1.00 92.06 330 ARG A N 1
ATOM 2515 C CA . ARG A 1 330 ? 9.379 5.762 -35.210 1.00 92.06 330 ARG A CA 1
ATOM 2516 C C . ARG A 1 330 ? 9.783 6.517 -33.943 1.00 92.06 330 ARG A C 1
ATOM 2518 O O . ARG A 1 330 ? 9.127 6.348 -32.924 1.00 92.06 330 ARG A O 1
ATOM 2525 N N . VAL A 1 331 ? 10.842 7.331 -33.990 1.00 91.56 331 VAL A N 1
ATOM 2526 C CA . VAL A 1 331 ? 11.325 8.098 -32.825 1.00 91.56 331 VAL A CA 1
ATOM 2527 C C . VAL A 1 331 ? 10.575 9.412 -32.648 1.00 91.56 331 VAL A C 1
ATOM 2529 O O . VAL A 1 331 ? 10.270 9.801 -31.522 1.00 91.56 331 VAL A O 1
ATOM 2532 N N . MET A 1 332 ? 10.315 10.128 -33.741 1.00 90.12 332 MET A N 1
ATOM 2533 C CA . MET A 1 332 ? 9.687 11.440 -33.675 1.00 90.12 332 MET A CA 1
ATOM 2534 C C . MET A 1 332 ? 8.173 11.341 -33.765 1.00 90.12 332 MET A C 1
ATOM 2536 O O . MET A 1 332 ? 7.613 10.561 -34.532 1.00 90.12 332 MET A O 1
ATOM 2540 N N . ASN A 1 333 ? 7.503 12.196 -33.000 1.00 83.31 333 ASN A N 1
ATOM 2541 C CA . ASN A 1 333 ? 6.055 12.296 -33.020 1.00 83.31 333 ASN A CA 1
ATOM 2542 C C . ASN A 1 333 ? 5.583 13.192 -34.170 1.00 83.31 333 ASN A C 1
ATOM 2544 O O . ASN A 1 333 ? 6.317 14.017 -34.716 1.00 83.31 333 ASN A O 1
ATOM 2548 N N . THR A 1 334 ? 4.306 13.082 -34.520 1.00 80.50 334 THR A N 1
ATOM 2549 C CA . THR A 1 334 ? 3.665 13.979 -35.489 1.00 80.50 334 THR A CA 1
ATOM 2550 C C . THR A 1 334 ? 2.909 15.096 -34.773 1.00 80.50 334 THR A C 1
ATOM 2552 O O . THR A 1 334 ? 2.258 14.838 -33.766 1.00 80.50 334 THR A O 1
ATOM 2555 N N . ASN A 1 335 ? 2.911 16.308 -35.335 1.00 76.31 335 ASN A N 1
ATOM 2556 C CA . ASN A 1 335 ? 2.104 17.451 -34.875 1.00 76.31 335 ASN A CA 1
ATOM 2557 C C . ASN A 1 335 ? 2.410 17.987 -33.458 1.00 76.31 335 ASN A C 1
ATOM 2559 O O . ASN A 1 335 ? 1.541 18.623 -32.863 1.00 76.31 335 ASN A O 1
ATOM 2563 N N . LEU A 1 336 ? 3.620 17.785 -32.923 1.00 80.62 336 LEU A N 1
ATOM 2564 C CA . LEU A 1 336 ? 4.057 18.491 -31.711 1.00 80.62 336 LEU A CA 1
ATOM 2565 C C . LEU A 1 336 ? 4.670 19.852 -32.063 1.00 80.62 336 LEU A C 1
ATOM 2567 O O . LEU A 1 336 ? 5.432 19.960 -33.024 1.00 80.62 336 LEU A O 1
ATOM 2571 N N . THR A 1 337 ? 4.346 20.874 -31.269 1.00 79.88 337 THR A N 1
ATOM 2572 C CA . THR A 1 337 ? 4.906 22.232 -31.381 1.00 79.88 337 THR A CA 1
ATOM 2573 C C . THR A 1 337 ? 6.285 22.365 -30.741 1.00 79.88 337 THR A C 1
ATOM 2575 O O . THR A 1 337 ? 7.069 23.201 -31.177 1.00 79.88 337 THR A O 1
ATOM 2578 N N . ASP A 1 338 ? 6.590 21.520 -29.754 1.00 82.75 338 ASP A N 1
ATOM 2579 C CA . ASP A 1 338 ? 7.779 21.615 -28.897 1.00 82.75 338 ASP A CA 1
ATOM 2580 C C . ASP A 1 338 ? 8.791 20.482 -29.158 1.00 82.75 338 ASP A C 1
ATOM 2582 O O . ASP A 1 338 ? 9.439 19.974 -28.246 1.00 82.75 338 ASP A O 1
ATOM 2586 N N . GLN A 1 339 ? 8.937 20.076 -30.424 1.00 87.75 339 GLN A N 1
ATOM 2587 C CA . GLN A 1 339 ? 9.949 19.111 -30.875 1.00 87.75 339 GLN A CA 1
ATOM 2588 C C . GLN A 1 339 ? 10.812 19.695 -32.009 1.00 87.75 339 GLN A C 1
ATOM 2590 O O . GLN A 1 339 ? 10.366 20.621 -32.693 1.00 87.75 339 GLN A O 1
ATOM 2595 N N . PRO A 1 340 ? 12.022 19.156 -32.263 1.00 89.12 340 PRO A N 1
ATOM 2596 C CA . PRO A 1 340 ? 12.842 19.569 -33.402 1.00 89.12 340 PRO A CA 1
ATOM 2597 C C . PRO A 1 340 ? 12.104 19.420 -34.739 1.00 89.12 340 PRO A C 1
ATOM 2599 O O . PRO A 1 340 ? 11.295 18.508 -34.914 1.00 89.12 340 PRO A O 1
ATOM 2602 N N . ALA A 1 341 ? 12.403 20.277 -35.716 1.00 89.94 341 ALA A N 1
ATOM 2603 C CA . ALA A 1 341 ? 11.833 20.118 -37.047 1.00 89.94 341 ALA A CA 1
ATOM 2604 C C . ALA A 1 341 ? 12.410 18.866 -37.727 1.00 89.94 341 ALA A C 1
ATOM 2606 O O . ALA A 1 341 ? 13.623 18.664 -37.758 1.00 89.94 341 ALA A O 1
ATOM 2607 N N . THR A 1 342 ? 11.548 18.047 -38.335 1.00 89.38 342 THR A N 1
ATOM 2608 C CA . THR A 1 342 ? 11.947 16.805 -39.024 1.00 89.38 342 THR A CA 1
ATOM 2609 C C . THR A 1 342 ? 13.035 17.041 -40.077 1.00 89.38 342 THR A C 1
ATOM 2611 O O . THR A 1 342 ? 13.931 16.213 -40.227 1.00 89.38 342 THR A O 1
ATOM 2614 N N . ALA A 1 343 ? 12.979 18.173 -40.786 1.00 90.75 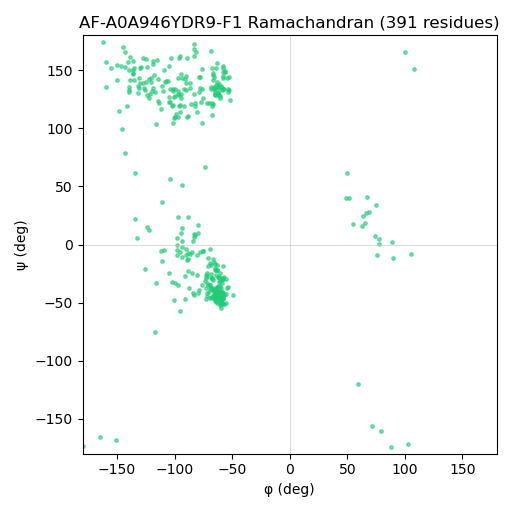343 ALA A N 1
ATOM 2615 C CA . ALA A 1 343 ? 13.968 18.539 -41.799 1.00 90.75 343 ALA A CA 1
ATOM 2616 C C . ALA A 1 343 ? 15.365 18.778 -41.201 1.00 90.75 343 ALA A C 1
ATOM 2618 O O . ALA A 1 343 ? 16.351 18.335 -41.785 1.00 90.75 343 ALA A O 1
ATOM 2619 N N . ASP A 1 344 ? 15.443 19.408 -40.027 1.00 92.44 344 ASP A N 1
ATOM 2620 C CA . ASP A 1 344 ? 16.716 19.702 -39.362 1.00 92.44 344 ASP A CA 1
ATOM 2621 C C . ASP A 1 344 ? 17.370 18.409 -38.871 1.00 92.44 344 ASP A C 1
ATOM 2623 O O . ASP A 1 344 ? 18.539 18.158 -39.150 1.00 92.44 344 ASP A O 1
ATOM 2627 N N . VAL A 1 345 ? 16.595 17.531 -38.223 1.00 93.19 345 VAL A N 1
ATOM 2628 C CA . VAL A 1 345 ? 17.106 16.231 -37.760 1.00 93.19 345 VAL A CA 1
ATOM 2629 C C . VAL A 1 345 ? 17.537 15.360 -38.943 1.00 93.19 345 VAL A C 1
ATOM 2631 O O . VAL A 1 345 ? 18.590 14.731 -38.889 1.00 93.19 345 VAL A O 1
ATOM 2634 N N . THR A 1 346 ? 16.777 15.367 -40.043 1.00 94.19 346 THR A N 1
ATOM 2635 C CA . THR A 1 346 ? 17.163 14.664 -41.279 1.00 94.19 346 THR A CA 1
ATOM 2636 C C . THR A 1 346 ? 18.504 15.179 -41.807 1.00 94.19 346 THR A C 1
ATOM 2638 O O . THR A 1 346 ? 19.373 14.379 -42.145 1.00 94.19 346 THR A O 1
ATOM 2641 N N . GLY A 1 347 ? 18.705 16.502 -41.824 1.00 96.12 347 GLY A N 1
ATOM 2642 C CA . GLY A 1 347 ? 19.964 17.119 -42.243 1.00 96.12 347 GLY A CA 1
ATOM 2643 C C . GLY A 1 347 ? 21.155 16.746 -41.354 1.00 96.12 347 GLY A C 1
ATOM 2644 O O . GLY A 1 347 ? 22.229 16.435 -41.870 1.00 96.12 347 GLY A O 1
ATOM 2645 N N . GLU A 1 348 ? 20.971 16.716 -40.033 1.00 96.50 348 GLU A N 1
ATOM 2646 C CA . GLU A 1 348 ? 22.025 16.312 -39.090 1.00 96.50 348 GLU A CA 1
ATOM 2647 C C . GLU A 1 348 ? 22.407 14.833 -39.246 1.00 96.50 348 GLU A C 1
ATOM 2649 O O . GLU A 1 348 ? 23.593 14.491 -39.261 1.00 96.50 348 GLU A O 1
ATOM 2654 N N . LEU A 1 349 ? 21.426 13.943 -39.433 1.00 97.12 349 LEU A N 1
ATOM 2655 C CA . LEU A 1 349 ? 21.689 12.519 -39.661 1.00 97.12 349 LEU A CA 1
ATOM 2656 C C . LEU A 1 349 ? 22.357 12.268 -41.027 1.00 97.12 349 LEU A C 1
ATOM 2658 O O . LEU A 1 349 ? 23.266 11.441 -41.119 1.00 97.12 349 LEU A O 1
ATOM 2662 N N . ASP A 1 350 ? 21.977 13.009 -42.072 1.00 97.69 350 ASP A N 1
ATOM 2663 C CA . ASP A 1 350 ? 22.623 12.960 -43.394 1.00 97.69 350 ASP A CA 1
ATOM 2664 C C . ASP A 1 350 ? 24.095 13.405 -43.332 1.00 97.69 350 ASP A C 1
ATOM 2666 O O . ASP A 1 350 ? 24.994 12.753 -43.883 1.00 97.69 350 ASP A O 1
ATOM 2670 N N . SER A 1 351 ? 24.351 14.488 -42.593 1.00 97.75 351 SER A N 1
ATOM 2671 C CA . SER A 1 351 ? 25.694 14.998 -42.314 1.00 97.75 351 SER A CA 1
ATOM 2672 C C . SER A 1 351 ? 26.529 13.970 -41.548 1.00 97.75 351 SER A C 1
ATOM 2674 O O . SER A 1 351 ? 27.659 13.672 -41.945 1.00 97.75 351 SER A O 1
ATOM 2676 N N . LEU A 1 352 ? 25.958 13.347 -40.509 1.00 97.50 352 LEU A N 1
ATOM 2677 C CA . LEU A 1 352 ? 26.613 12.287 -39.741 1.00 97.50 352 LEU A CA 1
ATOM 2678 C C . LEU A 1 352 ? 27.026 11.111 -40.634 1.00 97.50 352 LEU A C 1
ATOM 2680 O O . LEU A 1 352 ? 28.177 10.675 -40.559 1.00 97.50 352 LEU A O 1
ATOM 2684 N N . ILE A 1 353 ? 26.132 10.626 -41.504 1.00 97.69 353 ILE A N 1
ATOM 2685 C CA . ILE A 1 353 ? 26.464 9.554 -42.457 1.00 97.69 353 ILE A CA 1
ATOM 2686 C C . ILE A 1 353 ? 27.646 9.981 -43.324 1.00 97.69 353 ILE A C 1
ATOM 2688 O O . ILE A 1 353 ? 28.642 9.265 -43.387 1.00 97.69 353 ILE A O 1
ATOM 2692 N N . THR A 1 354 ? 27.576 11.171 -43.924 1.00 95.69 354 THR A N 1
ATOM 2693 C CA . THR A 1 354 ? 28.623 11.689 -44.815 1.00 95.69 354 THR A CA 1
ATOM 2694 C C . THR A 1 354 ? 29.982 11.789 -44.115 1.00 95.69 354 THR A C 1
ATOM 2696 O O . THR A 1 354 ? 31.014 11.427 -44.687 1.00 95.69 354 THR A O 1
ATOM 2699 N N . ILE A 1 355 ? 30.001 12.235 -42.855 1.00 96.06 355 ILE A N 1
ATOM 2700 C CA . ILE A 1 355 ? 31.216 12.300 -42.035 1.00 96.06 355 ILE A CA 1
ATOM 2701 C C . ILE A 1 355 ? 31.775 10.893 -41.804 1.00 96.06 355 ILE A C 1
ATOM 2703 O O . ILE A 1 355 ? 32.963 10.650 -42.049 1.00 96.06 355 ILE A O 1
ATOM 2707 N N . LEU A 1 356 ? 30.933 9.953 -41.369 1.00 96.12 356 LEU A N 1
ATOM 2708 C CA . LEU A 1 356 ? 31.354 8.591 -41.041 1.00 96.12 356 LEU A CA 1
ATOM 2709 C C . LEU A 1 356 ? 31.784 7.782 -42.274 1.00 96.12 356 LEU A C 1
ATOM 2711 O O . LEU A 1 356 ? 32.601 6.867 -42.138 1.00 96.12 356 LEU A O 1
ATOM 2715 N N . THR A 1 357 ? 31.291 8.120 -43.465 1.00 95.88 357 THR A N 1
ATOM 2716 C CA . THR A 1 357 ? 31.632 7.445 -44.726 1.00 95.88 357 THR A CA 1
ATOM 2717 C C . THR A 1 357 ? 32.714 8.165 -45.527 1.00 95.88 357 THR A C 1
ATOM 2719 O O . THR A 1 357 ? 33.117 7.673 -46.579 1.00 95.88 357 THR A O 1
ATOM 2722 N N . SER A 1 358 ? 33.236 9.300 -45.050 1.00 93.81 358 SER A N 1
ATOM 2723 C CA . SER A 1 358 ? 34.265 10.078 -45.759 1.00 93.81 358 SER A CA 1
ATOM 2724 C C . SER A 1 358 ? 35.502 9.246 -46.135 1.00 93.81 358 SER A C 1
ATOM 2726 O O . SER A 1 358 ? 36.019 9.375 -47.242 1.00 93.81 358 SER A O 1
ATOM 2728 N N . CYS A 1 359 ? 35.915 8.313 -45.271 1.00 94.19 359 CYS A N 1
ATOM 2729 C CA . CYS A 1 359 ? 37.024 7.381 -45.510 1.00 94.19 359 CYS A CA 1
ATOM 2730 C C . CYS A 1 359 ? 36.738 6.282 -46.552 1.00 94.19 359 CYS A C 1
ATOM 2732 O O . CYS A 1 359 ? 37.654 5.560 -46.954 1.00 94.19 359 CYS A O 1
ATOM 2734 N N . ALA A 1 360 ? 35.481 6.107 -46.967 1.00 92.75 360 ALA A N 1
ATOM 2735 C CA . ALA A 1 360 ? 35.076 5.088 -47.932 1.00 92.75 360 ALA A CA 1
ATOM 2736 C C . ALA A 1 360 ? 35.151 5.609 -49.372 1.00 92.75 360 ALA A C 1
ATOM 2738 O O . ALA A 1 360 ? 35.121 4.823 -50.309 1.00 92.75 360 ALA A O 1
ATOM 2739 N N . THR A 1 361 ? 35.283 6.923 -49.561 1.00 85.50 361 THR A N 1
ATOM 2740 C CA . THR A 1 361 ? 35.253 7.566 -50.881 1.00 85.50 361 THR A CA 1
ATOM 2741 C C . THR A 1 361 ? 36.602 8.209 -51.224 1.00 85.50 361 THR A C 1
ATOM 2743 O O . THR A 1 361 ? 37.415 8.490 -50.344 1.00 85.50 361 THR A O 1
ATOM 2746 N N . GLY A 1 362 ? 36.871 8.433 -52.515 1.00 81.62 362 GLY A N 1
ATOM 2747 C CA . GLY A 1 362 ? 38.111 9.056 -52.999 1.00 81.62 362 GLY A CA 1
ATOM 2748 C C . GLY A 1 362 ? 39.130 8.074 -53.595 1.00 81.62 362 GLY A C 1
ATOM 2749 O O . GLY A 1 362 ? 38.832 6.908 -53.828 1.00 81.62 362 GLY A O 1
ATOM 2750 N N . GLY A 1 363 ? 40.339 8.566 -53.895 1.00 78.50 363 GLY A N 1
ATOM 2751 C CA . GLY A 1 363 ? 41.351 7.818 -54.663 1.00 78.50 363 GLY A CA 1
ATOM 2752 C C . GLY A 1 363 ? 42.008 6.636 -53.936 1.00 78.50 363 GLY A C 1
ATOM 2753 O O . GLY A 1 363 ? 42.566 5.768 -54.601 1.00 78.50 363 GLY A O 1
ATOM 2754 N N . SER A 1 364 ? 41.922 6.592 -52.601 1.00 84.56 364 SER A N 1
ATOM 2755 C CA . SER A 1 364 ? 42.456 5.513 -51.755 1.00 84.56 364 SER A CA 1
ATOM 2756 C C . SER A 1 364 ? 41.515 5.252 -50.567 1.00 84.56 364 SER A C 1
ATOM 2758 O O . SER A 1 364 ? 41.782 5.745 -49.468 1.00 84.56 364 SER A O 1
ATOM 2760 N N . PRO A 1 365 ? 40.398 4.532 -50.766 1.00 89.94 365 PRO A N 1
ATOM 2761 C CA . PRO A 1 365 ? 39.429 4.273 -49.705 1.00 89.94 365 PRO A CA 1
ATOM 2762 C C . PRO A 1 365 ? 40.014 3.342 -48.634 1.00 89.94 365 PRO A C 1
ATOM 2764 O O . PRO A 1 365 ? 40.633 2.326 -48.949 1.00 89.94 365 PRO A O 1
ATOM 2767 N N . THR A 1 366 ? 39.806 3.674 -47.358 1.00 93.56 366 THR A N 1
ATOM 2768 C CA . THR A 1 366 ? 40.332 2.911 -46.208 1.00 93.56 366 THR A CA 1
ATOM 2769 C C . THR A 1 366 ? 39.249 2.196 -45.408 1.00 93.56 366 THR A C 1
ATOM 2771 O O . THR A 1 366 ? 39.567 1.317 -44.612 1.00 93.56 366 THR A O 1
ATOM 2774 N N . CYS A 1 367 ? 37.976 2.541 -45.624 1.00 94.62 367 CYS A N 1
ATOM 2775 C CA . CYS A 1 367 ? 36.846 1.970 -44.886 1.00 94.62 367 CYS A CA 1
ATOM 2776 C C . CYS A 1 367 ? 35.664 1.561 -45.789 1.00 94.62 367 CYS A C 1
ATOM 2778 O O . CYS A 1 367 ? 34.534 1.452 -45.322 1.00 94.62 367 CYS A O 1
ATOM 2780 N N . ALA A 1 368 ? 35.904 1.322 -47.084 1.00 95.50 368 ALA A N 1
ATOM 2781 C CA . ALA A 1 368 ? 34.902 0.819 -48.031 1.00 95.50 368 ALA A CA 1
ATOM 2782 C C . ALA A 1 368 ? 34.604 -0.678 -47.796 1.00 95.50 368 ALA A C 1
ATOM 2784 O O . ALA A 1 368 ? 34.961 -1.542 -48.593 1.00 95.50 368 ALA A O 1
ATOM 2785 N N . THR A 1 369 ? 33.994 -1.000 -46.655 1.00 96.44 369 THR A N 1
ATOM 2786 C CA . THR A 1 369 ? 33.671 -2.372 -46.237 1.00 96.44 369 THR A CA 1
ATOM 2787 C C . THR A 1 369 ? 32.196 -2.498 -45.869 1.00 96.44 369 THR A C 1
ATOM 2789 O O . THR A 1 369 ? 31.523 -1.503 -45.601 1.00 96.44 369 THR A O 1
ATOM 2792 N N . THR A 1 370 ? 31.683 -3.728 -45.855 1.00 95.88 370 THR A N 1
ATOM 2793 C CA . THR A 1 370 ? 30.312 -4.027 -45.409 1.00 95.88 370 THR A CA 1
ATOM 2794 C C . THR A 1 370 ? 30.157 -3.824 -43.901 1.00 95.88 370 THR A C 1
ATOM 2796 O O . THR A 1 370 ? 29.132 -3.325 -43.452 1.00 95.88 370 THR A O 1
ATOM 2799 N N . GLN A 1 371 ? 31.207 -4.116 -43.126 1.00 95.75 371 GLN A N 1
ATOM 2800 C CA . GLN A 1 371 ? 31.255 -3.835 -41.691 1.00 95.75 371 GLN A CA 1
ATOM 2801 C C . GLN A 1 371 ? 31.083 -2.337 -41.415 1.00 95.75 371 GLN A C 1
ATOM 2803 O O . GLN A 1 371 ? 30.302 -1.953 -40.548 1.00 95.75 371 GLN A O 1
ATOM 2808 N N . ARG A 1 372 ? 31.755 -1.473 -42.190 1.00 96.94 372 ARG A N 1
ATOM 2809 C CA . ARG A 1 372 ? 31.595 -0.025 -42.041 1.00 96.94 372 ARG A CA 1
ATOM 2810 C C . ARG A 1 372 ? 30.164 0.419 -42.327 1.00 96.94 372 ARG A C 1
ATOM 2812 O O . ARG A 1 372 ? 29.676 1.329 -41.666 1.00 96.94 372 ARG A O 1
ATOM 2819 N N . THR A 1 373 ? 29.486 -0.225 -43.277 1.00 97.56 373 THR A N 1
ATOM 2820 C CA . THR A 1 373 ? 28.068 0.032 -43.547 1.00 97.56 373 THR A CA 1
ATOM 2821 C C . THR A 1 373 ? 27.215 -0.217 -42.309 1.00 97.56 373 THR A C 1
ATOM 2823 O O . THR A 1 373 ? 26.457 0.661 -41.908 1.00 97.56 373 THR A O 1
ATOM 2826 N N . GLU A 1 374 ? 27.379 -1.369 -41.661 1.00 97.19 374 GLU A N 1
ATOM 2827 C CA . GLU A 1 374 ? 26.635 -1.711 -40.444 1.00 97.19 374 GLU A CA 1
ATOM 2828 C C . GLU A 1 374 ? 26.972 -0.767 -39.279 1.00 97.19 374 GLU A C 1
ATOM 2830 O O . GLU A 1 374 ? 26.064 -0.290 -38.602 1.00 97.19 374 GLU A O 1
ATOM 2835 N N . GLU A 1 375 ? 28.249 -0.420 -39.085 1.00 97.62 375 GLU A N 1
ATOM 2836 C CA . GLU A 1 375 ? 28.685 0.561 -38.076 1.00 97.62 375 GLU A CA 1
ATOM 2837 C C . GLU A 1 375 ? 28.024 1.934 -38.264 1.00 97.62 375 GLU A C 1
ATOM 2839 O O . GLU A 1 375 ? 27.605 2.560 -37.290 1.00 97.62 375 GLU A O 1
ATOM 2844 N N . VAL A 1 376 ? 27.906 2.405 -39.510 1.00 98.00 376 VAL A N 1
ATOM 2845 C CA . VAL A 1 376 ? 27.254 3.684 -39.820 1.00 98.00 376 VAL A CA 1
ATOM 2846 C C . VAL A 1 376 ? 25.761 3.619 -39.507 1.00 98.00 376 VAL A C 1
ATOM 2848 O O . VAL A 1 376 ? 25.246 4.529 -38.863 1.00 98.00 376 VAL A O 1
ATOM 2851 N N . VAL A 1 377 ? 25.067 2.540 -39.889 1.00 98.06 377 VAL A N 1
ATOM 2852 C CA . VAL A 1 377 ? 23.634 2.380 -39.575 1.00 98.06 377 VAL A CA 1
ATOM 2853 C C . VAL A 1 377 ? 23.407 2.340 -38.060 1.00 98.06 377 VAL A C 1
ATOM 2855 O O . VAL A 1 377 ? 22.521 3.036 -37.560 1.00 98.06 377 VAL A O 1
ATOM 2858 N N . LYS A 1 378 ? 24.242 1.600 -37.316 1.00 98.12 378 LYS A N 1
ATOM 2859 C CA . LYS A 1 378 ? 24.206 1.552 -35.844 1.00 98.12 378 LYS A CA 1
ATOM 2860 C C . LYS A 1 378 ? 24.380 2.942 -35.233 1.00 98.12 378 LYS A C 1
ATOM 2862 O O . LYS A 1 378 ? 23.601 3.325 -34.365 1.00 98.12 378 LYS A O 1
ATOM 2867 N N . ALA A 1 379 ? 25.350 3.719 -35.717 1.00 97.69 379 ALA A N 1
ATOM 2868 C CA . ALA A 1 379 ? 25.617 5.068 -35.221 1.00 97.69 379 ALA A CA 1
ATOM 2869 C C . ALA A 1 379 ? 24.451 6.040 -35.478 1.00 97.69 379 ALA A C 1
ATOM 2871 O O . ALA A 1 379 ? 24.075 6.793 -34.583 1.00 97.69 379 ALA A O 1
ATOM 2872 N N . VAL A 1 380 ? 23.850 6.005 -36.672 1.00 97.75 380 VAL A N 1
ATOM 2873 C CA . VAL A 1 380 ? 22.695 6.852 -37.028 1.00 97.75 380 VAL A CA 1
ATOM 2874 C C . VAL A 1 380 ? 21.465 6.482 -36.199 1.00 97.75 380 VAL A C 1
ATOM 2876 O O . VAL A 1 380 ? 20.781 7.360 -35.669 1.00 97.75 380 VAL A O 1
ATOM 2879 N N . CYS A 1 381 ? 21.209 5.181 -36.040 1.00 97.88 381 CYS A N 1
ATOM 2880 C CA . CYS A 1 381 ? 20.157 4.675 -35.166 1.00 97.88 381 CYS A CA 1
ATOM 2881 C C . CYS A 1 381 ? 20.367 5.160 -33.726 1.00 97.88 381 CYS A C 1
ATOM 2883 O O . CYS A 1 381 ? 19.465 5.774 -33.159 1.00 97.88 381 CYS A O 1
ATOM 2885 N N . ALA A 1 382 ? 21.568 4.985 -33.168 1.00 97.38 382 ALA A N 1
ATOM 2886 C CA . ALA A 1 382 ? 21.866 5.375 -31.793 1.00 97.38 382 ALA A CA 1
ATOM 2887 C C . ALA A 1 382 ? 21.754 6.893 -31.581 1.00 97.38 382 ALA A C 1
ATOM 2889 O O . ALA A 1 382 ? 21.231 7.331 -30.559 1.00 97.38 382 ALA A O 1
ATOM 2890 N N . ALA A 1 383 ? 22.183 7.700 -32.557 1.00 95.88 383 ALA A N 1
ATOM 2891 C CA . ALA A 1 383 ? 22.054 9.156 -32.509 1.00 95.88 383 ALA A CA 1
ATOM 2892 C C . ALA A 1 383 ? 20.587 9.612 -32.504 1.00 95.88 383 ALA A C 1
ATOM 2894 O O . ALA A 1 383 ? 20.232 10.553 -31.796 1.00 95.88 383 ALA A O 1
ATOM 2895 N N . THR A 1 384 ? 19.727 8.923 -33.258 1.00 95.25 384 THR A N 1
ATOM 2896 C CA . THR A 1 384 ? 18.291 9.224 -33.294 1.00 95.25 384 THR A CA 1
ATOM 2897 C C . THR A 1 384 ? 17.627 8.782 -31.989 1.00 95.25 384 THR A C 1
ATOM 2899 O O . THR A 1 384 ? 16.899 9.551 -31.362 1.00 95.25 384 THR A O 1
ATOM 2902 N N . LEU A 1 385 ? 17.923 7.561 -31.542 1.00 95.44 385 LEU A N 1
ATOM 2903 C CA . LEU A 1 385 ? 17.303 6.936 -30.381 1.00 95.44 385 LEU A CA 1
ATOM 2904 C C . LEU A 1 385 ? 17.745 7.578 -29.059 1.00 95.44 385 LEU A C 1
ATOM 2906 O O . LEU A 1 385 ? 16.934 7.718 -28.157 1.00 95.44 385 LEU A O 1
ATOM 2910 N N . GLY A 1 386 ? 18.996 8.031 -28.951 1.00 93.50 386 GLY A N 1
ATOM 2911 C CA . GLY A 1 386 ? 19.523 8.742 -27.780 1.00 93.50 386 GLY A CA 1
ATOM 2912 C C . GLY A 1 386 ? 19.203 10.243 -27.740 1.00 93.50 386 GLY A C 1
ATOM 2913 O O . GLY A 1 386 ? 19.756 10.962 -26.908 1.00 93.50 386 GLY A O 1
ATOM 2914 N N . SER A 1 387 ? 18.359 10.738 -28.649 1.00 92.38 387 SER A N 1
ATOM 2915 C CA . SER A 1 387 ? 18.055 12.164 -28.784 1.00 92.38 387 SER A CA 1
ATOM 2916 C C . SER A 1 387 ? 17.012 12.668 -27.779 1.00 92.38 387 SER A C 1
ATOM 2918 O O . SER A 1 387 ? 16.257 11.907 -27.171 1.00 92.38 387 SER A O 1
ATOM 2920 N N . ALA A 1 388 ? 16.913 13.995 -27.652 1.00 89.44 388 ALA A N 1
ATOM 2921 C CA . ALA A 1 388 ? 15.897 14.649 -26.827 1.00 89.44 388 ALA A CA 1
ATOM 2922 C C . ALA A 1 388 ? 14.456 14.307 -27.251 1.00 89.44 388 ALA A C 1
ATOM 2924 O O . ALA A 1 388 ? 13.580 14.268 -26.395 1.00 89.44 388 ALA A O 1
ATOM 2925 N N . ALA A 1 389 ? 14.218 14.001 -28.533 1.00 89.75 389 ALA A N 1
ATOM 2926 C CA . ALA A 1 389 ? 12.899 13.590 -29.025 1.00 89.75 389 ALA A CA 1
ATOM 2927 C C . ALA A 1 389 ? 12.425 12.257 -28.410 1.00 89.75 389 ALA A C 1
ATOM 2929 O O . ALA A 1 389 ? 11.225 12.025 -28.280 1.00 89.75 389 ALA A O 1
ATOM 2930 N N . MET A 1 390 ? 13.364 11.401 -27.992 1.00 91.38 390 MET A N 1
ATOM 2931 C CA . MET A 1 390 ? 13.083 10.185 -27.228 1.00 91.38 390 MET A CA 1
ATOM 2932 C C . MET A 1 390 ? 13.119 10.432 -25.712 1.00 91.38 390 MET A C 1
ATOM 2934 O O . MET A 1 390 ? 12.456 9.734 -24.966 1.00 91.38 390 MET A O 1
ATOM 2938 N N . LEU A 1 391 ? 13.860 11.411 -25.204 1.00 89.81 391 LEU A N 1
ATOM 2939 C CA . LEU A 1 391 ? 14.015 11.577 -23.751 1.00 89.81 391 LEU A CA 1
ATOM 2940 C C . LEU A 1 391 ? 12.926 12.424 -23.090 1.00 89.81 391 LEU A C 1
ATOM 2942 O O . LEU A 1 391 ? 12.555 12.152 -21.951 1.00 89.81 391 LEU A O 1
ATOM 2946 N N . ILE A 1 392 ? 12.467 13.472 -23.770 1.00 89.06 392 ILE A N 1
ATOM 2947 C CA . ILE A 1 392 ? 11.597 14.507 -23.202 1.00 89.06 392 ILE A CA 1
ATOM 2948 C C . ILE A 1 392 ? 10.126 14.162 -23.473 1.00 89.06 392 ILE A C 1
ATOM 2950 O O . ILE A 1 392 ? 9.809 13.636 -24.544 1.00 89.06 392 ILE A O 1
ATOM 2954 N N . GLN A 1 393 ? 9.242 14.454 -22.510 1.00 82.69 393 GLN A N 1
ATOM 2955 C CA . GLN A 1 393 ? 7.795 14.219 -22.612 1.00 82.69 393 GLN A CA 1
ATOM 2956 C C . GLN A 1 393 ? 6.933 15.380 -22.126 1.00 82.69 393 GLN A C 1
ATOM 2958 O O . GLN A 1 393 ? 7.407 16.152 -21.260 1.00 82.69 393 GLN A O 1
#